Protein 5ZMF (pdb70)

Structure (mmCIF, N/CA/C/O backbone):
data_5ZMF
#
_entry.id   5ZMF
#
_cell.length_a   90.456
_cell.length_b   90.456
_cell.length_c   306.668
_cell.angle_alpha   90.00
_cell.angle_beta   90.00
_cell.angle_gamma   90.00
#
_symmetry.space_group_name_H-M   'P 41 21 2'
#
loop_
_entity.id
_entity.type
_entity.pdbx_description
1 polymer 'ATPase ARSA1'
2 non-polymer 'PHOSPHOAMINOPHOSPHONIC ACID-ADENYLATE ESTER'
3 non-polymer 'MAGNESIUM ION'
#
loop_
_atom_site.group_PDB
_atom_site.id
_atom_site.type_symbol
_atom_site.label_atom_id
_atom_site.label_alt_id
_atom_site.label_comp_id
_atom_site.label_asym_id
_atom_site.label_entity_id
_atom_site.label_seq_id
_atom_site.pdbx_PDB_ins_code
_atom_site.Cartn_x
_atom_site.Cartn_y
_atom_site.Cartn_z
_atom_site.occupancy
_atom_site.B_iso_or_equiv
_atom_site.auth_seq_id
_atom_site.auth_comp_id
_atom_site.auth_asym_id
_atom_site.auth_atom_id
_atom_site.pdbx_PDB_model_num
ATOM 1 N N . GLY A 1 1 ? 43.427 47.349 -23.622 1.00 125.96 91 GLY A N 1
ATOM 2 C CA . GLY A 1 1 ? 42.246 46.614 -24.046 1.00 132.61 91 GLY A CA 1
ATOM 3 C C . GLY A 1 1 ? 41.809 45.487 -23.120 1.00 136.97 91 GLY A C 1
ATOM 4 O O . GLY A 1 1 ? 41.551 45.706 -21.932 1.00 135.64 91 GLY A O 1
ATOM 5 N N . VAL A 1 2 ? 41.688 44.279 -23.668 1.00 135.44 92 VAL A N 1
ATOM 6 C CA . VAL A 1 2 ? 41.390 43.100 -22.846 1.00 132.50 92 VAL A CA 1
ATOM 7 C C . VAL A 1 2 ? 42.609 42.538 -22.124 1.00 126.64 92 VAL A C 1
ATOM 8 O O . VAL A 1 2 ? 42.558 42.208 -20.950 1.00 120.28 92 VAL A O 1
ATOM 12 N N . PHE A 1 3 ? 43.702 42.395 -22.866 1.00 130.21 93 PHE A N 1
ATOM 13 C CA . PHE A 1 3 ? 44.903 41.723 -22.389 1.00 113.73 93 PHE A CA 1
ATOM 14 C C . PHE A 1 3 ? 45.651 42.678 -21.511 1.00 108.26 93 PHE A C 1
ATOM 15 O O . PHE A 1 3 ? 46.547 42.293 -20.796 1.00 113.39 93 PHE A O 1
ATOM 23 N N . GLU A 1 4 ? 45.291 43.944 -21.582 1.00 113.83 94 GLU A N 1
ATOM 24 C CA . GLU A 1 4 ? 45.946 44.939 -20.757 1.00 125.05 94 GLU A CA 1
ATOM 25 C C . GLU A 1 4 ? 45.628 44.676 -19.279 1.00 128.54 94 GLU A C 1
ATOM 26 O O . GLU A 1 4 ? 46.502 44.776 -18.404 1.00 126.93 94 GLU A O 1
ATOM 32 N N . GLU A 1 5 ? 44.379 44.313 -19.005 1.00 124.09 95 GLU A N 1
ATOM 33 C CA . GLU A 1 5 ? 43.974 43.985 -17.648 1.00 116.42 95 GLU A CA 1
ATOM 34 C C . GLU A 1 5 ? 44.554 42.646 -17.178 1.00 111.01 95 GLU A C 1
ATOM 35 O O . GLU A 1 5 ? 44.610 42.356 -15.993 1.00 116.73 95 GLU A O 1
ATOM 41 N N . LEU A 1 6 ? 44.994 41.808 -18.095 1.00 111.37 96 LEU A N 1
ATOM 42 C CA . LEU A 1 6 ? 45.612 40.566 -17.649 1.00 110.41 96 LEU A CA 1
ATOM 43 C C . LEU A 1 6 ? 47.131 40.655 -17.504 1.00 112.95 96 LEU A C 1
ATOM 44 O O . LEU A 1 6 ? 47.777 39.741 -17.017 1.00 113.22 96 LEU A O 1
ATOM 49 N N . ALA A 1 7 ? 47.695 41.759 -17.960 1.00 112.03 97 ALA A N 1
ATOM 50 C CA . ALA A 1 7 ? 49.068 42.115 -17.658 1.00 112.24 97 ALA A CA 1
ATOM 51 C C . ALA A 1 7 ? 49.078 43.124 -16.529 1.00 121.77 97 ALA A C 1
ATOM 52 O O . ALA A 1 7 ? 50.113 43.707 -16.227 1.00 126.29 97 ALA A O 1
ATOM 54 N N . ALA A 1 8 ? 47.900 43.340 -15.946 1.00 124.53 98 ALA A N 1
ATOM 55 C CA . ALA A 1 8 ? 47.565 44.524 -15.135 1.00 131.95 98 ALA A CA 1
ATOM 56 C C . ALA A 1 8 ? 48.528 45.033 -14.059 1.00 136.85 98 ALA A C 1
ATOM 57 O O . ALA A 1 8 ? 48.887 46.213 -14.055 1.00 143.54 98 ALA A O 1
ATOM 59 N N . GLY A 1 9 ? 48.955 44.167 -13.154 1.00 132.49 99 GLY A N 1
ATOM 60 C CA . GLY A 1 9 ? 49.685 44.630 -11.990 1.00 140.45 99 GLY A CA 1
ATOM 61 C C . GLY A 1 9 ? 50.744 43.664 -11.496 1.00 141.92 99 GLY A C 1
ATOM 62 O O . GLY A 1 9 ? 50.978 42.603 -12.091 1.00 139.15 99 GLY A O 1
ATOM 63 N N . GLN A 1 10 ? 51.430 44.074 -10.435 1.00 140.52 100 GLN A N 1
ATOM 64 C CA . GLN A 1 10 ? 52.417 43.229 -9.785 1.00 141.82 100 GLN A CA 1
ATOM 65 C C . GLN A 1 10 ? 51.704 42.159 -8.953 1.00 140.32 100 GLN A C 1
ATOM 66 O O . GLN A 1 10 ? 52.214 41.035 -8.767 1.00 134.07 100 GLN A O 1
ATOM 72 N N . GLN A 1 11 ? 50.508 42.524 -8.488 1.00 136.16 101 GLN A N 1
ATOM 73 C CA . GLN A 1 11 ? 49.694 41.669 -7.647 1.00 129.84 101 GLN A CA 1
ATOM 74 C C . GLN A 1 11 ? 49.468 40.358 -8.348 1.00 124.91 101 GLN A C 1
ATOM 75 O O . GLN A 1 11 ? 48.949 40.332 -9.461 1.00 129.55 101 GLN A O 1
ATOM 81 N N . ARG A 1 12 ? 49.846 39.269 -7.698 1.00 113.89 102 ARG A N 1
ATOM 82 C CA . ARG A 1 12 ? 49.716 37.959 -8.317 1.00 118.37 102 ARG A CA 1
ATOM 83 C C . ARG A 1 12 ? 48.261 37.726 -8.776 1.00 122.99 102 ARG A C 1
ATOM 84 O O . ARG A 1 12 ? 47.344 37.941 -7.981 1.00 125.69 102 ARG A O 1
ATOM 92 N N . LYS A 1 13 ? 48.044 37.348 -10.048 1.00 120.87 103 LYS A N 1
ATOM 93 C CA . LYS A 1 13 ? 46.693 36.992 -10.530 1.00 113.44 103 LYS A CA 1
ATOM 94 C C . LYS A 1 13 ? 46.604 35.559 -11.050 1.00 103.55 103 LYS A C 1
ATOM 95 O O . LYS A 1 13 ? 47.489 35.087 -11.767 1.00 100.44 103 LYS A O 1
ATOM 101 N N . TYR A 1 14 ? 45.536 34.871 -10.658 1.00 104.25 104 TYR A N 1
ATOM 102 C CA . TYR A 1 14 ? 45.302 33.484 -11.060 1.00 107.71 104 TYR A CA 1
ATOM 103 C C . TYR A 1 14 ? 44.139 33.486 -12.039 1.00 111.23 104 TYR A C 1
ATOM 104 O O . TYR A 1 14 ? 42.985 33.723 -11.669 1.00 110.88 104 TYR A O 1
ATOM 113 N N . ILE A 1 15 ? 44.448 33.217 -13.296 1.00 109.38 105 ILE A N 1
ATOM 114 C CA . ILE A 1 15 ? 43.464 33.294 -14.333 1.00 98.18 105 ILE A CA 1
ATOM 115 C C . ILE A 1 15 ? 42.996 31.882 -14.530 1.00 97.68 105 ILE A C 1
ATOM 116 O O . ILE A 1 15 ? 43.814 30.981 -14.693 1.00 98.25 105 ILE A O 1
ATOM 121 N N . MET A 1 16 ? 41.686 31.677 -14.486 1.00 99.72 106 MET A N 1
ATOM 122 C CA . MET A 1 16 ? 41.122 30.362 -14.794 1.00 106.05 106 MET A CA 1
ATOM 123 C C . MET A 1 16 ? 40.387 30.287 -16.131 1.00 111.03 106 MET A C 1
ATOM 124 O O . MET A 1 16 ? 39.307 30.859 -16.325 1.00 110.79 106 MET A O 1
ATOM 129 N N . ILE A 1 17 ? 40.959 29.550 -17.061 1.00 109.69 107 ILE A N 1
ATOM 130 C CA . ILE A 1 17 ? 40.263 29.336 -18.293 1.00 105.21 107 ILE A CA 1
ATOM 131 C C . ILE A 1 17 ? 39.469 28.106 -17.968 1.00 106.07 107 ILE A C 1
ATOM 132 O O . ILE A 1 17 ? 40.033 27.081 -17.612 1.00 110.58 107 ILE A O 1
ATOM 137 N N . SER A 1 18 ? 38.157 28.208 -17.991 1.00 98.61 108 SER A N 1
ATOM 138 C CA . SER A 1 18 ? 37.407 26.992 -17.796 1.00 108.27 108 SER A CA 1
ATOM 139 C C . SER A 1 18 ? 36.232 26.932 -18.703 1.00 109.86 108 SER A C 1
ATOM 140 O O . SER A 1 18 ? 35.728 27.954 -19.155 1.00 108.37 108 SER A O 1
ATOM 143 N N . GLY A 1 19 ? 35.781 25.711 -18.930 1.00 115.44 109 GLY A N 1
ATOM 144 C CA . GLY A 1 19 ? 34.659 25.454 -19.798 1.00 125.50 109 GLY A CA 1
ATOM 145 C C . GLY A 1 19 ? 34.568 23.960 -19.965 1.00 127.99 109 GLY A C 1
ATOM 146 O O . GLY A 1 19 ? 35.097 23.220 -19.155 1.00 125.73 109 GLY A O 1
ATOM 147 N N . LYS A 1 20 ? 33.912 23.514 -21.024 1.00 132.25 110 LYS A N 1
ATOM 148 C CA . LYS A 1 20 ? 33.741 22.090 -21.247 1.00 138.05 110 LYS A CA 1
ATOM 149 C C . LYS A 1 20 ? 34.381 21.656 -22.564 1.00 139.10 110 LYS A C 1
ATOM 150 O O . LYS A 1 20 ? 34.568 22.472 -23.461 1.00 138.49 110 LYS A O 1
ATOM 156 N N . GLY A 1 21 ? 34.801 20.396 -22.633 1.00 138.26 111 GLY A N 1
ATOM 157 C CA . GLY A 1 21 ? 34.705 19.615 -23.858 1.00 145.26 111 GLY A CA 1
ATOM 158 C C . GLY A 1 21 ? 35.165 20.138 -25.218 1.00 153.82 111 GLY A C 1
ATOM 159 O O . GLY A 1 21 ? 34.381 20.164 -26.171 1.00 146.79 111 GLY A O 1
ATOM 160 N N . GLY A 1 22 ? 36.416 20.566 -25.329 1.00 155.37 112 GLY A N 1
ATOM 161 C CA . GLY A 1 22 ? 36.997 20.766 -26.645 1.00 146.81 112 GLY A CA 1
ATOM 162 C C . GLY A 1 22 ? 36.714 22.091 -27.316 1.00 143.03 112 GLY A C 1
ATOM 163 O O . GLY A 1 22 ? 36.720 22.204 -28.541 1.00 148.28 112 GLY A O 1
ATOM 164 N N . VAL A 1 23 ? 36.479 23.109 -26.512 1.00 140.68 113 VAL A N 1
ATOM 165 C CA . VAL A 1 23 ? 36.397 24.455 -27.035 1.00 137.69 113 VAL A CA 1
ATOM 166 C C . VAL A 1 23 ? 37.769 24.936 -27.526 1.00 138.52 113 VAL A C 1
ATOM 167 O O . VAL A 1 23 ? 37.870 25.833 -28.367 1.00 134.52 113 VAL A O 1
ATOM 171 N N . GLY A 1 24 ? 38.828 24.300 -27.043 1.00 142.85 114 GLY A N 1
ATOM 172 C CA . GLY A 1 24 ? 40.162 24.834 -27.226 1.00 142.98 114 GLY A CA 1
ATOM 173 C C . GLY A 1 24 ? 40.715 25.459 -25.958 1.00 135.83 114 GLY A C 1
ATOM 174 O O . GLY A 1 24 ? 41.740 26.147 -25.993 1.00 133.07 114 GLY A O 1
ATOM 175 N N . LYS A 1 25 ? 40.055 25.188 -24.830 1.00 134.70 115 LYS A N 1
ATOM 176 C CA . LYS A 1 25 ? 40.430 25.793 -23.548 1.00 130.00 115 LYS A CA 1
ATOM 177 C C . LYS A 1 25 ? 41.945 25.673 -23.298 1.00 125.78 115 LYS A C 1
ATOM 178 O O . LYS A 1 25 ? 42.577 26.620 -22.811 1.00 122.54 115 LYS A O 1
ATOM 184 N N . THR A 1 26 ? 42.527 24.533 -23.679 1.00 129.43 116 THR A N 1
ATOM 185 C CA . THR A 1 26 ? 43.958 24.293 -23.491 1.00 126.46 116 THR A CA 1
ATOM 186 C C . THR A 1 26 ? 44.839 25.232 -24.308 1.00 116.63 116 THR A C 1
ATOM 187 O O . THR A 1 26 ? 45.635 25.985 -23.764 1.00 114.86 116 THR A O 1
ATOM 191 N N . SER A 1 27 ? 44.674 25.213 -25.617 1.00 118.73 117 SER A N 1
ATOM 192 C CA . SER A 1 27 ? 45.379 26.166 -26.457 1.00 119.75 117 SER A CA 1
ATOM 193 C C . SER A 1 27 ? 44.972 27.590 -26.090 1.00 112.99 117 SER A C 1
ATOM 194 O O . SER A 1 27 ? 45.671 28.543 -26.395 1.00 109.29 117 SER A O 1
ATOM 197 N N . LEU A 1 28 ? 43.835 27.736 -25.427 1.00 112.27 118 LEU A N 1
ATOM 198 C CA . LEU A 1 28 ? 43.395 29.058 -25.053 1.00 107.14 118 LEU A CA 1
ATOM 199 C C . LEU A 1 28 ? 44.214 29.522 -23.894 1.00 107.53 118 LEU A C 1
ATOM 200 O O . LEU A 1 28 ? 44.626 30.680 -23.846 1.00 107.30 118 LEU A O 1
ATOM 205 N N . SER A 1 29 ? 44.433 28.613 -22.946 1.00 109.86 119 SER A N 1
ATOM 206 C CA . SER A 1 29 ? 45.123 28.975 -21.715 1.00 108.73 119 SER A CA 1
ATOM 207 C C . SER A 1 29 ? 46.604 29.000 -21.974 1.00 105.54 119 SER A C 1
ATOM 208 O O . SER A 1 29 ? 47.306 29.878 -21.485 1.00 106.28 119 SER A O 1
ATOM 211 N N . ALA A 1 30 ? 47.059 28.058 -22.791 1.00 107.24 120 ALA A N 1
ATOM 212 C CA . ALA A 1 30 ? 48.444 28.028 -23.236 1.00 105.72 120 ALA A CA 1
ATOM 213 C C . ALA A 1 30 ? 48.802 29.343 -23.913 1.00 103.81 120 ALA A C 1
ATOM 214 O O . ALA A 1 30 ? 49.666 30.065 -23.439 1.00 103.09 120 ALA A O 1
ATOM 216 N N . SER A 1 31 ? 48.093 29.680 -24.982 1.00 103.08 121 SER A N 1
ATOM 217 C CA . SER A 1 31 ? 48.318 30.940 -25.672 1.00 102.48 121 SER A CA 1
ATOM 218 C C . SER A 1 31 ? 48.386 32.103 -24.701 1.00 105.98 121 SER A C 1
ATOM 219 O O . SER A 1 31 ? 49.225 32.985 -24.842 1.00 110.65 121 SER A O 1
ATOM 222 N N . LEU A 1 32 ? 47.505 32.105 -23.709 1.00 107.03 122 LEU A N 1
ATOM 223 C CA . LEU A 1 32 ? 47.467 33.205 -22.754 1.00 108.32 122 LEU A CA 1
ATOM 224 C C . LEU A 1 32 ? 48.737 33.280 -21.940 1.00 102.79 122 LEU A C 1
ATOM 225 O O . LEU A 1 32 ? 49.268 34.355 -21.709 1.00 100.70 122 LEU A O 1
ATOM 230 N N . ALA A 1 33 ? 49.207 32.121 -21.504 1.00 103.64 123 ALA A N 1
ATOM 231 C CA . ALA A 1 33 ? 50.329 32.061 -20.588 1.00 105.82 123 ALA A CA 1
ATOM 232 C C . ALA A 1 33 ? 51.511 32.687 -21.289 1.00 105.84 123 ALA A C 1
ATOM 233 O O . ALA A 1 33 ? 52.253 33.481 -20.706 1.00 103.67 123 ALA A O 1
ATOM 235 N N . VAL A 1 34 ? 51.633 32.339 -22.570 1.00 111.40 124 VAL A N 1
ATOM 236 C CA . VAL A 1 34 ? 52.741 32.754 -23.429 1.00 108.96 124 VAL A CA 1
ATOM 237 C C . VAL A 1 34 ? 52.798 34.269 -23.583 1.00 108.07 124 VAL A C 1
ATOM 238 O O . VAL A 1 34 ? 53.818 34.893 -23.295 1.00 104.26 124 VAL A O 1
ATOM 242 N N . LYS A 1 35 ? 51.684 34.843 -24.038 1.00 111.64 125 LYS A N 1
ATOM 243 C CA . LYS A 1 35 ? 51.552 36.285 -24.265 1.00 115.75 125 LYS A CA 1
ATOM 244 C C . LYS A 1 35 ? 51.711 37.026 -22.934 1.00 108.94 125 LYS A C 1
ATOM 245 O O . LYS A 1 35 ? 52.085 38.198 -22.895 1.00 104.00 125 LYS A O 1
ATOM 251 N N . LEU A 1 36 ? 51.439 36.309 -21.846 1.00 114.44 126 LEU A N 1
ATOM 252 C CA . LEU A 1 36 ? 51.595 36.835 -20.487 1.00 118.54 126 LEU A CA 1
ATOM 253 C C . LEU A 1 36 ? 53.048 36.800 -20.034 1.00 116.46 126 LEU A C 1
ATOM 254 O O . LEU A 1 36 ? 53.542 37.751 -19.421 1.00 116.26 126 LEU A O 1
ATOM 259 N N . ALA A 1 37 ? 53.729 35.702 -20.336 1.00 112.83 127 ALA A N 1
ATOM 260 C CA . ALA A 1 37 ? 55.152 35.631 -20.065 1.00 116.55 127 ALA A CA 1
ATOM 261 C C . ALA A 1 37 ? 55.903 36.636 -20.944 1.00 119.65 127 ALA A C 1
ATOM 262 O O . ALA A 1 37 ? 56.845 37.288 -20.484 1.00 122.08 127 ALA A O 1
ATOM 264 N N . ALA A 1 38 ? 55.473 36.758 -22.202 1.00 119.75 128 ALA A N 1
ATOM 265 C CA . ALA A 1 38 ? 56.007 37.769 -23.113 1.00 113.58 128 ALA A CA 1
ATOM 266 C C . ALA A 1 38 ? 55.996 39.122 -22.433 1.00 110.08 128 ALA A C 1
ATOM 267 O O . ALA A 1 38 ? 56.981 39.841 -22.454 1.00 107.33 128 ALA A O 1
ATOM 269 N N . ALA A 1 39 ? 54.877 39.426 -21.786 1.00 112.19 129 ALA A N 1
ATOM 270 C CA . ALA A 1 39 ? 54.622 40.735 -21.196 1.00 113.52 129 ALA A CA 1
ATOM 271 C C . ALA A 1 39 ? 55.583 41.041 -20.062 1.00 118.48 129 ALA A C 1
ATOM 272 O O . ALA A 1 39 ? 55.677 42.185 -19.592 1.00 114.65 129 ALA A O 1
ATOM 274 N N . GLY A 1 40 ? 56.297 40.004 -19.635 1.00 124.81 130 GLY A N 1
ATOM 275 C CA . GLY A 1 40 ? 57.264 40.120 -18.561 1.00 128.34 130 GLY A CA 1
ATOM 276 C C . GLY A 1 40 ? 56.941 39.439 -17.239 1.00 124.78 130 GLY A C 1
ATOM 277 O O . GLY A 1 40 ? 57.830 39.342 -16.393 1.00 126.55 130 GLY A O 1
ATOM 278 N N . HIS A 1 41 ? 55.705 38.967 -17.054 1.00 120.00 131 HIS A N 1
ATOM 279 C CA . HIS A 1 41 ? 55.335 38.198 -15.858 1.00 118.78 131 HIS A CA 1
ATOM 280 C C . HIS A 1 41 ? 56.079 36.855 -15.786 1.00 119.50 131 HIS A C 1
ATOM 281 O O . HIS A 1 41 ? 56.183 36.154 -16.794 1.00 118.28 131 HIS A O 1
ATOM 288 N N . THR A 1 42 ? 56.615 36.495 -14.618 1.00 118.68 132 THR A N 1
ATOM 289 C CA . THR A 1 42 ? 57.162 35.150 -14.486 1.00 118.62 132 THR A CA 1
ATOM 290 C C . THR A 1 42 ? 55.921 34.324 -14.273 1.00 118.13 132 THR A C 1
ATOM 291 O O . THR A 1 42 ? 55.237 34.491 -13.260 1.00 118.17 132 THR A O 1
ATOM 295 N N . THR A 1 43 ? 55.628 33.427 -15.212 1.00 117.04 133 THR A N 1
ATOM 296 C CA . THR A 1 43 ? 54.298 32.838 -15.249 1.00 113.69 133 THR A CA 1
ATOM 297 C C . THR A 1 43 ? 54.320 31.329 -15.305 1.00 108.22 133 THR A C 1
ATOM 298 O O . THR A 1 43 ? 55.174 30.736 -15.954 1.00 107.32 133 THR A O 1
ATOM 302 N N . LEU A 1 44 ? 53.376 30.736 -14.582 1.00 106.73 134 LEU A N 1
ATOM 303 C CA . LEU A 1 44 ? 53.169 29.300 -14.550 1.00 108.67 134 LEU A CA 1
ATOM 304 C C . LEU A 1 44 ? 51.781 28.918 -15.116 1.00 110.10 134 LEU A C 1
ATOM 305 O O . LEU A 1 44 ? 50.751 29.517 -14.765 1.00 105.04 134 LEU A O 1
ATOM 310 N N . VAL A 1 45 ? 51.767 27.929 -16.008 1.00 111.03 135 VAL A N 1
ATOM 311 C CA . VAL A 1 45 ? 50.521 27.424 -16.578 1.00 110.75 135 VAL A CA 1
ATOM 312 C C . VAL A 1 45 ? 50.304 25.971 -16.137 1.00 110.25 135 VAL A C 1
ATOM 313 O O . VAL A 1 45 ? 51.262 25.203 -16.007 1.00 110.45 135 VAL A O 1
ATOM 317 N N . VAL A 1 46 ? 49.052 25.595 -15.894 1.00 108.49 136 VAL A N 1
ATOM 318 C CA . VAL A 1 46 ? 48.760 24.352 -15.188 1.00 108.67 136 VAL A CA 1
ATOM 319 C C . VAL A 1 46 ? 47.627 23.607 -15.863 1.00 107.45 136 VAL A C 1
ATOM 320 O O . VAL A 1 46 ? 46.646 24.226 -16.275 1.00 112.40 136 VAL A O 1
ATOM 324 N N . SER A 1 47 ? 47.752 22.287 -15.973 1.00 100.63 137 SER A N 1
ATOM 325 C CA . SER A 1 47 ? 46.614 21.462 -16.368 1.00 113.50 137 SER A CA 1
ATOM 326 C C . SER A 1 47 ? 46.492 20.211 -15.496 1.00 117.57 137 SER A C 1
ATOM 327 O O . SER A 1 47 ? 47.506 19.690 -15.032 1.00 118.64 137 SER A O 1
ATOM 330 N N . THR A 1 48 ? 45.285 19.708 -15.243 1.00 114.39 138 THR A N 1
ATOM 331 C CA . THR A 1 48 ? 45.276 18.359 -14.710 1.00 118.89 138 THR A CA 1
ATOM 332 C C . THR A 1 48 ? 44.884 17.478 -15.878 1.00 131.73 138 THR A C 1
ATOM 333 O O . THR A 1 48 ? 43.710 17.270 -16.174 1.00 140.48 138 THR A O 1
ATOM 337 N N . ASP A 1 49 ? 45.891 16.955 -16.555 1.00 133.80 139 ASP A N 1
ATOM 338 C CA . ASP A 1 49 ? 45.670 16.019 -17.639 1.00 136.54 139 ASP A CA 1
ATOM 339 C C . ASP A 1 49 ? 46.489 14.757 -17.476 1.00 147.48 139 ASP A C 1
ATOM 340 O O . ASP A 1 49 ? 47.721 14.824 -17.398 1.00 148.83 139 ASP A O 1
ATOM 345 N N . PRO A 1 50 ? 45.814 13.607 -17.389 1.00 153.28 140 PRO A N 1
ATOM 346 C CA . PRO A 1 50 ? 46.502 12.313 -17.486 1.00 155.39 140 PRO A CA 1
ATOM 347 C C . PRO A 1 50 ? 47.222 12.189 -18.826 1.00 154.49 140 PRO A C 1
ATOM 348 O O . PRO A 1 50 ? 48.319 11.622 -18.900 1.00 155.41 140 PRO A O 1
ATOM 352 N N . ALA A 1 51 ? 46.595 12.748 -19.863 1.00 152.56 141 ALA A N 1
ATOM 353 C CA . ALA A 1 51 ? 47.030 12.620 -21.253 1.00 148.93 141 ALA A CA 1
ATOM 354 C C . ALA A 1 51 ? 48.128 13.601 -21.651 1.00 141.47 141 ALA A C 1
ATOM 355 O O . ALA A 1 51 ? 48.572 13.612 -22.795 1.00 135.24 141 ALA A O 1
ATOM 357 N N . HIS A 1 52 ? 48.535 14.438 -20.707 1.00 146.24 142 HIS A N 1
ATOM 358 C CA . HIS A 1 52 ? 49.568 15.440 -20.940 1.00 141.67 142 HIS A CA 1
ATOM 359 C C . HIS A 1 52 ? 49.200 16.447 -22.045 1.00 133.84 142 HIS A C 1
ATOM 360 O O . HIS A 1 52 ? 49.993 16.726 -22.929 1.00 129.25 142 HIS A O 1
ATOM 367 N N . SER A 1 53 ? 47.994 16.998 -21.968 1.00 135.83 143 SER A N 1
ATOM 368 C CA . SER A 1 53 ? 47.530 18.032 -22.898 1.00 135.28 143 SER A CA 1
ATOM 369 C C . SER A 1 53 ? 48.454 19.231 -23.082 1.00 125.79 143 SER A C 1
ATOM 370 O O . SER A 1 53 ? 48.712 19.676 -24.192 1.00 121.72 143 SER A O 1
ATOM 373 N N . LEU A 1 54 ? 48.890 19.790 -21.968 1.00 124.22 144 LEU A N 1
ATOM 374 C CA . LEU A 1 54 ? 49.766 20.945 -21.976 1.00 120.89 144 LEU A CA 1
ATOM 375 C C . LEU A 1 54 ? 51.124 20.582 -22.592 1.00 123.02 144 LEU A C 1
ATOM 376 O O . LEU A 1 54 ? 51.818 21.438 -23.157 1.00 118.01 144 LEU A O 1
ATOM 381 N N . SER A 1 55 ? 51.498 19.308 -22.476 1.00 126.60 145 SER A N 1
ATOM 382 C CA . SER A 1 55 ? 52.818 18.854 -22.905 1.00 124.75 145 SER A CA 1
ATOM 383 C C . SER A 1 55 ? 53.021 19.010 -24.419 1.00 124.83 145 SER A C 1
ATOM 384 O O . SER A 1 55 ? 53.885 19.774 -24.842 1.00 126.23 145 SER A O 1
ATOM 387 N N . ASP A 1 56 ? 52.202 18.347 -25.234 1.00 124.16 146 ASP A N 1
ATOM 388 C CA . ASP A 1 56 ? 52.352 18.466 -26.685 1.00 123.74 146 ASP A CA 1
ATOM 389 C C . ASP A 1 56 ? 51.658 19.699 -27.268 1.00 122.71 146 ASP A C 1
ATOM 390 O O . ASP A 1 56 ? 51.821 19.998 -28.448 1.00 127.31 146 ASP A O 1
ATOM 395 N N . SER A 1 57 ? 50.882 20.408 -26.456 1.00 119.49 147 SER A N 1
ATOM 396 C CA . SER A 1 57 ? 50.325 21.671 -26.902 1.00 114.04 147 SER A CA 1
ATOM 397 C C . SER A 1 57 ? 51.292 22.769 -26.599 1.00 107.88 147 SER A C 1
ATOM 398 O O . SER A 1 57 ? 51.033 23.922 -26.907 1.00 106.76 147 SER A O 1
ATOM 401 N N . LEU A 1 58 ? 52.342 22.446 -25.867 1.00 109.23 148 LEU A N 1
ATOM 402 C CA . LEU A 1 58 ? 53.499 23.320 -25.840 1.00 114.74 148 LEU A CA 1
ATOM 403 C C . LEU A 1 58 ? 54.633 22.839 -26.770 1.00 121.36 148 LEU A C 1
ATOM 404 O O . LEU A 1 58 ? 55.547 23.596 -27.128 1.00 116.33 148 LEU A O 1
ATOM 409 N N . ALA A 1 59 ? 54.524 21.579 -27.186 1.00 125.16 149 ALA A N 1
ATOM 410 C CA . ALA A 1 59 ? 55.573 20.876 -27.922 1.00 125.01 149 ALA A CA 1
ATOM 411 C C . ALA A 1 59 ? 56.853 20.618 -27.114 1.00 120.48 149 ALA A C 1
ATOM 412 O O . ALA A 1 59 ? 57.753 19.940 -27.592 1.00 133.29 149 ALA A O 1
ATOM 414 N N . GLN A 1 60 ? 56.924 21.145 -25.896 1.00 115.46 150 GLN A N 1
ATOM 415 C CA . GLN A 1 60 ? 57.981 20.775 -24.950 1.00 121.69 150 GLN A CA 1
ATOM 416 C C . GLN A 1 60 ? 57.393 19.978 -23.787 1.00 128.97 150 GLN A C 1
ATOM 417 O O . GLN A 1 60 ? 56.289 20.274 -23.330 1.00 134.36 150 GLN A O 1
ATOM 423 N N . ASP A 1 61 ? 58.129 18.999 -23.268 1.00 128.92 151 ASP A N 1
ATOM 424 C CA . ASP A 1 61 ? 57.527 18.056 -22.325 1.00 132.08 151 ASP A CA 1
ATOM 425 C C . ASP A 1 61 ? 57.640 18.574 -20.884 1.00 133.95 151 ASP A C 1
ATOM 426 O O . ASP A 1 61 ? 58.734 18.618 -20.327 1.00 140.25 151 ASP A O 1
ATOM 431 N N . VAL A 1 62 ? 56.502 18.989 -20.312 1.00 132.78 152 VAL A N 1
ATOM 432 C CA . VAL A 1 62 ? 56.401 19.509 -18.927 1.00 135.70 152 VAL A CA 1
ATOM 433 C C . VAL A 1 62 ? 55.860 18.494 -17.889 1.00 134.88 152 VAL A C 1
ATOM 434 O O . VAL A 1 62 ? 55.698 18.815 -16.694 1.00 126.51 152 VAL A O 1
ATOM 438 N N . SER A 1 63 ? 55.624 17.270 -18.363 1.00 131.91 153 SER A N 1
ATOM 439 C CA . SER A 1 63 ? 54.859 16.246 -17.655 1.00 126.30 153 SER A CA 1
ATOM 440 C C . SER A 1 63 ? 55.389 15.868 -16.284 1.00 134.65 153 SER A C 1
ATOM 441 O O . SER A 1 63 ? 54.740 15.099 -15.561 1.00 143.67 153 SER A O 1
ATOM 444 N N . GLY A 1 64 ? 56.579 16.358 -15.944 1.00 137.18 154 GLY A N 1
ATOM 445 C CA . GLY A 1 64 ? 57.078 16.247 -14.580 1.00 145.55 154 GLY A CA 1
ATOM 446 C C . GLY A 1 64 ? 56.146 16.854 -13.538 1.00 135.47 154 GLY A C 1
ATOM 447 O O . GLY A 1 64 ? 55.683 17.985 -13.710 1.00 136.74 154 GLY A O 1
ATOM 448 N N . GLY A 1 65 ? 55.886 16.127 -12.453 1.00 122.22 155 GLY A N 1
ATOM 449 C CA . GLY A 1 65 ? 54.896 16.568 -11.488 1.00 127.66 155 GLY A CA 1
ATOM 450 C C . GLY A 1 65 ? 55.102 17.977 -10.935 1.00 134.35 155 GLY A C 1
ATOM 451 O O . GLY A 1 65 ? 54.165 18.585 -10.408 1.00 134.29 155 GLY A O 1
ATOM 452 N N . ARG A 1 66 ? 56.316 18.506 -11.061 1.00 130.68 156 ARG A N 1
ATOM 453 C CA . ARG A 1 66 ? 56.645 19.812 -10.502 1.00 124.72 156 ARG A CA 1
ATOM 454 C C . ARG A 1 66 ? 56.965 20.761 -11.640 1.00 123.12 156 ARG A C 1
ATOM 455 O O . ARG A 1 66 ? 57.326 20.306 -12.718 1.00 129.32 156 ARG A O 1
ATOM 463 N N . PRO A 1 67 ? 56.825 22.080 -11.416 1.00 121.45 157 PRO A N 1
ATOM 464 C CA . PRO A 1 67 ? 56.949 23.062 -12.500 1.00 120.73 157 PRO A CA 1
ATOM 465 C C . PRO A 1 67 ? 58.228 22.979 -13.324 1.00 123.77 157 PRO A C 1
ATOM 466 O O . PRO A 1 67 ? 59.341 22.981 -12.786 1.00 123.87 157 PRO A O 1
ATOM 470 N N . VAL A 1 68 ? 58.032 22.941 -14.642 1.00 125.98 158 VAL A N 1
ATOM 471 C CA . VAL A 1 68 ? 59.106 22.843 -15.627 1.00 126.44 158 VAL A CA 1
ATOM 472 C C . VAL A 1 68 ? 59.269 24.130 -16.458 1.00 122.77 158 VAL A C 1
ATOM 473 O O . VAL A 1 68 ? 58.317 24.654 -17.046 1.00 116.24 158 VAL A O 1
ATOM 477 N N . LEU A 1 69 ? 60.489 24.646 -16.460 1.00 123.08 159 LEU A N 1
ATOM 478 C CA . LEU A 1 69 ? 60.834 25.799 -17.246 1.00 117.09 159 LEU A CA 1
ATOM 479 C C . LEU A 1 69 ? 61.079 25.257 -18.621 1.00 122.46 159 LEU A C 1
ATOM 480 O O . LEU A 1 69 ? 61.437 24.095 -18.739 1.00 127.91 159 LEU A O 1
ATOM 485 N N . LEU A 1 70 ? 60.898 26.085 -19.651 1.00 128.91 160 LEU A N 1
ATOM 486 C CA . LEU A 1 70 ? 61.006 25.644 -21.046 1.00 135.55 160 LEU A CA 1
ATOM 487 C C . LEU A 1 70 ? 62.285 26.090 -21.743 1.00 142.85 160 LEU A C 1
ATOM 488 O O . LEU A 1 70 ? 62.573 27.292 -21.825 1.00 148.00 160 LEU A O 1
ATOM 493 N N . GLN A 1 71 ? 63.045 25.123 -22.253 1.00 143.16 161 GLN A N 1
ATOM 494 C CA . GLN A 1 71 ? 64.273 25.435 -22.974 1.00 150.44 161 GLN A CA 1
ATOM 495 C C . GLN A 1 71 ? 63.971 25.773 -24.455 1.00 150.24 161 GLN A C 1
ATOM 496 O O . GLN A 1 71 ? 63.043 25.229 -25.060 1.00 145.02 161 GLN A O 1
ATOM 502 N N . GLY A 1 72 ? 64.761 26.678 -25.025 1.00 150.82 162 GLY A N 1
ATOM 503 C CA . GLY A 1 72 ? 64.588 27.103 -26.404 1.00 155.53 162 GLY A CA 1
ATOM 504 C C . GLY A 1 72 ? 64.071 28.527 -26.499 1.00 159.24 162 GLY A C 1
ATOM 505 O O . GLY A 1 72 ? 63.956 29.099 -27.603 1.00 162.16 162 GLY A O 1
ATOM 506 N N . THR A 1 73 ? 63.785 29.113 -25.339 1.00 145.07 163 THR A N 1
ATOM 507 C CA . THR A 1 73 ? 63.351 30.500 -25.293 1.00 147.54 163 THR A CA 1
ATOM 508 C C . THR A 1 73 ? 64.141 31.337 -24.296 1.00 148.10 163 THR A C 1
ATOM 509 O O . THR A 1 73 ? 64.814 30.803 -23.414 1.00 152.19 163 THR A O 1
ATOM 513 N N . ASP A 1 74 ? 64.070 32.655 -24.466 1.00 145.50 164 ASP A N 1
ATOM 514 C CA . ASP A 1 74 ? 64.468 33.603 -23.428 1.00 140.30 164 ASP A CA 1
ATOM 515 C C . ASP A 1 74 ? 63.244 34.066 -22.629 1.00 137.60 164 ASP A C 1
ATOM 516 O O . ASP A 1 74 ? 63.326 35.013 -21.854 1.00 140.82 164 ASP A O 1
ATOM 521 N N . LEU A 1 75 ? 62.097 33.431 -22.863 1.00 133.18 165 LEU A N 1
ATOM 522 C CA . LEU A 1 75 ? 60.874 33.765 -22.126 1.00 132.04 165 LEU A CA 1
ATOM 523 C C . LEU A 1 75 ? 60.783 33.071 -20.762 1.00 132.49 165 LEU A C 1
ATOM 524 O O . LEU A 1 75 ? 61.154 31.897 -20.648 1.00 134.13 165 LEU A O 1
ATOM 529 N N . PRO A 1 76 ? 60.284 33.797 -19.726 1.00 130.46 166 PRO A N 1
ATOM 530 C CA . PRO A 1 76 ? 60.041 33.301 -18.357 1.00 127.47 166 PRO A CA 1
ATOM 531 C C . PRO A 1 76 ? 58.716 32.550 -18.128 1.00 120.41 166 PRO A C 1
ATOM 532 O O . PRO A 1 76 ? 57.805 33.071 -17.477 1.00 119.30 166 PRO A O 1
ATOM 536 N N . LEU A 1 77 ? 58.621 31.319 -18.607 1.00 115.98 167 LEU A N 1
ATOM 537 C CA . LEU A 1 77 ? 57.359 30.606 -18.502 1.00 115.69 167 LEU A CA 1
ATOM 538 C C . LEU A 1 77 ? 57.535 29.162 -18.087 1.00 112.64 167 LEU A C 1
ATOM 539 O O . LEU A 1 77 ? 58.440 28.474 -18.547 1.00 113.90 167 LEU A O 1
ATOM 544 N N . TRP A 1 78 ? 56.616 28.712 -17.240 1.00 113.86 168 TRP A N 1
ATOM 545 C CA . TRP A 1 78 ? 56.687 27.407 -16.598 1.00 114.30 168 TRP A CA 1
ATOM 546 C C . TRP A 1 78 ? 55.412 26.574 -16.810 1.00 108.00 168 TRP A C 1
ATOM 547 O O . TRP A 1 78 ? 54.294 27.063 -16.630 1.00 105.36 168 TRP A O 1
ATOM 558 N N . GLY A 1 79 ? 55.583 25.322 -17.216 1.00 105.87 169 GLY A N 1
ATOM 559 C CA . GLY A 1 79 ? 54.453 24.420 -17.340 1.00 107.73 169 GLY A CA 1
ATOM 560 C C . GLY A 1 79 ? 54.310 23.554 -16.109 1.00 115.06 169 GLY A C 1
ATOM 561 O O . GLY A 1 79 ? 55.300 23.275 -15.448 1.00 123.23 169 GLY A O 1
ATOM 562 N N . LEU A 1 80 ? 53.101 23.100 -15.803 1.00 113.10 170 LEU A N 1
ATOM 563 C CA . LEU A 1 80 ? 52.924 22.180 -14.686 1.00 111.81 170 LEU A CA 1
ATOM 564 C C . LEU A 1 80 ? 51.912 21.072 -14.962 1.00 111.92 170 LEU A C 1
ATOM 565 O O . LEU A 1 80 ? 50.759 21.338 -15.289 1.00 111.97 170 LEU A O 1
ATOM 570 N N . GLU A 1 81 ? 52.331 19.827 -14.806 1.00 110.30 171 GLU A N 1
ATOM 571 C CA . GLU A 1 81 ? 51.420 18.723 -15.040 1.00 116.68 171 GLU A CA 1
ATOM 572 C C . GLU A 1 81 ? 51.291 17.894 -13.775 1.00 126.13 171 GLU A C 1
ATOM 573 O O . GLU A 1 81 ? 52.252 17.232 -13.381 1.00 134.41 171 GLU A O 1
ATOM 579 N N . ILE A 1 82 ? 50.114 17.901 -13.151 1.00 126.41 172 ILE A N 1
ATOM 580 C CA . ILE A 1 82 ? 49.956 17.280 -11.826 1.00 127.33 172 ILE A CA 1
ATOM 581 C C . ILE A 1 82 ? 49.290 15.901 -11.818 1.00 130.88 172 ILE A C 1
ATOM 582 O O . ILE A 1 82 ? 48.291 15.688 -12.508 1.00 137.12 172 ILE A O 1
ATOM 587 N N . ASP A 1 83 ? 49.830 14.976 -11.024 1.00 126.83 173 ASP A N 1
ATOM 588 C CA . ASP A 1 83 ? 49.328 13.605 -10.996 1.00 135.77 173 ASP A CA 1
ATOM 589 C C . ASP A 1 83 ? 48.231 13.468 -9.975 1.00 139.35 173 ASP A C 1
ATOM 590 O O . ASP A 1 83 ? 48.488 13.516 -8.775 1.00 146.30 173 ASP A O 1
ATOM 595 N N . PRO A 1 84 ? 46.994 13.301 -10.440 1.00 140.31 174 PRO A N 1
ATOM 596 C CA . PRO A 1 84 ? 45.949 13.169 -9.427 1.00 145.96 174 PRO A CA 1
ATOM 597 C C . PRO A 1 84 ? 46.113 11.901 -8.580 1.00 150.94 174 PRO A C 1
ATOM 598 O O . PRO A 1 84 ? 46.163 12.024 -7.360 1.00 148.69 174 PRO A O 1
ATOM 602 N N . GLU A 1 85 ? 46.297 10.736 -9.207 1.00 154.38 175 GLU A N 1
ATOM 603 C CA . GLU A 1 85 ? 46.235 9.450 -8.490 1.00 156.02 175 GLU A CA 1
ATOM 604 C C . GLU A 1 85 ? 47.393 9.258 -7.507 1.00 160.35 175 GLU A C 1
ATOM 605 O O . GLU A 1 85 ? 47.344 8.363 -6.660 1.00 167.29 175 GLU A O 1
ATOM 611 N N . GLU A 1 86 ? 48.447 10.061 -7.652 1.00 159.47 176 GLU A N 1
ATOM 612 C CA . GLU A 1 86 ? 49.530 10.111 -6.665 1.00 157.46 176 GLU A CA 1
ATOM 613 C C . GLU A 1 86 ? 49.439 11.313 -5.705 1.00 155.56 176 GLU A C 1
ATOM 614 O O . GLU A 1 86 ? 50.291 11.479 -4.837 1.00 160.95 176 GLU A O 1
ATOM 620 N N . ALA A 1 87 ? 48.429 12.162 -5.869 1.00 150.02 177 ALA A N 1
ATOM 621 C CA . ALA A 1 87 ? 48.232 13.266 -4.931 1.00 151.44 177 ALA A CA 1
ATOM 622 C C . ALA A 1 87 ? 47.713 12.736 -3.591 1.00 152.01 177 ALA A C 1
ATOM 623 O O . ALA A 1 87 ? 48.170 13.149 -2.527 1.00 144.78 177 ALA A O 1
ATOM 625 N N . LYS A 1 88 ? 46.758 11.809 -3.673 1.00 150.03 178 LYS A N 1
ATOM 626 C CA . LYS A 1 88 ? 46.168 11.152 -2.509 1.00 143.16 178 LYS A CA 1
ATOM 627 C C . LYS A 1 88 ? 47.122 10.113 -1.928 1.00 152.08 178 LYS A C 1
ATOM 628 O O . LYS A 1 88 ? 47.342 10.070 -0.716 1.00 150.81 178 LYS A O 1
ATOM 634 N N . ARG A 1 89 ? 47.705 9.296 -2.806 1.00 159.55 179 ARG A N 1
ATOM 635 C CA . ARG A 1 89 ? 48.614 8.223 -2.401 1.00 164.55 179 ARG A CA 1
ATOM 636 C C . ARG A 1 89 ? 49.750 8.776 -1.525 1.00 163.47 179 ARG A C 1
ATOM 637 O O . ARG A 1 89 ? 50.132 8.155 -0.538 1.00 166.84 179 ARG A O 1
ATOM 645 N N . GLU A 1 90 ? 50.278 9.946 -1.874 1.00 162.12 180 GLU A N 1
ATOM 646 C CA . GLU A 1 90 ? 51.382 10.535 -1.105 1.00 165.35 180 GLU A CA 1
ATOM 647 C C . GLU A 1 90 ? 50.971 11.315 0.177 1.00 164.77 180 GLU A C 1
ATOM 648 O O . GLU A 1 90 ? 51.603 11.150 1.236 1.00 167.14 180 GLU A O 1
ATOM 654 N N . PHE A 1 91 ? 49.925 12.142 0.089 1.00 160.39 181 PHE A N 1
ATOM 655 C CA . PHE A 1 91 ? 49.509 12.976 1.229 1.00 156.74 181 PHE A CA 1
ATOM 656 C C . PHE A 1 91 ? 48.666 12.220 2.278 1.00 149.63 181 PHE A C 1
ATOM 657 O O . PHE A 1 91 ? 48.731 12.516 3.461 1.00 148.47 181 PHE A O 1
ATOM 665 N N . PHE A 1 92 ? 47.823 11.291 1.824 1.00 145.52 182 PHE A N 1
ATOM 666 C CA . PHE A 1 92 ? 46.849 10.631 2.696 1.00 138.24 182 PHE A CA 1
ATOM 667 C C . PHE A 1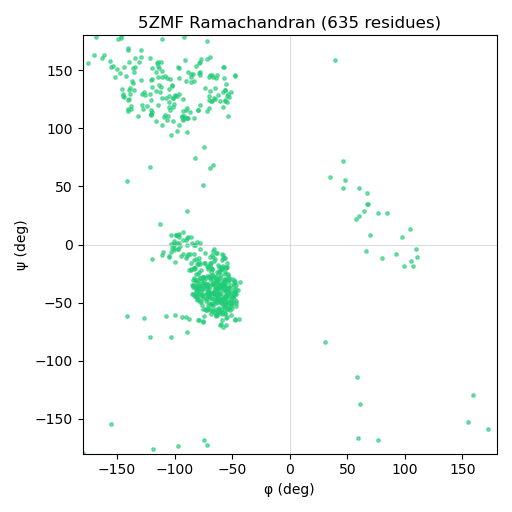 92 ? 47.442 9.479 3.474 1.00 148.90 182 PHE A C 1
ATOM 668 O O . PHE A 1 92 ? 47.163 9.318 4.660 1.00 159.51 182 PHE A O 1
ATOM 676 N N . GLU A 1 93 ? 48.223 8.647 2.807 1.00 151.64 183 GLU A N 1
ATOM 677 C CA . GLU A 1 93 ? 48.757 7.452 3.463 1.00 157.65 183 GLU A CA 1
ATOM 678 C C . GLU A 1 93 ? 49.878 7.782 4.474 1.00 154.06 183 GLU A C 1
ATOM 679 O O . GLU A 1 93 ? 49.625 8.037 5.662 1.00 146.54 183 GLU A O 1
ATOM 685 N N . GLN A 1 111 ? 46.346 -6.059 28.188 1.00 149.97 201 GLN A N 1
ATOM 686 C CA . GLN A 1 111 ? 46.864 -5.720 26.876 1.00 145.66 201 GLN A CA 1
ATOM 687 C C . GLN A 1 111 ? 46.223 -6.635 25.847 1.00 153.50 201 GLN A C 1
ATOM 688 O O . GLN A 1 111 ? 45.249 -6.251 25.197 1.00 158.11 201 GLN A O 1
ATOM 694 N N . VAL A 1 112 ? 46.730 -7.863 25.744 1.00 152.98 202 VAL A N 1
ATOM 695 C CA . VAL A 1 112 ? 46.243 -8.838 24.776 1.00 154.08 202 VAL A CA 1
ATOM 696 C C . VAL A 1 112 ? 45.057 -9.562 25.385 1.00 155.47 202 VAL A C 1
ATOM 697 O O . VAL A 1 112 ? 44.527 -10.512 24.783 1.00 153.08 202 VAL A O 1
ATOM 701 N N . SER A 1 113 ? 44.637 -9.081 26.563 1.00 152.76 203 SER A N 1
ATOM 702 C CA . SER A 1 113 ? 43.712 -9.792 27.426 1.00 143.66 203 SER A CA 1
ATOM 703 C C . SER A 1 113 ? 42.438 -10.185 26.686 1.00 148.33 203 SER A C 1
ATOM 704 O O . SER A 1 113 ? 41.523 -9.391 26.423 1.00 139.48 203 SER A O 1
ATOM 707 N N . ASP A 1 114 ? 42.359 -11.489 26.510 1.00 151.71 204 ASP A N 1
ATOM 708 C CA . ASP A 1 114 ? 41.472 -12.141 25.579 1.00 146.23 204 ASP A CA 1
ATOM 709 C C . ASP A 1 114 ? 40.269 -12.628 26.342 1.00 146.03 204 ASP A C 1
ATOM 710 O O . ASP A 1 114 ? 39.468 -13.391 25.804 1.00 144.83 204 ASP A O 1
ATOM 715 N N . PHE A 1 115 ? 40.181 -12.237 27.619 1.00 147.68 205 PHE A N 1
ATOM 716 C CA . PHE A 1 115 ? 39.161 -12.735 28.563 1.00 143.74 205 PHE A CA 1
ATOM 717 C C . PHE A 1 115 ? 37.763 -12.529 27.970 1.00 141.36 205 PHE A C 1
ATOM 718 O O . PHE A 1 115 ? 36.757 -13.085 28.443 1.00 132.76 205 PHE A O 1
ATOM 726 N N . MET A 1 116 ? 37.740 -11.673 26.949 1.00 144.90 206 MET A N 1
ATOM 727 C CA . MET A 1 116 ? 36.659 -11.546 25.988 1.00 138.72 206 MET A CA 1
ATOM 728 C C . MET A 1 116 ? 36.323 -12.865 25.264 1.00 135.30 206 MET A C 1
ATOM 729 O O . MET A 1 116 ? 35.172 -13.298 25.270 1.00 133.71 206 MET A O 1
ATOM 734 N N . ASN A 1 117 ? 37.312 -13.517 24.663 1.00 135.36 207 ASN A N 1
ATOM 735 C CA . ASN A 1 117 ? 37.068 -14.826 24.056 1.00 136.83 207 ASN A CA 1
ATOM 736 C C . ASN A 1 117 ? 36.459 -15.788 25.070 1.00 138.62 207 ASN A C 1
ATOM 737 O O . ASN A 1 117 ? 35.573 -16.578 24.735 1.00 140.10 207 ASN A O 1
ATOM 742 N N . ARG A 1 118 ? 36.923 -15.680 26.316 1.00 139.46 208 ARG A N 1
ATOM 743 C CA . ARG A 1 118 ? 36.440 -16.499 27.419 1.00 132.38 208 ARG A CA 1
ATOM 744 C C . ARG A 1 118 ? 34.968 -16.287 27.718 1.00 129.09 208 ARG A C 1
ATOM 745 O O . ARG A 1 118 ? 34.274 -17.220 28.109 1.00 132.17 208 ARG A O 1
ATOM 753 N N . MET A 1 119 ? 34.478 -15.069 27.543 1.00 126.46 209 MET A N 1
ATOM 754 C CA . ME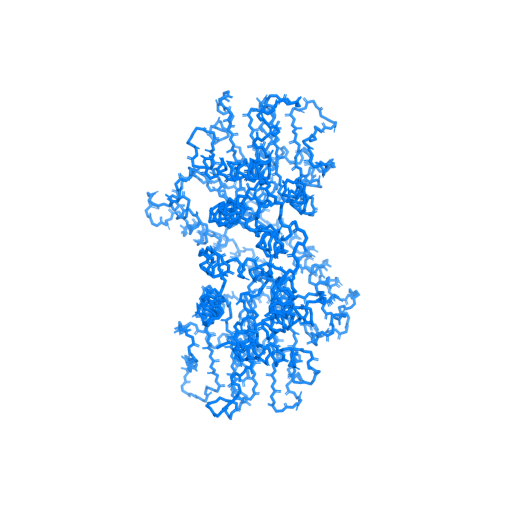T A 1 119 ? 33.066 -14.830 27.788 1.00 123.85 209 MET A CA 1
ATOM 755 C C . MET A 1 119 ? 32.240 -15.227 26.600 1.00 125.97 209 MET A C 1
ATOM 756 O O . MET A 1 119 ? 31.022 -15.049 26.608 1.00 123.13 209 MET A O 1
ATOM 761 N N . GLY A 1 120 ? 32.916 -15.701 25.560 1.00 129.07 210 GLY A N 1
ATOM 762 C CA . GLY A 1 120 ? 32.256 -16.095 24.334 1.00 128.42 210 GLY A CA 1
ATOM 763 C C . GLY A 1 120 ? 32.282 -15.024 23.260 1.00 131.19 210 GLY A C 1
ATOM 764 O O . GLY A 1 120 ? 31.665 -15.196 22.212 1.00 137.69 210 GLY A O 1
ATOM 765 N N . MET A 1 121 ? 32.998 -13.926 23.510 1.00 130.39 211 MET A N 1
ATOM 766 C CA . MET A 1 121 ? 33.078 -12.808 22.556 1.00 127.51 211 MET A CA 1
ATOM 767 C C . MET A 1 121 ? 33.846 -13.114 21.302 1.00 133.73 211 MET A C 1
ATOM 768 O O . MET A 1 121 ? 33.720 -12.389 20.323 1.00 135.43 211 MET A O 1
ATOM 773 N N . GLY A 1 122 ? 34.650 -14.173 21.343 1.00 139.31 212 GLY A N 1
ATOM 774 C CA . GLY A 1 122 ? 35.523 -14.528 20.241 1.00 134.92 212 GLY A CA 1
ATOM 775 C C . GLY A 1 122 ? 34.780 -14.489 18.925 1.00 135.84 212 GLY A C 1
ATOM 776 O O . GLY A 1 122 ? 35.353 -14.109 17.913 1.00 138.20 212 GLY A O 1
ATOM 777 N N . PHE A 1 123 ? 33.501 -14.867 18.945 1.00 138.92 213 PHE A N 1
ATOM 778 C CA . PHE A 1 123 ? 32.698 -14.927 17.725 1.00 139.88 213 PHE A CA 1
ATOM 779 C C . PHE A 1 123 ? 32.366 -13.539 17.245 1.00 138.10 213 PHE A C 1
ATOM 780 O O . PHE A 1 123 ? 32.544 -13.224 16.071 1.00 142.56 213 PHE A O 1
ATOM 788 N N . VAL A 1 124 ? 31.885 -12.703 18.154 1.00 135.78 214 VAL A N 1
ATOM 789 C CA . VAL A 1 124 ? 31.518 -11.338 17.791 1.00 132.70 214 VAL A CA 1
ATOM 790 C C . VAL A 1 124 ? 32.688 -10.388 17.448 1.00 133.68 214 VAL A C 1
ATOM 791 O O . VAL A 1 124 ? 32.587 -9.617 16.503 1.00 143.84 214 VAL A O 1
ATOM 795 N N . ILE A 1 125 ? 33.791 -10.438 18.185 1.00 130.57 215 ILE A N 1
ATOM 796 C CA . ILE A 1 125 ? 34.996 -9.679 17.811 1.00 126.64 215 ILE A CA 1
ATOM 797 C C . ILE A 1 125 ? 35.586 -10.102 16.451 1.00 136.28 215 ILE A C 1
ATOM 798 O O . ILE A 1 125 ? 35.985 -9.248 15.646 1.00 138.86 215 ILE A O 1
ATOM 803 N N . ASP A 1 126 ? 35.649 -11.415 16.202 1.00 139.59 216 ASP A N 1
ATOM 804 C CA . ASP A 1 126 ? 36.162 -11.962 14.933 1.00 140.39 216 ASP A CA 1
ATOM 805 C C . ASP A 1 126 ? 35.281 -11.582 13.732 1.00 139.50 216 ASP A C 1
ATOM 806 O O . ASP A 1 126 ? 35.772 -11.512 12.604 1.00 145.11 216 ASP A O 1
ATOM 811 N N . GLN A 1 127 ? 33.989 -11.356 13.975 1.00 135.39 217 GLN A N 1
ATOM 812 C CA . GLN A 1 127 ? 33.062 -10.938 12.922 1.00 135.73 217 GLN A CA 1
ATOM 813 C C . GLN A 1 127 ? 33.178 -9.454 12.598 1.00 136.84 217 GLN A C 1
ATOM 814 O O . GLN A 1 127 ? 33.058 -9.051 11.438 1.00 144.70 217 GLN A O 1
ATOM 820 N N . LEU A 1 128 ? 33.431 -8.650 13.622 1.00 129.01 218 LEU A N 1
ATOM 821 C CA . LEU A 1 128 ? 33.621 -7.217 13.449 1.00 128.74 218 LEU A CA 1
ATOM 822 C C . LEU A 1 128 ? 34.993 -6.887 12.858 1.00 131.03 218 LEU A C 1
ATOM 823 O O . LEU A 1 128 ? 35.125 -5.971 12.041 1.00 129.76 218 LEU A O 1
ATOM 828 N N . LYS A 1 129 ? 36.016 -7.621 13.289 1.00 132.27 219 LYS A N 1
ATOM 829 C CA . LYS A 1 129 ? 37.353 -7.454 12.726 1.00 137.21 219 LYS A CA 1
ATOM 830 C C . LYS A 1 129 ? 37.347 -7.759 11.223 1.00 141.77 219 LYS A C 1
ATOM 831 O O . LYS A 1 129 ? 38.065 -7.121 10.436 1.00 140.08 219 LYS A O 1
ATOM 837 N N . GLU A 1 130 ? 36.509 -8.730 10.850 1.00 141.43 220 GLU A N 1
ATOM 838 C CA . GLU A 1 130 ? 36.367 -9.218 9.481 1.00 139.30 220 GLU A CA 1
ATOM 839 C C . GLU A 1 130 ? 35.276 -8.414 8.738 1.00 142.61 220 GLU A C 1
ATOM 840 O O . GLU A 1 130 ? 34.942 -8.686 7.580 1.00 148.83 220 GLU A O 1
ATOM 846 N N . LEU A 1 131 ? 34.737 -7.405 9.418 1.00 137.96 221 LEU A N 1
ATOM 847 C CA . LEU A 1 131 ? 33.935 -6.368 8.774 1.00 132.41 221 LEU A CA 1
ATOM 848 C C . LEU A 1 131 ? 34.861 -5.284 8.280 1.00 125.99 221 LEU A C 1
ATOM 849 O O . LEU A 1 131 ? 34.433 -4.341 7.638 1.00 119.83 221 LEU A O 1
ATOM 854 N N . LYS A 1 132 ? 36.125 -5.407 8.669 1.00 133.54 222 LYS A N 1
ATOM 855 C CA . LYS A 1 132 ? 37.230 -4.592 8.165 1.00 131.89 222 LYS A CA 1
ATOM 856 C C . LYS A 1 132 ? 36.948 -3.080 8.092 1.00 122.92 222 LYS A C 1
ATOM 857 O O . LYS A 1 132 ? 37.217 -2.423 7.093 1.00 122.53 222 LYS A O 1
ATOM 863 N N . LEU A 1 133 ? 36.425 -2.542 9.184 1.00 123.28 223 LEU A N 1
ATOM 864 C CA . LEU A 1 133 ? 36.163 -1.115 9.325 1.00 116.60 223 LEU A CA 1
ATOM 865 C C . LEU A 1 133 ? 37.382 -0.219 9.137 1.00 117.19 223 LEU A C 1
ATOM 866 O O . LEU A 1 133 ? 37.248 0.924 8.733 1.00 122.00 223 LEU A O 1
ATOM 871 N N . GLY A 1 134 ? 38.566 -0.720 9.457 1.00 117.23 224 GLY A N 1
ATOM 872 C CA . GLY A 1 134 ? 39.774 0.057 9.281 1.00 115.33 224 GLY A CA 1
ATOM 873 C C . GLY A 1 134 ? 39.896 0.480 7.828 1.00 129.05 224 GLY A C 1
ATOM 874 O O . GLY A 1 134 ? 40.334 1.599 7.545 1.00 132.80 224 GLY A O 1
ATOM 875 N N . GLU A 1 135 ? 39.501 -0.407 6.907 1.00 128.82 225 GLU A N 1
ATOM 876 C CA . GLU A 1 135 ? 39.527 -0.094 5.478 1.00 126.27 225 GLU A CA 1
ATOM 877 C C . GLU A 1 135 ? 38.640 1.127 5.230 1.00 128.23 225 GLU A C 1
ATOM 878 O O . GLU A 1 135 ? 39.125 2.175 4.818 1.00 131.31 225 GLU A O 1
ATOM 884 N N . LEU A 1 136 ? 37.362 1.012 5.566 1.00 124.32 226 LEU A N 1
ATOM 885 C CA . LEU A 1 136 ? 36.385 2.080 5.368 1.00 122.76 226 LEU A CA 1
ATOM 886 C C . LEU A 1 136 ? 36.820 3.411 5.993 1.00 121.94 226 LEU A C 1
ATOM 887 O O . LEU A 1 136 ? 36.376 4.493 5.597 1.00 125.78 226 LEU A O 1
ATOM 892 N N . LEU A 1 137 ? 37.670 3.311 7.003 1.00 123.58 227 LEU A N 1
ATOM 893 C CA . LEU A 1 137 ? 38.244 4.475 7.663 1.00 127.66 227 LEU A CA 1
ATOM 894 C C . LEU A 1 137 ? 39.481 5.025 6.956 1.00 125.18 227 LEU A C 1
ATOM 895 O O . LEU A 1 137 ? 39.729 6.237 6.948 1.00 125.25 227 LEU A O 1
ATOM 900 N N . ASN A 1 138 ? 40.265 4.116 6.385 1.00 124.75 228 ASN A N 1
ATOM 901 C CA . ASN A 1 138 ? 41.475 4.489 5.664 1.00 127.35 228 ASN A CA 1
ATOM 902 C C . ASN A 1 138 ? 41.329 4.768 4.179 1.00 129.03 228 ASN A C 1
ATOM 903 O O . ASN A 1 138 ? 42.251 5.290 3.565 1.00 127.21 228 ASN A O 1
ATOM 908 N N . THR A 1 139 ? 40.182 4.419 3.605 1.00 129.13 229 THR A N 1
ATOM 909 C CA . THR A 1 139 ? 39.914 4.720 2.205 1.00 128.00 229 THR A CA 1
ATOM 910 C C . THR A 1 139 ? 39.712 6.231 2.035 1.00 127.74 229 THR A C 1
ATOM 911 O O . THR A 1 139 ? 38.785 6.796 2.618 1.00 125.94 229 THR A O 1
ATOM 915 N N . PRO A 1 140 ? 40.591 6.886 1.244 1.00 133.71 230 PRO A N 1
ATOM 916 C CA . PRO A 1 140 ? 40.582 8.343 1.027 1.00 131.60 230 PRO A CA 1
ATOM 917 C C . PRO A 1 140 ? 39.317 8.784 0.332 1.00 125.62 230 PRO A C 1
ATOM 918 O O . PRO A 1 140 ? 38.816 8.053 -0.517 1.00 123.27 230 PRO A O 1
ATOM 922 N N . PRO A 1 141 ? 38.790 9.959 0.706 1.00 125.76 231 PRO A N 1
ATOM 923 C CA . PRO A 1 141 ? 37.499 10.334 0.146 1.00 126.94 231 PRO A CA 1
ATOM 924 C C . PRO A 1 141 ? 37.688 10.595 -1.340 1.00 124.50 231 PRO A C 1
ATOM 925 O O . PRO A 1 141 ? 38.762 11.044 -1.749 1.00 126.67 231 PRO A O 1
ATOM 929 N N . PRO A 1 142 ? 36.675 10.263 -2.149 1.00 119.73 232 PRO A N 1
ATOM 930 C CA . PRO A 1 142 ? 36.806 10.435 -3.591 1.00 119.24 232 PRO A CA 1
ATOM 931 C C . PRO A 1 142 ? 36.843 11.906 -4.014 1.00 115.87 232 PRO A C 1
ATOM 932 O O . PRO A 1 142 ? 36.216 12.780 -3.413 1.00 108.19 232 PRO A O 1
ATOM 936 N N . GLY A 1 143 ? 37.624 12.162 -5.056 1.00 121.23 233 GLY A N 1
ATOM 937 C CA . GLY A 1 143 ? 37.668 13.468 -5.684 1.00 124.11 233 GLY A CA 1
ATOM 938 C C . GLY A 1 143 ? 38.766 14.312 -5.088 1.00 123.59 233 GLY A C 1
ATOM 939 O O . GLY A 1 143 ? 39.103 15.386 -5.611 1.00 123.17 233 GLY A O 1
ATOM 940 N N . LEU A 1 144 ? 39.348 13.778 -4.016 1.00 118.75 234 LEU A N 1
ATOM 941 C CA . LEU A 1 144 ? 40.303 14.479 -3.169 1.00 117.48 234 LEU A CA 1
ATOM 942 C C . LEU A 1 144 ? 41.333 15.255 -3.983 1.00 124.63 234 LEU A C 1
ATOM 943 O O . LEU A 1 144 ? 41.370 16.502 -3.960 1.00 120.93 234 LEU A O 1
ATOM 948 N N . ASP A 1 145 ? 42.122 14.494 -4.738 1.00 125.48 235 ASP A N 1
ATOM 949 C CA . ASP A 1 145 ? 43.280 14.984 -5.468 1.00 117.65 235 ASP A CA 1
ATOM 950 C C . ASP A 1 145 ? 42.979 16.221 -6.272 1.00 119.18 235 ASP A C 1
ATOM 951 O O . ASP A 1 145 ? 43.857 17.041 -6.436 1.00 121.99 235 ASP A O 1
ATOM 956 N N . GLU A 1 146 ? 41.751 16.341 -6.778 1.00 121.16 236 GLU A N 1
ATOM 957 C CA . GLU A 1 146 ? 41.305 17.529 -7.502 1.00 121.84 236 GLU A CA 1
ATOM 958 C C . GLU A 1 146 ? 41.339 18.740 -6.606 1.00 123.77 236 GLU A C 1
ATOM 959 O O . GLU A 1 146 ? 41.995 19.746 -6.900 1.00 124.46 236 GLU A O 1
ATOM 965 N N . ALA A 1 147 ? 40.603 18.640 -5.511 1.00 114.97 237 ALA A N 1
ATOM 966 C CA . ALA A 1 147 ? 40.565 19.717 -4.566 1.00 109.84 237 ALA A CA 1
ATOM 967 C C . ALA A 1 147 ? 41.965 19.995 -4.029 1.00 111.31 237 ALA A C 1
ATOM 968 O O . ALA A 1 147 ? 42.356 21.147 -3.892 1.00 113.44 237 ALA A O 1
ATOM 970 N N . VAL A 1 148 ? 42.724 18.946 -3.740 1.00 108.18 238 VAL A N 1
ATOM 971 C CA . VAL A 1 148 ? 44.110 19.115 -3.314 1.00 113.26 238 VAL A CA 1
ATOM 972 C C . VAL A 1 148 ? 44.988 19.702 -4.445 1.00 118.44 238 VAL A C 1
ATOM 973 O O . VAL A 1 148 ? 45.924 20.458 -4.180 1.00 113.31 238 VAL A O 1
ATOM 977 N N . ALA A 1 149 ? 44.670 19.363 -5.699 1.00 123.13 239 ALA A N 1
ATOM 978 C CA . ALA A 1 149 ? 45.425 19.836 -6.874 1.00 120.69 239 ALA A CA 1
ATOM 979 C C . ALA A 1 149 ? 45.511 21.350 -6.955 1.00 113.29 239 ALA A C 1
ATOM 980 O O . ALA A 1 149 ? 46.601 21.903 -6.934 1.00 117.19 239 ALA A O 1
ATOM 982 N N . ILE A 1 150 ? 44.372 22.027 -7.008 1.00 106.33 240 ILE A N 1
ATOM 983 C CA . ILE A 1 150 ? 44.385 23.489 -6.972 1.00 108.74 240 ILE A CA 1
ATOM 984 C C . ILE A 1 150 ? 45.289 23.987 -5.837 1.00 113.26 240 ILE A C 1
ATOM 985 O O . ILE A 1 150 ? 45.947 25.016 -5.955 1.00 111.94 240 ILE A O 1
ATOM 990 N N . ALA A 1 151 ? 45.346 23.222 -4.750 1.00 117.51 241 ALA A N 1
ATOM 991 C CA . ALA A 1 151 ? 46.162 23.583 -3.601 1.00 114.75 241 ALA A CA 1
ATOM 992 C C . ALA A 1 151 ? 47.643 23.297 -3.855 1.00 115.57 241 ALA A C 1
ATOM 993 O O . ALA A 1 151 ? 48.503 24.095 -3.448 1.00 115.69 241 ALA A O 1
ATOM 995 N N . LYS A 1 152 ? 47.940 22.178 -4.529 1.00 110.73 242 LYS A N 1
ATOM 996 C CA . LYS A 1 152 ? 49.324 21.842 -4.860 1.00 109.59 242 LYS A CA 1
ATOM 997 C C . LYS A 1 152 ? 49.905 23.020 -5.596 1.00 109.86 242 LYS A C 1
ATOM 998 O O . LYS A 1 152 ? 51.089 23.297 -5.490 1.00 117.59 242 LYS A O 1
ATOM 1004 N N . VAL A 1 153 ? 49.049 23.729 -6.323 1.00 109.41 243 VAL A N 1
ATOM 1005 C CA . VAL A 1 153 ? 49.488 24.808 -7.191 1.00 109.00 243 VAL A CA 1
ATOM 1006 C C . VAL A 1 153 ? 49.891 25.974 -6.320 1.00 108.35 243 VAL A C 1
ATOM 1007 O O . VAL A 1 153 ? 50.965 26.553 -6.496 1.00 106.54 243 VAL A O 1
ATOM 1011 N N . VAL A 1 154 ? 49.045 26.288 -5.345 1.00 111.22 244 VAL A N 1
ATOM 1012 C CA . VAL A 1 154 ? 49.322 27.423 -4.484 1.00 114.41 244 VAL A CA 1
ATOM 1013 C C . VAL A 1 154 ? 50.595 27.116 -3.727 1.00 118.14 244 VAL A C 1
ATOM 1014 O O . VAL A 1 154 ? 51.351 28.022 -3.397 1.00 119.29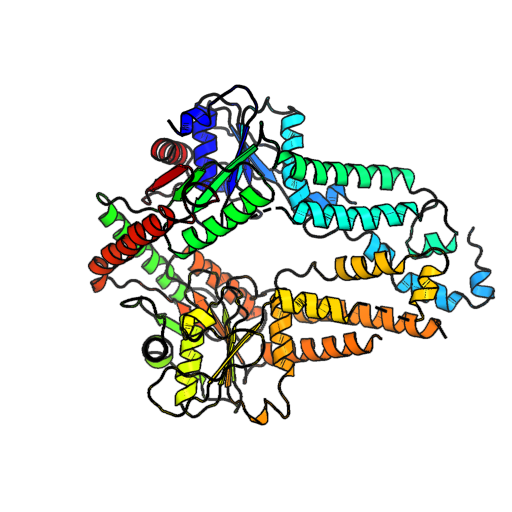 244 VAL A O 1
ATOM 1018 N N . GLN A 1 155 ? 50.850 25.830 -3.485 1.00 117.49 245 GLN A N 1
ATOM 1019 C CA . GLN A 1 155 ? 52.076 25.418 -2.801 1.00 118.96 245 GLN A CA 1
ATOM 1020 C C . GLN A 1 155 ? 53.390 25.751 -3.546 1.00 120.88 245 GLN A C 1
ATOM 1021 O O . GLN A 1 155 ? 54.241 26.432 -2.983 1.00 123.43 245 GLN A O 1
ATOM 1027 N N . PHE A 1 156 ? 53.545 25.298 -4.796 1.00 121.97 246 PHE A N 1
ATOM 1028 C CA . PHE A 1 156 ? 54.769 25.543 -5.592 1.00 119.67 246 PHE A CA 1
ATOM 1029 C C . PHE A 1 156 ? 55.060 27.018 -5.791 1.00 115.90 246 PHE A C 1
ATOM 1030 O O . PHE A 1 156 ? 56.226 27.429 -5.860 1.00 112.28 246 PHE A O 1
ATOM 1038 N N . VAL A 1 157 ? 53.978 27.783 -5.934 1.00 116.71 247 VAL A N 1
ATOM 1039 C CA . VAL A 1 157 ? 54.019 29.229 -6.161 1.00 117.45 247 VAL A CA 1
ATOM 1040 C C . VAL A 1 157 ? 54.179 30.074 -4.907 1.00 122.46 247 VAL A C 1
ATOM 1041 O O . VAL A 1 157 ? 54.696 31.187 -4.983 1.00 124.91 247 VAL A O 1
ATOM 1045 N N . GLN A 1 158 ? 53.695 29.587 -3.765 1.00 122.60 248 GLN A N 1
ATOM 1046 C CA . GLN A 1 158 ? 53.895 30.317 -2.519 1.00 124.98 248 GLN A CA 1
ATOM 1047 C C . GLN A 1 158 ? 55.321 30.043 -2.088 1.00 126.01 248 GLN A C 1
ATOM 1048 O O . GLN A 1 158 ? 56.041 30.960 -1.670 1.00 125.44 248 GLN A O 1
ATOM 1054 N N . ALA A 1 159 ? 55.709 28.771 -2.230 1.00 124.73 249 ALA A N 1
ATOM 1055 C CA . ALA A 1 159 ? 57.037 28.274 -1.870 1.00 127.64 249 ALA A CA 1
ATOM 1056 C C . ALA A 1 159 ? 58.095 29.147 -2.497 1.00 127.70 249 ALA A C 1
ATOM 1057 O O . ALA A 1 159 ? 59.071 29.509 -1.853 1.00 130.12 249 ALA A O 1
ATOM 1059 N N . ALA A 1 160 ? 57.877 29.487 -3.760 1.00 132.19 250 ALA A N 1
ATOM 1060 C CA . ALA A 1 160 ? 58.786 30.350 -4.493 1.00 140.61 250 ALA A CA 1
ATOM 1061 C C . ALA A 1 160 ? 60.149 29.673 -4.652 1.00 142.21 250 ALA A C 1
ATOM 1062 O O . ALA A 1 160 ? 61.186 30.340 -4.743 1.00 147.05 250 ALA A O 1
ATOM 1064 N N . GLU A 1 161 ? 60.135 28.344 -4.691 1.00 138.01 251 GLU A N 1
ATOM 1065 C CA . GLU A 1 161 ? 61.359 27.575 -4.854 1.00 139.18 251 GLU A CA 1
ATOM 1066 C C . GLU A 1 161 ? 62.010 27.868 -6.207 1.00 147.71 251 GLU A C 1
ATOM 1067 O O . GLU A 1 161 ? 63.216 28.126 -6.272 1.00 149.01 251 GLU A O 1
ATOM 1073 N N . TYR A 1 162 ? 61.191 27.865 -7.267 1.00 149.65 252 TYR A N 1
ATOM 1074 C CA . TYR A 1 162 ? 61.643 27.981 -8.668 1.00 142.32 252 TYR A CA 1
ATOM 1075 C C . TYR A 1 162 ? 61.790 29.428 -9.162 1.00 141.81 252 TYR A C 1
ATOM 1076 O O . TYR A 1 162 ? 62.896 29.846 -9.514 1.00 146.58 252 TYR A O 1
ATOM 1085 N N . ALA A 1 163 ? 60.677 30.170 -9.224 1.00 136.44 253 ALA A N 1
ATOM 1086 C CA . ALA A 1 163 ? 60.731 31.631 -9.373 1.00 136.38 253 ALA A CA 1
ATOM 1087 C C . ALA A 1 163 ? 59.552 32.342 -8.710 1.00 128.71 253 ALA A C 1
ATOM 1088 O O . ALA A 1 163 ? 58.627 31.714 -8.201 1.00 123.62 253 ALA A O 1
ATOM 1090 N N . ARG A 1 164 ? 59.573 33.665 -8.746 1.00 129.67 254 ARG A N 1
ATOM 1091 C CA . ARG A 1 164 ? 58.544 34.406 -8.050 1.00 128.52 254 ARG A CA 1
ATOM 1092 C C . ARG A 1 164 ? 57.430 34.616 -9.026 1.00 121.17 254 ARG A C 1
ATOM 1093 O O . ARG A 1 164 ? 57.542 35.435 -9.933 1.00 123.80 254 ARG A O 1
ATOM 1101 N N . PHE A 1 165 ? 56.325 33.921 -8.802 1.00 117.84 255 PHE A N 1
ATOM 1102 C CA . PHE A 1 165 ? 55.312 33.769 -9.837 1.00 119.87 255 PHE A CA 1
ATOM 1103 C C . PHE A 1 165 ? 54.277 34.912 -9.898 1.00 118.81 255 PHE A C 1
ATOM 1104 O O . PHE A 1 165 ? 53.462 35.100 -8.989 1.00 118.19 255 PHE A O 1
ATOM 1112 N N . SER A 1 166 ? 54.315 35.652 -11.005 1.00 117.35 256 SER A N 1
ATOM 1113 C CA . SER A 1 166 ? 53.525 36.873 -11.177 1.00 117.79 256 SER A CA 1
ATOM 1114 C C . SER A 1 166 ? 52.079 36.590 -11.624 1.00 115.20 256 SER A C 1
ATOM 1115 O O . SER A 1 166 ? 51.147 37.335 -11.314 1.00 117.43 256 SER A O 1
ATOM 1118 N N . ARG A 1 167 ? 51.892 35.510 -12.363 1.00 110.64 257 ARG A N 1
ATOM 1119 C CA . ARG A 1 167 ? 50.561 35.139 -12.803 1.00 110.94 257 ARG A CA 1
ATOM 1120 C C . ARG A 1 167 ? 50.520 33.630 -12.869 1.00 108.37 257 ARG A C 1
ATOM 1121 O O . ARG A 1 167 ? 51.527 32.999 -13.179 1.00 108.10 257 ARG A O 1
ATOM 1129 N N . ILE A 1 168 ? 49.361 33.044 -12.597 1.00 102.30 258 ILE A N 1
ATOM 1130 C CA . ILE A 1 168 ? 49.195 31.626 -12.864 1.00 104.97 258 ILE A CA 1
ATOM 1131 C C . ILE A 1 168 ? 48.049 31.425 -13.854 1.00 106.47 258 ILE A C 1
ATOM 1132 O O . ILE A 1 168 ? 47.051 32.140 -13.799 1.00 108.13 258 ILE A O 1
ATOM 1137 N N . VAL A 1 169 ? 48.197 30.481 -14.779 1.00 103.99 259 VAL A N 1
ATOM 1138 C CA . VAL A 1 169 ? 47.117 30.198 -15.720 1.00 102.90 259 VAL A CA 1
ATOM 1139 C C . VAL A 1 169 ? 46.656 28.744 -15.607 1.00 102.00 259 VAL A C 1
ATOM 1140 O O . VAL A 1 169 ? 47.382 27.810 -15.929 1.00 100.97 259 VAL A O 1
ATOM 1144 N N . PHE A 1 170 ? 45.436 28.566 -15.126 1.00 99.42 260 PHE A N 1
ATOM 1145 C CA . PHE A 1 170 ? 44.948 27.231 -14.874 1.00 102.31 260 PHE A CA 1
ATOM 1146 C C . PHE A 1 170 ? 44.037 26.811 -15.993 1.00 106.64 260 PHE A C 1
ATOM 1147 O O . PHE A 1 170 ? 43.006 27.421 -16.231 1.00 112.92 260 PHE A O 1
ATOM 1155 N N . ASP A 1 171 ? 44.411 25.756 -16.686 1.00 109.30 261 ASP A N 1
ATOM 1156 C CA . ASP A 1 171 ? 43.486 25.151 -17.618 1.00 116.36 261 ASP A CA 1
ATOM 1157 C C . ASP A 1 171 ? 42.808 24.062 -16.810 1.00 117.40 261 ASP A C 1
ATOM 1158 O O . ASP A 1 171 ? 43.422 23.061 -16.457 1.00 117.35 261 ASP A O 1
ATOM 1163 N N . THR A 1 172 ? 41.537 24.263 -16.494 1.00 119.71 262 THR A N 1
ATOM 1164 C CA . THR A 1 172 ? 40.827 23.308 -15.652 1.00 123.52 262 THR A CA 1
ATOM 1165 C C . THR A 1 172 ? 40.362 22.048 -16.395 1.00 130.95 262 THR A C 1
ATOM 1166 O O . THR A 1 172 ? 40.203 22.046 -17.621 1.00 131.98 262 THR A O 1
ATOM 1170 N N . ALA A 1 173 ? 40.177 20.971 -15.638 1.00 131.49 263 ALA A N 1
ATOM 1171 C CA . ALA A 1 173 ? 39.315 19.876 -16.066 1.00 136.62 263 ALA A CA 1
ATOM 1172 C C . ALA A 1 173 ? 37.916 20.456 -16.316 1.00 135.47 263 ALA A C 1
ATOM 1173 O O . ALA A 1 173 ? 37.381 21.167 -15.464 1.00 127.90 263 ALA A O 1
ATOM 1175 N N . PRO A 1 174 ? 37.315 20.141 -17.478 1.00 142.40 264 PRO A N 1
ATOM 1176 C CA . PRO A 1 174 ? 36.050 20.741 -17.928 1.00 139.22 264 PRO A CA 1
ATOM 1177 C C . PRO A 1 174 ? 34.920 20.791 -16.894 1.00 144.66 264 PRO A C 1
ATOM 1178 O O . PRO A 1 174 ? 34.800 19.896 -16.046 1.00 145.03 264 PRO A O 1
ATOM 1182 N N . THR A 1 175 ? 34.129 21.866 -16.984 1.00 145.86 265 THR A N 1
ATOM 1183 C CA . THR A 1 175 ? 33.080 22.244 -16.016 1.00 140.17 265 THR A CA 1
ATOM 1184 C C . THR A 1 175 ? 33.422 22.022 -14.517 1.00 145.80 265 THR A C 1
ATOM 1185 O O . THR A 1 175 ? 33.864 22.947 -13.807 1.00 135.61 265 THR A O 1
ATOM 1189 N N . LEU A 1 182 ? 32.135 23.631 -7.547 1.00 114.63 272 LEU A N 1
ATOM 1190 C CA . LEU A 1 182 ? 32.772 23.924 -6.257 1.00 121.55 272 LEU A CA 1
ATOM 1191 C C . LEU A 1 182 ? 32.390 22.910 -5.164 1.00 116.17 272 LEU A C 1
ATOM 1192 O O . LEU A 1 182 ? 33.024 22.853 -4.113 1.00 106.35 272 LEU A O 1
ATOM 1197 N N . ALA A 1 183 ? 31.368 22.096 -5.431 1.00 116.99 273 ALA A N 1
ATOM 1198 C CA . ALA A 1 183 ? 30.853 21.134 -4.447 1.00 107.23 273 ALA A CA 1
ATOM 1199 C C . ALA A 1 183 ? 31.917 20.176 -3.928 1.00 106.26 273 ALA A C 1
ATOM 1200 O O . ALA A 1 183 ? 31.789 19.625 -2.838 1.00 114.71 273 ALA A O 1
ATOM 1202 N N . LEU A 1 184 ? 32.947 19.956 -4.732 1.00 108.64 274 LEU A N 1
ATOM 1203 C CA . LEU A 1 184 ? 33.971 18.968 -4.419 1.00 103.49 274 LEU A CA 1
ATOM 1204 C C . LEU A 1 184 ? 34.940 19.292 -3.287 1.00 101.98 274 LEU A C 1
ATOM 1205 O O . LEU A 1 184 ? 35.246 18.406 -2.514 1.00 115.45 274 LEU A O 1
ATOM 1210 N N . PRO A 1 185 ? 35.453 20.529 -3.198 1.00 95.98 275 PRO A N 1
ATOM 1211 C CA . PRO A 1 185 ? 36.168 20.881 -1.952 1.00 111.00 275 PRO A CA 1
ATOM 1212 C C . PRO A 1 185 ? 35.355 20.648 -0.639 1.00 115.56 275 PRO A C 1
ATOM 1213 O O . PRO A 1 185 ? 35.913 20.225 0.398 1.00 112.77 275 PRO A O 1
ATOM 1217 N N . ASP A 1 186 ? 34.051 20.926 -0.694 1.00 113.36 276 ASP A N 1
ATOM 1218 C CA . ASP A 1 186 ? 33.129 20.558 0.377 1.00 100.36 276 ASP A CA 1
ATOM 1219 C C . ASP A 1 186 ? 33.129 19.052 0.651 1.00 99.52 276 ASP A C 1
ATOM 1220 O O . ASP A 1 186 ? 33.672 18.613 1.654 1.00 106.39 276 ASP A O 1
ATOM 1225 N N . PHE A 1 187 ? 32.577 18.262 -0.260 1.00 97.09 277 PHE A N 1
ATOM 1226 C CA . PHE A 1 187 ? 32.395 16.828 -0.028 1.00 102.80 277 PHE A CA 1
ATOM 1227 C C . PHE A 1 187 ? 33.632 16.108 0.488 1.00 105.39 277 PHE A C 1
ATOM 1228 O O . PHE A 1 187 ? 33.522 15.102 1.192 1.00 107.34 277 PHE A O 1
ATOM 1236 N N . VAL A 1 188 ? 34.807 16.587 0.097 1.00 105.59 278 VAL A N 1
ATOM 1237 C CA . VAL A 1 188 ? 36.043 16.012 0.615 1.00 111.85 278 VAL A CA 1
ATOM 1238 C C . VAL A 1 188 ? 36.330 16.518 2.031 1.00 115.46 278 VAL A C 1
ATOM 1239 O O . VAL A 1 188 ? 36.740 15.740 2.896 1.00 114.86 278 VAL A O 1
ATOM 1243 N N . ASP A 1 189 ? 36.099 17.810 2.267 1.00 114.47 279 ASP A N 1
ATOM 1244 C CA . ASP A 1 189 ? 36.154 18.346 3.618 1.00 112.44 279 ASP A CA 1
ATOM 1245 C C . ASP A 1 189 ? 35.240 17.509 4.527 1.00 112.00 279 ASP A C 1
ATOM 1246 O O . ASP A 1 189 ? 35.689 16.972 5.541 1.00 112.75 279 ASP A O 1
ATOM 1251 N N . ALA A 1 190 ? 33.975 17.382 4.136 1.00 109.20 280 ALA A N 1
ATOM 1252 C CA . ALA A 1 190 ? 32.994 16.576 4.862 1.00 111.59 280 ALA A CA 1
ATOM 1253 C C . ALA A 1 190 ? 33.473 15.152 5.127 1.00 113.02 280 ALA A C 1
ATOM 1254 O O . ALA A 1 190 ? 33.521 14.708 6.274 1.00 114.71 280 ALA A O 1
ATOM 1256 N N . SER A 1 191 ? 33.837 14.446 4.059 1.00 115.98 281 SER A N 1
ATOM 1257 C CA . SER A 1 191 ? 34.295 13.065 4.171 1.00 117.91 281 SER A CA 1
ATOM 1258 C C . SER A 1 191 ? 35.654 12.995 4.868 1.00 113.47 281 SER A C 1
ATOM 1259 O O . SER A 1 191 ? 36.070 11.919 5.286 1.00 111.54 281 SER A O 1
ATOM 1262 N N . LEU A 1 192 ? 36.349 14.133 4.965 1.00 113.53 282 LEU A N 1
ATOM 1263 C CA . LEU A 1 192 ? 37.579 14.223 5.760 1.00 111.69 282 LEU A CA 1
ATOM 1264 C C . LEU A 1 192 ? 37.247 14.422 7.208 1.00 114.17 282 LEU A C 1
ATOM 1265 O O . LEU A 1 192 ? 37.842 13.799 8.079 1.00 115.67 282 LEU A O 1
ATOM 1270 N N . ALA A 1 193 ? 36.297 15.313 7.458 1.00 115.72 283 ALA A N 1
ATOM 1271 C CA . ALA A 1 193 ? 35.889 15.613 8.813 1.00 110.92 283 ALA A CA 1
ATOM 1272 C C . ALA A 1 193 ? 35.314 14.366 9.439 1.00 107.67 283 ALA A C 1
ATOM 1273 O O . ALA A 1 193 ? 35.683 14.017 10.542 1.00 111.99 283 ALA A O 1
ATOM 1275 N N . LYS A 1 194 ? 34.425 13.688 8.728 1.00 106.61 284 LYS A N 1
ATOM 1276 C CA . LYS A 1 194 ? 33.861 12.446 9.240 1.00 110.90 284 LYS A CA 1
ATOM 1277 C C . LYS A 1 194 ? 34.985 11.522 9.686 1.00 105.07 284 LYS A C 1
ATOM 1278 O O . LYS A 1 194 ? 34.985 11.024 10.794 1.00 106.19 284 LYS A O 1
ATOM 1284 N N . VAL A 1 195 ? 35.968 11.329 8.825 1.00 108.86 285 VAL A N 1
ATOM 1285 C CA . VAL A 1 195 ? 37.044 10.395 9.118 1.00 109.84 285 VAL A CA 1
ATOM 1286 C C . VAL A 1 195 ? 37.935 10.930 10.237 1.00 106.86 285 VAL A C 1
ATOM 1287 O O . VAL A 1 195 ? 38.368 10.173 11.103 1.00 109.01 285 VAL A O 1
ATOM 1291 N N . ILE A 1 196 ? 38.181 12.237 10.229 1.00 106.36 286 ILE A N 1
ATOM 1292 C CA . ILE A 1 196 ? 39.005 12.889 11.251 1.00 107.38 286 ILE A CA 1
ATOM 1293 C C . ILE A 1 196 ? 38.346 12.878 12.647 1.00 112.48 286 ILE A C 1
ATOM 1294 O O . ILE A 1 196 ? 39.010 12.643 13.662 1.00 114.35 286 ILE A O 1
ATOM 1299 N N . ARG A 1 197 ? 37.041 13.125 12.704 1.00 112.79 287 ARG A N 1
ATOM 1300 C CA . ARG A 1 197 ? 36.327 13.062 13.974 1.00 107.55 287 ARG A CA 1
ATOM 1301 C C . ARG A 1 197 ? 36.357 11.640 14.535 1.00 109.63 287 ARG A C 1
ATOM 1302 O O . ARG A 1 197 ? 36.496 11.452 15.738 1.00 114.06 287 ARG A O 1
ATOM 1310 N N . LEU A 1 198 ? 36.274 10.638 13.663 1.00 110.64 288 LEU A N 1
ATOM 1311 C CA . LEU A 1 198 ? 36.296 9.240 14.111 1.00 102.32 288 LEU A CA 1
ATOM 1312 C C . LEU A 1 198 ? 37.672 8.677 14.480 1.00 104.65 288 LEU A C 1
ATOM 1313 O O . LEU A 1 198 ? 37.738 7.651 15.137 1.00 103.07 288 LEU A O 1
ATOM 1318 N N . ARG A 1 199 ? 38.767 9.316 14.063 1.00 111.18 289 ARG A N 1
ATOM 1319 C CA . ARG A 1 199 ? 40.083 8.957 14.615 1.00 111.69 289 ARG A CA 1
ATOM 1320 C C . ARG A 1 199 ? 40.359 9.653 15.941 1.00 118.70 289 ARG A C 1
ATOM 1321 O O . ARG A 1 199 ? 41.192 9.194 16.717 1.00 123.97 289 ARG A O 1
ATOM 1329 N N . LYS A 1 200 ? 39.647 10.753 16.199 1.00 121.05 290 LYS A N 1
ATOM 1330 C CA . LYS A 1 200 ? 39.646 11.412 17.517 1.00 119.78 290 LYS A CA 1
ATOM 1331 C C . LYS A 1 200 ? 38.914 10.589 18.591 1.00 113.36 290 LYS A C 1
ATOM 1332 O O . LYS A 1 200 ? 39.471 10.319 19.646 1.00 119.47 290 LYS A O 1
ATOM 1338 N N . LYS A 1 201 ? 37.694 10.140 18.307 1.00 106.47 291 LYS A N 1
ATOM 1339 C CA . LYS A 1 201 ? 37.001 9.232 19.220 1.00 107.52 291 LYS A CA 1
ATOM 1340 C C . LYS A 1 201 ? 37.836 7.975 19.467 1.00 110.20 291 LYS A C 1
ATOM 1341 O O . LYS A 1 201 ? 37.495 7.157 20.305 1.00 114.98 291 LYS A O 1
ATOM 1347 N N . LEU A 1 202 ? 38.887 7.781 18.683 1.00 112.87 292 LEU A N 1
ATOM 1348 C CA . LEU A 1 202 ? 39.690 6.570 18.802 1.00 120.17 292 LEU A CA 1
ATOM 1349 C C . LEU A 1 202 ? 41.018 6.636 19.565 1.00 129.51 292 LEU A C 1
ATOM 1350 O O . LEU A 1 202 ? 41.650 5.595 19.747 1.00 134.43 292 LEU A O 1
ATOM 1355 N N . ASN A 1 203 ? 41.462 7.803 20.021 1.00 130.76 293 ASN A N 1
ATOM 1356 C CA . ASN A 1 203 ? 42.749 7.794 20.719 1.00 139.69 293 ASN A CA 1
ATOM 1357 C C . ASN A 1 203 ? 42.623 7.209 22.147 1.00 142.40 293 ASN A C 1
ATOM 1358 O O . ASN A 1 203 ? 43.177 6.145 22.437 1.00 141.95 293 ASN A O 1
ATOM 1363 N N . GLY A 1 204 ? 41.899 7.864 23.044 1.00 143.92 294 GLY A N 1
ATOM 1364 C CA . GLY A 1 204 ? 41.466 7.124 24.210 1.00 147.33 294 GLY A CA 1
ATOM 1365 C C . GLY A 1 204 ? 40.393 6.163 23.737 1.00 139.62 294 GLY A C 1
ATOM 1366 O O . GLY A 1 204 ? 39.315 6.608 23.337 1.00 139.85 294 GLY A O 1
ATOM 1367 N N . ALA A 1 205 ? 40.657 4.863 23.816 1.00 132.50 295 ALA A N 1
ATOM 1368 C CA . ALA A 1 205 ? 39.629 3.865 23.564 1.00 128.27 295 ALA A CA 1
ATOM 1369 C C . ALA A 1 205 ? 40.082 2.541 24.124 1.00 133.84 295 ALA A C 1
ATOM 1370 O O . ALA A 1 205 ? 41.287 2.326 24.296 1.00 132.60 295 ALA A O 1
ATOM 1372 N N . THR A 1 206 ? 39.115 1.644 24.333 1.00 137.85 296 THR A N 1
ATOM 1373 C CA . THR A 1 206 ? 39.350 0.290 24.862 1.00 140.75 296 THR A CA 1
ATOM 1374 C C . THR A 1 206 ? 40.329 -0.491 23.963 1.00 140.20 296 THR A C 1
ATOM 1375 O O . THR A 1 206 ? 40.452 -0.208 22.768 1.00 137.71 296 THR A O 1
ATOM 1379 N N . SER A 1 207 ? 41.055 -1.437 24.551 1.00 140.88 297 SER A N 1
ATOM 1380 C CA . SER A 1 207 ? 41.982 -2.276 23.796 1.00 140.25 297 SER A CA 1
ATOM 1381 C C . SER A 1 207 ? 41.313 -2.894 22.577 1.00 138.96 297 SER A C 1
ATOM 1382 O O . SER A 1 207 ? 41.847 -2.811 21.461 1.00 139.65 297 SER A O 1
ATOM 1385 N N . VAL A 1 208 ? 40.144 -3.502 22.801 1.00 136.17 298 VAL A N 1
ATOM 1386 C CA . VAL A 1 208 ? 39.421 -4.209 21.744 1.00 132.89 298 VAL A CA 1
ATOM 1387 C C . VAL A 1 208 ? 38.782 -3.264 20.714 1.00 130.86 298 VAL A C 1
ATOM 1388 O O . VAL A 1 208 ? 38.763 -3.572 19.528 1.00 132.34 298 VAL A O 1
ATOM 1392 N N . VAL A 1 209 ? 38.290 -2.109 21.153 1.00 129.50 299 VAL A N 1
ATOM 1393 C CA . VAL A 1 209 ? 37.755 -1.103 20.230 1.00 126.89 299 VAL A CA 1
ATOM 1394 C C . VAL A 1 209 ? 38.789 -0.608 19.215 1.00 122.65 299 VAL A C 1
ATOM 1395 O O . VAL A 1 209 ? 38.520 -0.586 18.014 1.00 112.80 299 VAL A O 1
ATOM 1399 N N . ARG A 1 210 ? 39.967 -0.229 19.710 1.00 128.44 300 ARG A N 1
ATOM 1400 C CA . ARG A 1 210 ? 41.099 0.148 18.864 1.00 129.70 300 ARG A CA 1
ATOM 1401 C C . ARG A 1 210 ? 41.473 -1.009 17.955 1.00 121.55 300 ARG A C 1
ATOM 1402 O O . ARG A 1 210 ? 42.124 -0.821 16.942 1.00 121.52 300 ARG A O 1
ATOM 1410 N N . GLY A 1 211 ? 41.076 -2.214 18.328 1.00 120.23 301 GLY A N 1
ATOM 1411 C CA . GLY A 1 211 ? 41.459 -3.386 17.569 1.00 123.00 301 GLY A CA 1
ATOM 1412 C C . GLY A 1 211 ? 40.586 -3.654 16.359 1.00 114.94 301 GLY A C 1
ATOM 1413 O O . GLY A 1 211 ? 40.973 -4.366 15.437 1.00 116.03 301 GLY A O 1
ATOM 1414 N N . LEU A 1 212 ? 39.388 -3.100 16.359 1.00 109.54 302 LEU A N 1
ATOM 1415 C CA . LEU A 1 212 ? 38.486 -3.368 15.259 1.00 112.45 302 LEU A CA 1
ATOM 1416 C C . LEU A 1 212 ? 38.874 -2.507 14.069 1.00 117.00 302 LEU A C 1
ATOM 1417 O O . LEU A 1 212 ? 38.535 -2.800 12.918 1.00 121.38 302 LEU A O 1
ATOM 1422 N N . PHE A 1 213 ? 39.548 -1.409 14.370 1.00 114.51 303 PHE A N 1
ATOM 1423 C CA . PHE A 1 213 ? 40.013 -0.488 13.353 1.00 112.06 303 PHE A CA 1
ATOM 1424 C C . PHE A 1 213 ? 41.495 -0.618 13.044 1.00 115.03 303 PHE A C 1
ATOM 1425 O O . PHE A 1 213 ? 42.003 0.079 12.185 1.00 126.01 303 PHE A O 1
ATOM 1433 N N . GLY A 1 214 ? 42.203 -1.481 13.751 1.00 115.98 304 GLY A N 1
ATOM 1434 C CA . GLY A 1 214 ? 43.649 -1.521 13.608 1.00 121.72 304 GLY A CA 1
ATOM 1435 C C . GLY A 1 214 ? 44.357 -0.291 14.177 1.00 130.13 304 GLY A C 1
ATOM 1436 O O . GLY A 1 214 ? 45.574 -0.141 14.020 1.00 135.09 304 GLY A O 1
ATOM 1437 N N . ALA A 1 215 ? 43.601 0.570 14.864 1.00 128.76 305 ALA A N 1
ATOM 1438 C CA . ALA A 1 215 ? 44.115 1.830 15.410 1.00 126.28 305 ALA A CA 1
ATOM 1439 C C . ALA A 1 215 ? 44.932 1.705 16.696 1.00 130.74 305 ALA A C 1
ATOM 1440 O O . ALA A 1 215 ? 44.661 0.847 17.539 1.00 136.82 305 ALA A O 1
ATOM 1442 N N . GLY A 1 216 ? 45.898 2.600 16.868 1.00 127.54 306 GLY A N 1
ATOM 1443 C CA . GLY A 1 216 ? 46.663 2.637 18.101 1.00 143.04 306 GLY A CA 1
ATOM 1444 C C . GLY A 1 216 ? 45.959 3.215 19.327 1.00 143.99 306 GLY A C 1
ATOM 1445 O O . GLY A 1 216 ? 44.727 3.376 19.369 1.00 134.71 306 GLY A O 1
ATOM 1446 N N . GLU A 1 217 ? 46.759 3.467 20.361 1.00 143.74 307 GLU A N 1
ATOM 1447 C CA . GLU A 1 217 ? 46.310 4.245 21.508 1.00 145.66 307 GLU A CA 1
ATOM 1448 C C . GLU A 1 217 ? 46.479 5.762 21.282 1.00 147.10 307 GLU A C 1
ATOM 1449 O O . GLU A 1 217 ? 45.816 6.568 21.945 1.00 152.34 307 GLU A O 1
ATOM 1455 N N . SER A 1 218 ? 47.355 6.159 20.357 1.00 141.99 308 SER A N 1
ATOM 1456 C CA . SER A 1 218 ? 47.569 7.589 20.090 1.00 142.61 308 SER A CA 1
ATOM 1457 C C . SER A 1 218 ? 47.345 7.913 18.634 1.00 143.03 308 SER A C 1
ATOM 1458 O O . SER A 1 218 ? 48.019 7.378 17.755 1.00 140.74 308 SER A O 1
ATOM 1461 N N . GLN A 1 219 ? 46.380 8.787 18.388 1.00 142.58 309 GLN A N 1
ATOM 1462 C CA . GLN A 1 219 ? 46.082 9.217 17.038 1.00 134.31 309 GLN A CA 1
ATOM 1463 C C . GLN A 1 219 ? 46.740 10.552 16.726 1.00 136.85 309 GLN A C 1
ATOM 1464 O O . GLN A 1 219 ? 46.565 11.084 15.627 1.00 132.46 309 GLN A O 1
ATOM 1470 N N . ASP A 1 220 ? 47.487 11.081 17.699 1.00 144.58 310 ASP A N 1
ATOM 1471 C CA . ASP A 1 220 ? 47.927 12.484 17.695 1.00 142.75 310 ASP A CA 1
ATOM 1472 C C . ASP A 1 220 ? 48.602 12.947 16.407 1.00 138.19 310 ASP A C 1
ATOM 1473 O O . ASP A 1 220 ? 48.268 14.008 15.877 1.00 137.66 310 ASP A O 1
ATOM 1478 N N . GLU A 1 221 ? 49.534 12.148 15.899 1.00 140.75 311 GLU A N 1
ATOM 1479 C CA . GLU A 1 221 ? 50.250 12.497 14.674 1.00 137.49 311 GLU A CA 1
ATOM 1480 C C . GLU A 1 221 ? 49.371 12.372 13.436 1.00 127.51 311 GLU A C 1
ATOM 1481 O O . GLU A 1 221 ? 49.429 13.222 12.563 1.00 134.69 311 GLU A O 1
ATOM 1487 N N . ALA A 1 222 ? 48.564 11.321 13.358 1.00 122.78 312 ALA A N 1
ATOM 1488 C CA . ALA A 1 222 ? 47.616 11.149 12.249 1.00 125.22 312 ALA A CA 1
ATOM 1489 C C . ALA A 1 222 ? 46.683 12.348 12.090 1.00 124.90 312 ALA A C 1
ATOM 1490 O O . ALA A 1 222 ? 46.668 13.030 11.052 1.00 116.63 312 ALA A O 1
ATOM 1492 N N . VAL A 1 223 ? 45.887 12.575 13.132 1.00 130.27 313 VAL A N 1
ATOM 1493 C CA . VAL A 1 223 ? 44.922 13.666 13.154 1.00 126.24 313 VAL A CA 1
ATOM 1494 C C . VAL A 1 223 ? 45.588 15.032 12.977 1.00 129.09 313 VAL A C 1
ATOM 1495 O O . VAL A 1 223 ? 45.005 15.930 12.379 1.00 132.68 313 VAL A O 1
ATOM 1499 N N . GLU A 1 224 ? 46.811 15.189 13.470 1.00 130.54 314 GLU A N 1
ATOM 1500 C CA . GLU A 1 224 ? 47.594 16.380 13.142 1.00 131.34 314 GLU A CA 1
ATOM 1501 C C . GLU A 1 224 ? 47.712 16.520 11.619 1.00 129.53 314 GLU A C 1
ATOM 1502 O O . GLU A 1 224 ? 47.541 17.613 11.086 1.00 132.41 314 GLU A O 1
ATOM 1508 N N . LYS A 1 225 ? 47.987 15.410 10.927 1.00 128.34 315 LYS A N 1
ATOM 1509 C CA . LYS A 1 225 ? 48.261 15.435 9.480 1.00 129.16 315 LYS A CA 1
ATOM 1510 C C . LYS A 1 225 ? 46.995 15.530 8.622 1.00 122.49 315 LYS A C 1
ATOM 1511 O O . LYS A 1 225 ? 46.920 16.334 7.685 1.00 119.91 315 LYS A O 1
ATOM 1517 N N . LEU A 1 226 ? 46.001 14.718 8.944 1.00 117.04 316 LEU A N 1
ATOM 1518 C CA . LEU A 1 226 ? 44.728 14.803 8.244 1.00 118.80 316 LEU A CA 1
ATOM 1519 C C . LEU A 1 226 ? 44.084 16.192 8.354 1.00 122.20 316 LEU A C 1
ATOM 1520 O O . LEU A 1 226 ? 43.471 16.676 7.399 1.00 121.18 316 LEU A O 1
ATOM 1525 N N . GLU A 1 227 ? 44.206 16.815 9.525 1.00 124.38 317 GLU A N 1
ATOM 1526 C CA . GLU A 1 227 ? 43.720 18.175 9.732 1.00 123.76 317 GLU A CA 1
ATOM 1527 C C . GLU A 1 227 ? 44.341 19.124 8.701 1.00 122.80 317 GLU A C 1
ATOM 1528 O O . GLU A 1 227 ? 43.634 19.953 8.121 1.00 123.28 317 GLU A O 1
ATOM 1534 N N . LEU A 1 228 ? 45.656 18.990 8.478 1.00 122.31 318 LEU A N 1
ATOM 1535 C CA . LEU A 1 228 ? 46.408 19.903 7.606 1.00 118.15 318 LEU A CA 1
ATOM 1536 C C . LEU A 1 228 ? 45.893 19.824 6.199 1.00 116.31 318 LEU A C 1
ATOM 1537 O O . LEU A 1 228 ? 45.679 20.847 5.560 1.00 115.22 318 LEU A O 1
ATOM 1542 N N . LEU A 1 229 ? 45.708 18.590 5.735 1.00 119.00 319 LEU A N 1
ATOM 1543 C CA . LEU A 1 229 ? 45.242 18.277 4.382 1.00 118.90 319 LEU A CA 1
ATOM 1544 C C . LEU A 1 229 ? 43.925 18.959 4.108 1.00 115.41 319 LEU A C 1
ATOM 1545 O O . LEU A 1 229 ? 43.702 19.546 3.046 1.00 113.63 319 LEU A O 1
ATOM 1550 N N . GLN A 1 230 ? 43.043 18.838 5.087 1.00 112.10 320 GLN A N 1
ATOM 1551 C CA . GLN A 1 230 ? 41.751 19.480 5.062 1.00 112.44 320 GLN A CA 1
ATOM 1552 C C . GLN A 1 230 ? 41.885 21.009 5.046 1.00 114.24 320 GLN A C 1
ATOM 1553 O O . GLN A 1 230 ? 41.061 21.686 4.441 1.00 112.48 320 GLN A O 1
ATOM 1559 N N . GLN A 1 231 ? 42.910 21.563 5.697 1.00 115.67 321 GLN A N 1
ATOM 1560 C CA . GLN A 1 231 ? 43.084 23.018 5.657 1.00 113.00 321 GLN A CA 1
ATOM 1561 C C . GLN A 1 231 ? 43.428 23.421 4.236 1.00 118.25 321 GLN A C 1
ATOM 1562 O O . GLN A 1 231 ? 43.022 24.489 3.774 1.00 122.72 321 GLN A O 1
ATOM 1568 N N . ARG A 1 232 ? 44.164 22.548 3.547 1.00 118.21 322 ARG A N 1
ATOM 1569 C CA . ARG A 1 232 ? 44.569 22.775 2.171 1.00 106.96 322 ARG A CA 1
ATOM 1570 C C . ARG A 1 232 ? 43.339 22.733 1.278 1.00 109.53 322 ARG A C 1
ATOM 1571 O O . ARG A 1 232 ? 43.095 23.664 0.513 1.00 112.75 322 ARG A O 1
ATOM 1579 N N . VAL A 1 233 ? 42.549 21.666 1.408 1.00 110.73 323 VAL A N 1
ATOM 1580 C CA . VAL A 1 233 ? 41.274 21.529 0.689 1.00 109.11 323 VAL A CA 1
ATOM 1581 C C . VAL A 1 233 ? 40.395 22.753 0.913 1.00 108.54 323 VAL A C 1
ATOM 1582 O O . VAL A 1 233 ? 39.592 23.143 0.062 1.00 109.33 323 VAL A O 1
ATOM 1586 N N . ARG A 1 234 ? 40.554 23.352 2.084 1.00 110.33 324 ARG A N 1
ATOM 1587 C CA . ARG A 1 234 ? 39.804 24.534 2.439 1.00 110.32 324 ARG A CA 1
ATOM 1588 C C . ARG A 1 234 ? 40.372 25.747 1.725 1.00 109.59 324 ARG A C 1
ATOM 1589 O O . ARG A 1 234 ? 39.621 26.544 1.170 1.00 109.77 324 ARG A O 1
ATOM 1597 N N . MET A 1 235 ? 41.698 25.858 1.713 1.00 109.38 325 MET A N 1
ATOM 1598 C CA . MET A 1 235 ? 42.392 26.981 1.074 1.00 115.50 325 MET A CA 1
ATOM 1599 C C . MET A 1 235 ? 41.962 27.246 -0.372 1.00 119.90 325 MET A C 1
ATOM 1600 O O . MET A 1 235 ? 41.923 28.396 -0.822 1.00 119.01 325 MET A O 1
ATOM 1605 N N . VAL A 1 236 ? 41.641 26.182 -1.101 1.00 120.17 326 VAL A N 1
ATOM 1606 C CA . VAL A 1 236 ? 41.164 26.330 -2.471 1.00 112.49 326 VAL A CA 1
ATOM 1607 C C . VAL A 1 236 ? 39.781 26.990 -2.551 1.00 107.56 326 VAL A C 1
ATOM 1608 O O . VAL A 1 236 ? 39.620 27.989 -3.226 1.00 108.38 326 VAL A O 1
ATOM 1612 N N . LYS A 1 237 ? 38.810 26.489 -1.799 1.00 111.74 327 LYS A N 1
ATOM 1613 C CA . LYS A 1 237 ? 37.476 27.083 -1.788 1.00 115.42 327 LYS A CA 1
ATOM 1614 C C . LYS A 1 237 ? 37.566 28.534 -1.326 1.00 109.40 327 LYS A C 1
ATOM 1615 O O . LYS A 1 237 ? 36.660 29.342 -1.528 1.00 103.92 327 LYS A O 1
ATOM 1621 N N . ALA A 1 238 ? 38.670 28.832 -0.664 1.00 112.11 328 ALA A N 1
ATOM 1622 C CA . ALA A 1 238 ? 38.935 30.161 -0.162 1.00 116.83 328 ALA A CA 1
ATOM 1623 C C . ALA A 1 238 ? 39.538 31.020 -1.229 1.00 108.86 328 ALA A C 1
ATOM 1624 O O . ALA A 1 238 ? 39.284 32.220 -1.288 1.00 112.88 328 ALA A O 1
ATOM 1626 N N . LEU A 1 239 ? 40.374 30.400 -2.048 1.00 103.17 329 LEU A N 1
ATOM 1627 C CA . LEU A 1 239 ? 41.101 31.130 -3.077 1.00 108.33 329 LEU A CA 1
ATOM 1628 C C . LEU A 1 239 ? 40.199 31.466 -4.258 1.00 110.28 329 LEU A C 1
ATOM 1629 O O . LEU A 1 239 ? 40.229 32.581 -4.772 1.00 109.77 329 LEU A O 1
ATOM 1634 N N . PHE A 1 240 ? 39.395 30.497 -4.686 1.00 111.54 330 PHE A N 1
ATOM 1635 C CA . PHE A 1 240 ? 38.496 30.708 -5.813 1.00 104.12 330 PHE A CA 1
ATOM 1636 C C . PHE A 1 240 ? 37.612 31.933 -5.586 1.00 105.30 330 PHE A C 1
ATOM 1637 O O . PHE A 1 240 ? 37.472 32.752 -6.479 1.00 109.78 330 PHE A O 1
ATOM 1645 N N . ARG A 1 241 ? 37.045 32.077 -4.389 1.00 102.13 331 ARG A N 1
ATOM 1646 C CA . ARG A 1 241 ? 36.228 33.240 -4.086 1.00 99.31 331 ARG A CA 1
ATOM 1647 C C . ARG A 1 241 ? 37.087 34.472 -3.880 1.00 103.82 331 ARG A C 1
ATOM 1648 O O . ARG A 1 241 ? 36.558 35.592 -3.868 1.00 103.01 331 ARG A O 1
ATOM 1656 N N . ASP A 1 242 ? 38.390 34.268 -3.673 1.00 103.36 332 ASP A N 1
ATOM 1657 C CA . ASP A 1 242 ? 39.266 35.369 -3.293 1.00 105.22 332 ASP A CA 1
ATOM 1658 C C . ASP A 1 242 ? 39.225 36.400 -4.394 1.00 110.61 332 ASP A C 1
ATOM 1659 O O . ASP A 1 242 ? 39.537 36.109 -5.543 1.00 116.12 332 ASP A O 1
ATOM 1664 N N . LYS A 1 243 ? 38.871 37.622 -4.011 1.00 116.40 333 LYS A N 1
ATOM 1665 C CA . LYS A 1 243 ? 38.561 38.684 -4.966 1.00 119.92 333 LYS A CA 1
ATOM 1666 C C . LYS A 1 243 ? 39.806 39.341 -5.588 1.00 123.19 333 LYS A C 1
ATOM 1667 O O . LYS A 1 243 ? 39.726 39.843 -6.711 1.00 128.19 333 LYS A O 1
ATOM 1673 N N . THR A 1 244 ? 40.937 39.371 -4.878 1.00 116.77 334 THR A N 1
ATOM 1674 C CA . THR A 1 244 ? 42.141 39.980 -5.460 1.00 124.38 334 THR A CA 1
ATOM 1675 C C . THR A 1 244 ? 42.955 39.125 -6.442 1.00 127.97 334 THR A C 1
ATOM 1676 O O . THR A 1 244 ? 43.375 39.605 -7.504 1.00 131.04 334 THR A O 1
ATOM 1680 N N . GLN A 1 245 ? 43.229 37.885 -6.059 1.00 124.05 335 GLN A N 1
ATOM 1681 C CA . GLN A 1 245 ? 44.091 37.026 -6.861 1.00 125.47 335 GLN A CA 1
ATOM 1682 C C . GLN A 1 245 ? 43.364 36.299 -8.016 1.00 122.51 335 GLN A C 1
ATOM 1683 O O . GLN A 1 245 ? 43.859 36.248 -9.163 1.00 122.54 335 GLN A O 1
ATOM 1689 N N . THR A 1 246 ? 42.173 35.781 -7.722 1.00 114.81 336 THR A N 1
ATOM 1690 C CA . THR A 1 246 ? 41.460 34.925 -8.668 1.00 114.68 336 THR A CA 1
ATOM 1691 C C . THR A 1 246 ? 40.585 35.669 -9.702 1.00 120.03 336 THR A C 1
ATOM 1692 O O . THR A 1 246 ? 39.999 36.727 -9.443 1.00 122.99 336 THR A O 1
ATOM 1696 N N . GLU A 1 247 ? 40.539 35.124 -10.902 1.00 115.82 337 GLU A N 1
ATOM 1697 C CA . GLU A 1 247 ? 39.651 35.645 -11.897 1.00 110.06 337 GLU A CA 1
ATOM 1698 C C . GLU A 1 247 ? 39.291 34.492 -12.825 1.00 110.51 337 GLU A C 1
ATOM 1699 O O . GLU A 1 247 ? 40.113 33.610 -13.094 1.00 106.30 337 GLU A O 1
ATOM 1705 N N . PHE A 1 248 ? 38.054 34.489 -13.300 1.00 112.83 338 PHE A N 1
ATOM 1706 C CA . PHE A 1 248 ? 37.598 33.474 -14.248 1.00 107.67 338 PHE A CA 1
ATOM 1707 C C . PHE A 1 248 ? 37.250 33.957 -15.660 1.00 112.08 338 PHE A C 1
ATOM 1708 O O . PHE A 1 248 ? 36.853 35.119 -15.885 1.00 110.76 338 PHE A O 1
ATOM 1716 N N . ILE A 1 249 ? 37.424 33.031 -16.600 1.00 106.71 339 ILE A N 1
ATOM 1717 C CA . ILE A 1 249 ? 37.133 33.248 -17.996 1.00 100.13 339 ILE A CA 1
ATOM 1718 C C . ILE A 1 249 ? 36.489 32.001 -18.541 1.00 99.60 339 ILE A C 1
ATOM 1719 O O . ILE A 1 249 ? 37.052 30.902 -18.427 1.00 98.43 339 ILE A O 1
ATOM 1724 N N . ILE A 1 250 ? 35.312 32.172 -19.128 1.00 94.43 340 ILE A N 1
ATOM 1725 C CA . ILE A 1 250 ? 34.573 31.046 -19.647 1.00 96.01 340 ILE A CA 1
ATOM 1726 C C . ILE A 1 250 ? 34.992 30.866 -21.060 1.00 100.57 340 ILE A C 1
ATOM 1727 O O . ILE A 1 250 ? 35.189 31.853 -21.755 1.00 103.14 340 ILE A O 1
ATOM 1732 N N . ALA A 1 251 ? 35.146 29.613 -21.483 1.00 106.10 341 ALA A N 1
ATOM 1733 C CA . ALA A 1 251 ? 35.478 29.308 -22.867 1.00 105.84 341 ALA A CA 1
ATOM 1734 C C . ALA A 1 251 ? 34.400 28.421 -23.460 1.00 111.55 341 ALA A C 1
ATOM 1735 O O . ALA A 1 251 ? 34.004 27.409 -22.860 1.00 111.99 341 ALA A O 1
ATOM 1737 N N . THR A 1 252 ? 33.909 28.829 -24.629 1.00 112.21 342 THR A N 1
ATOM 1738 C CA . THR A 1 252 ? 32.911 28.057 -25.351 1.00 116.01 342 THR A CA 1
ATOM 1739 C C . THR A 1 252 ? 32.880 28.331 -26.859 1.00 123.44 342 THR A C 1
ATOM 1740 O O . THR A 1 252 ? 33.329 29.377 -27.342 1.00 121.97 342 THR A O 1
ATOM 1744 N N . ILE A 1 253 ? 32.345 27.358 -27.592 1.00 125.04 343 ILE A N 1
ATOM 1745 C CA . ILE A 1 253 ? 32.172 27.443 -29.037 1.00 120.14 343 ILE A CA 1
ATOM 1746 C C . ILE A 1 253 ? 30.804 28.024 -29.378 1.00 119.21 343 ILE A C 1
ATOM 1747 O O . ILE A 1 253 ? 29.900 28.001 -28.553 1.00 119.87 343 ILE A O 1
ATOM 1752 N N . PRO A 1 254 ? 30.652 28.560 -30.594 1.00 116.02 344 PRO A N 1
ATOM 1753 C CA . PRO A 1 254 ? 29.407 29.178 -31.062 1.00 106.51 344 PRO A CA 1
ATOM 1754 C C . PRO A 1 254 ? 28.121 28.355 -31.033 1.00 102.00 344 PRO A C 1
ATOM 1755 O O . PRO A 1 254 ? 27.089 28.962 -31.240 1.00 107.11 344 PRO A O 1
ATOM 1759 N N . THR A 1 255 ? 28.146 27.051 -30.815 1.00 100.21 345 THR A N 1
ATOM 1760 C CA . THR A 1 255 ? 26.896 26.298 -30.875 1.00 108.62 345 THR A CA 1
ATOM 1761 C C . THR A 1 255 ? 25.853 26.848 -29.897 1.00 116.71 345 THR A C 1
ATOM 1762 O O . THR A 1 255 ? 26.213 27.483 -28.914 1.00 120.89 345 THR A O 1
ATOM 1766 N N . TYR A 1 256 ? 24.564 26.661 -30.204 1.00 126.76 346 TYR A N 1
ATOM 1767 C CA . TYR A 1 256 ? 23.468 27.034 -29.275 1.00 132.23 346 TYR A CA 1
ATOM 1768 C C . TYR A 1 256 ? 23.702 26.533 -27.830 1.00 125.49 346 TYR A C 1
ATOM 1769 O O . TYR A 1 256 ? 23.897 27.333 -26.919 1.00 122.70 346 TYR A O 1
ATOM 1778 N N . LEU A 1 257 ? 23.710 25.215 -27.639 1.00 124.06 347 LEU A N 1
ATOM 1779 C CA . LEU A 1 257 ? 23.895 24.604 -26.314 1.00 126.45 347 LEU A CA 1
ATOM 1780 C C . LEU A 1 257 ? 25.147 25.061 -25.555 1.00 126.85 347 LEU A C 1
ATOM 1781 O O . LEU A 1 257 ? 25.199 24.999 -24.326 1.00 131.17 347 LEU A O 1
ATOM 1786 N N . GLY A 1 258 ? 26.172 25.476 -26.280 1.00 124.89 348 GLY A N 1
ATOM 1787 C CA . GLY A 1 258 ? 27.373 25.954 -25.625 1.00 125.70 348 GLY A CA 1
ATOM 1788 C C . GLY A 1 258 ? 27.098 27.254 -24.899 1.00 120.20 348 GLY A C 1
ATOM 1789 O O . GLY A 1 258 ? 27.562 27.452 -23.780 1.00 122.29 348 GLY A O 1
ATOM 1790 N N . VAL A 1 259 ? 26.340 28.137 -25.549 1.00 115.39 349 VAL A N 1
ATOM 1791 C CA . VAL A 1 259 ? 25.972 29.427 -24.980 1.00 116.68 349 VAL A CA 1
ATOM 1792 C C . VAL A 1 259 ? 24.992 29.151 -23.844 1.00 120.87 349 VAL A C 1
ATOM 1793 O O . VAL A 1 259 ? 25.108 29.715 -22.751 1.00 117.55 349 VAL A O 1
ATOM 1797 N N . ASN A 1 260 ? 24.043 28.252 -24.129 1.00 125.70 350 ASN A N 1
ATOM 1798 C CA . ASN A 1 260 ? 23.007 27.797 -23.191 1.00 125.64 350 ASN A CA 1
ATOM 1799 C C . ASN A 1 260 ? 23.668 27.283 -21.934 1.00 125.89 350 ASN A C 1
ATOM 1800 O O . ASN A 1 260 ? 23.395 27.770 -20.840 1.00 133.62 350 ASN A O 1
ATOM 1805 N N . GLU A 1 261 ? 24.569 26.318 -22.102 1.00 125.49 351 GLU A N 1
ATOM 1806 C CA . GLU A 1 261 ? 25.321 25.739 -20.989 1.00 129.46 351 GLU A CA 1
ATOM 1807 C C . GLU A 1 261 ? 26.173 26.759 -20.221 1.00 123.53 351 GLU A C 1
ATOM 1808 O O . GLU A 1 261 ? 26.103 26.828 -18.993 1.00 121.53 351 GLU A O 1
ATOM 1814 N N . SER A 1 262 ? 26.971 27.533 -20.954 1.00 121.23 352 SER A N 1
ATOM 1815 C CA . SER A 1 262 ? 27.844 28.547 -20.376 1.00 118.09 352 SER A CA 1
ATOM 1816 C C . SER A 1 262 ? 27.082 29.498 -19.472 1.00 116.75 352 SER A C 1
ATOM 1817 O O . SER A 1 262 ? 27.589 29.883 -18.427 1.00 114.13 352 SER A O 1
ATOM 1820 N N . SER A 1 263 ? 25.881 29.893 -19.888 1.00 120.34 353 SER A N 1
ATOM 1821 C CA . SER A 1 263 ? 25.025 30.720 -19.052 1.00 121.65 353 SER A CA 1
ATOM 1822 C C . SER A 1 263 ? 24.864 30.023 -17.710 1.00 118.91 353 SER A C 1
ATOM 1823 O O . SER A 1 263 ? 25.144 30.602 -16.661 1.00 120.11 353 SER A O 1
ATOM 1826 N N . ARG A 1 264 ? 24.458 28.761 -17.751 1.00 117.38 354 ARG A N 1
ATOM 1827 C CA . ARG A 1 264 ? 24.241 28.004 -16.527 1.00 122.17 354 ARG A CA 1
ATOM 1828 C C . ARG A 1 264 ? 25.477 27.971 -15.614 1.00 120.93 354 ARG A C 1
ATOM 1829 O O . ARG A 1 264 ? 25.356 28.091 -14.389 1.00 119.05 354 ARG A O 1
ATOM 1837 N N . LEU A 1 265 ? 26.658 27.836 -16.212 1.00 118.56 355 LEU A N 1
ATOM 1838 C CA . LEU A 1 265 ? 27.906 27.876 -15.452 1.00 111.64 355 LEU A CA 1
ATOM 1839 C C . LEU A 1 265 ? 28.238 29.286 -14.935 1.00 110.54 355 LEU A C 1
ATOM 1840 O O . LEU A 1 265 ? 28.993 29.429 -13.983 1.00 110.49 355 LEU A O 1
ATOM 1845 N N . LEU A 1 266 ? 27.686 30.336 -15.534 1.00 111.87 356 LEU A N 1
ATOM 1846 C CA . LEU A 1 266 ? 27.889 31.650 -14.929 1.00 110.06 356 LEU A CA 1
ATOM 1847 C C . LEU A 1 266 ? 26.913 31.811 -13.796 1.00 117.80 356 LEU A C 1
ATOM 1848 O O . LEU A 1 266 ? 27.199 32.513 -12.821 1.00 120.64 356 LEU A O 1
ATOM 1853 N N . GLN A 1 267 ? 25.747 31.179 -13.930 1.00 118.61 357 GLN A N 1
ATOM 1854 C CA . GLN A 1 267 ? 24.802 31.162 -12.826 1.00 116.88 357 GLN A CA 1
ATOM 1855 C C . GLN A 1 267 ? 25.567 30.638 -11.609 1.00 113.92 357 GLN A C 1
ATOM 1856 O O . GLN A 1 267 ? 25.692 31.342 -10.606 1.00 112.84 357 GLN A O 1
ATOM 1862 N N . ALA A 1 268 ? 26.172 29.458 -11.747 1.00 111.49 358 ALA A N 1
ATOM 1863 C CA . ALA A 1 268 ? 26.944 28.855 -10.657 1.00 108.86 358 ALA A CA 1
ATOM 1864 C C . ALA A 1 268 ? 28.131 29.700 -10.236 1.00 107.43 358 ALA A C 1
ATOM 1865 O O . ALA A 1 268 ? 28.636 29.567 -9.132 1.00 116.29 358 ALA A O 1
ATOM 1867 N N . LEU A 1 269 ? 28.597 30.554 -11.123 1.00 107.73 359 LEU A N 1
ATOM 1868 C CA . LEU A 1 269 ? 29.782 31.332 -10.821 1.00 111.44 359 LEU A CA 1
ATOM 1869 C C . LEU A 1 269 ? 29.464 32.558 -9.981 1.00 110.33 359 LEU A C 1
ATOM 1870 O O . LEU A 1 269 ? 30.270 32.976 -9.155 1.00 108.11 359 LEU A O 1
ATOM 1875 N N . ARG A 1 270 ? 28.295 33.144 -10.228 1.00 113.33 360 ARG A N 1
ATOM 1876 C CA . ARG A 1 270 ? 27.848 34.307 -9.485 1.00 114.82 360 ARG A CA 1
ATOM 1877 C C . ARG A 1 270 ? 27.276 33.773 -8.177 1.00 114.29 360 ARG A C 1
ATOM 1878 O O . ARG A 1 270 ? 27.104 34.524 -7.215 1.00 114.09 360 ARG A O 1
ATOM 1886 N N . ALA A 1 271 ? 26.989 32.466 -8.160 1.00 111.59 361 ALA A N 1
ATOM 1887 C CA . ALA A 1 271 ? 26.337 31.812 -7.022 1.00 111.23 361 ALA A CA 1
ATOM 1888 C C . ALA A 1 271 ? 27.330 31.632 -5.918 1.00 115.28 361 ALA A C 1
ATOM 1889 O O . ALA A 1 271 ? 27.238 32.270 -4.864 1.00 126.53 361 ALA A O 1
ATOM 1891 N N . GLU A 1 272 ? 28.319 30.790 -6.169 1.00 109.67 362 GLU A N 1
ATOM 1892 C CA . GLU A 1 272 ? 29.298 30.513 -5.141 1.00 109.46 362 GLU A CA 1
ATOM 1893 C C . GLU A 1 272 ? 30.274 31.687 -5.088 1.00 110.56 362 GLU A C 1
ATOM 1894 O O . GLU A 1 272 ? 31.198 31.723 -4.277 1.00 112.37 362 GLU A O 1
ATOM 1900 N N . GLN A 1 273 ? 29.989 32.661 -5.954 1.00 109.44 363 GLN A N 1
ATOM 1901 C CA . GLN A 1 273 ? 30.521 34.020 -5.922 1.00 108.11 363 GLN A CA 1
ATOM 1902 C C . GLN A 1 273 ? 32.009 34.201 -6.183 1.00 109.90 363 GLN A C 1
ATOM 1903 O O . GLN A 1 273 ? 32.683 34.985 -5.500 1.00 106.34 363 GLN A O 1
ATOM 1909 N N . ILE A 1 274 ? 32.485 33.485 -7.202 1.00 109.55 364 ILE A N 1
ATOM 1910 C CA . ILE A 1 274 ? 33.853 33.528 -7.680 1.00 95.63 364 ILE A CA 1
ATOM 1911 C C . ILE A 1 274 ? 33.816 34.495 -8.813 1.00 97.51 364 ILE A C 1
ATOM 1912 O O . ILE A 1 274 ? 32.957 34.355 -9.669 1.00 106.86 364 ILE A O 1
ATOM 1917 N N . PRO A 1 275 ? 34.720 35.489 -8.829 1.00 97.08 365 PRO A N 1
ATOM 1918 C CA . PRO A 1 275 ? 34.624 36.548 -9.846 1.00 107.90 365 PRO A CA 1
ATOM 1919 C C . PRO A 1 275 ? 34.853 36.018 -11.257 1.00 108.34 365 PRO A C 1
ATOM 1920 O O . PRO A 1 275 ? 35.908 35.410 -11.475 1.00 110.39 365 PRO A O 1
ATOM 1924 N N . CYS A 1 276 ? 33.920 36.269 -12.186 1.00 104.76 366 CYS A N 1
ATOM 1925 C CA . CYS A 1 276 ? 34.081 35.866 -13.596 1.00 109.64 366 CYS A CA 1
ATOM 1926 C C . CYS A 1 276 ? 33.768 37.015 -14.527 1.00 109.41 366 CYS A C 1
ATOM 1927 O O . CYS A 1 276 ? 32.610 37.428 -14.624 1.00 108.00 366 CYS A O 1
ATOM 1930 N N . LYS A 1 277 ? 34.795 37.543 -15.192 1.00 108.43 367 LYS A N 1
ATOM 1931 C CA . LYS A 1 277 ? 34.600 38.724 -16.030 1.00 112.85 367 LYS A CA 1
ATOM 1932 C C . LYS A 1 277 ? 34.571 38.535 -17.578 1.00 116.74 367 LYS A C 1
ATOM 1933 O O . LYS A 1 277 ? 34.216 39.463 -18.315 1.00 116.12 367 LYS A O 1
ATOM 1939 N N . ARG A 1 278 ? 34.919 37.349 -18.074 1.00 110.64 368 ARG A N 1
ATOM 1940 C CA . ARG A 1 278 ? 35.107 37.187 -19.509 1.00 95.91 368 ARG A CA 1
ATOM 1941 C C . ARG A 1 278 ? 34.672 35.834 -20.044 1.00 102.35 368 ARG A C 1
ATOM 1942 O O . ARG A 1 278 ? 35.129 34.791 -19.568 1.00 102.55 368 ARG A O 1
ATOM 1950 N N . ILE A 1 279 ? 33.840 35.849 -21.081 1.00 102.90 369 ILE A N 1
ATOM 1951 C CA . ILE A 1 279 ? 33.540 34.638 -21.826 1.00 96.65 369 ILE A CA 1
ATOM 1952 C C . ILE A 1 279 ? 34.307 34.755 -23.136 1.00 96.61 369 ILE A C 1
ATOM 1953 O O . ILE A 1 279 ? 34.336 35.819 -23.741 1.00 97.51 369 ILE A O 1
ATOM 1958 N N . ILE A 1 280 ? 34.996 33.696 -23.540 1.00 98.23 370 ILE A N 1
ATOM 1959 C CA . ILE A 1 280 ? 35.624 33.696 -24.851 1.00 98.93 370 ILE A CA 1
ATOM 1960 C C . ILE A 1 280 ? 34.836 32.737 -25.718 1.00 103.39 370 ILE A C 1
ATOM 1961 O O . ILE A 1 280 ? 34.297 31.744 -25.223 1.00 99.06 370 ILE A O 1
ATOM 1966 N N . VAL A 1 281 ? 34.724 33.068 -27.001 1.00 110.36 371 VAL A N 1
ATOM 1967 C CA . VAL A 1 281 ? 34.200 32.129 -27.988 1.00 114.58 371 VAL A CA 1
ATOM 1968 C C . VAL A 1 281 ? 35.277 31.726 -29.003 1.00 121.62 371 VAL A C 1
ATOM 1969 O O . VAL A 1 281 ? 35.823 32.570 -29.729 1.00 124.61 371 VAL A O 1
ATOM 1973 N N . ASN A 1 282 ? 35.576 30.432 -29.060 1.00 121.39 372 ASN A N 1
ATOM 1974 C CA . ASN A 1 282 ? 36.669 29.949 -29.897 1.00 129.15 372 ASN A CA 1
ATOM 1975 C C . ASN A 1 282 ? 36.081 29.136 -31.055 1.00 136.05 372 ASN A C 1
ATOM 1976 O O . ASN A 1 282 ? 34.947 28.652 -30.946 1.00 135.98 372 ASN A O 1
ATOM 1981 N N . GLN A 1 283 ? 36.828 29.012 -32.156 1.00 134.04 373 GLN A N 1
ATOM 1982 C CA . GLN A 1 283 ? 36.391 28.254 -33.334 1.00 133.04 373 GLN A CA 1
ATOM 1983 C C . GLN A 1 283 ? 35.217 28.946 -34.035 1.00 128.53 373 GLN A C 1
ATOM 1984 O O . GLN A 1 283 ? 34.305 28.307 -34.591 1.00 121.06 373 GLN A O 1
ATOM 1990 N N . ILE A 1 284 ? 35.278 30.274 -33.992 1.00 123.84 374 ILE A N 1
ATOM 1991 C CA . ILE A 1 284 ? 34.373 31.114 -34.745 1.00 128.83 374 ILE A CA 1
ATOM 1992 C C . ILE A 1 284 ? 34.947 31.302 -36.144 1.00 132.83 374 ILE A C 1
ATOM 1993 O O . ILE A 1 284 ? 36.160 31.456 -36.308 1.00 134.59 374 ILE A O 1
ATOM 1998 N N . VAL A 1 285 ? 34.077 31.279 -37.153 1.00 133.87 375 VAL A N 1
ATOM 1999 C CA . VAL A 1 285 ? 34.517 31.332 -38.550 1.00 127.87 375 VAL A CA 1
ATOM 2000 C C . VAL A 1 285 ? 34.554 32.752 -39.112 1.00 135.82 375 VAL A C 1
ATOM 2001 O O . VAL A 1 285 ? 33.516 33.388 -39.258 1.00 142.18 375 VAL A O 1
ATOM 2005 N N . GLY A 1 286 ? 35.746 33.240 -39.448 1.00 141.94 376 GLY A N 1
ATOM 2006 C CA . GLY A 1 286 ? 35.886 34.526 -40.117 1.00 147.02 376 GLY A CA 1
ATOM 2007 C C . GLY A 1 286 ? 35.284 34.570 -41.518 1.00 152.38 376 GLY A C 1
ATOM 2008 O O . GLY A 1 286 ? 35.650 33.754 -42.373 1.00 151.20 376 GLY A O 1
ATOM 2009 N N . PRO A 1 287 ? 34.382 35.545 -41.772 1.00 156.75 377 PRO A N 1
ATOM 2010 C CA . PRO A 1 287 ? 33.626 35.654 -43.026 1.00 159.50 377 PRO A CA 1
ATOM 2011 C C . PRO A 1 287 ? 34.552 35.731 -44.221 1.00 161.06 377 PRO A C 1
ATOM 2012 O O . PRO A 1 287 ? 34.214 35.227 -45.296 1.00 161.70 377 PRO A O 1
ATOM 2016 N N . GLN A 1 288 ? 35.700 36.376 -44.033 1.00 162.40 378 GLN A N 1
ATOM 2017 C CA . GLN A 1 288 ? 36.688 36.497 -45.095 1.00 167.12 378 GLN A CA 1
ATOM 2018 C C . GLN A 1 288 ? 37.233 35.141 -45.496 1.00 163.85 378 GLN A C 1
ATOM 2019 O O . GLN A 1 288 ? 37.068 34.696 -46.636 1.00 163.88 378 GLN A O 1
ATOM 2025 N N . GLN A 1 289 ? 37.855 34.475 -44.534 1.00 157.14 379 GLN A N 1
ATOM 2026 C CA . GLN A 1 289 ? 38.680 33.317 -44.827 1.00 160.36 379 GLN A CA 1
ATOM 2027 C C . GLN A 1 289 ? 37.930 31.981 -44.656 1.00 152.15 379 GLN A C 1
ATOM 2028 O O . GLN A 1 289 ? 38.513 30.901 -44.767 1.00 152.34 379 GLN A O 1
ATOM 2034 N N . GLY A 1 290 ? 36.629 32.070 -44.406 1.00 144.04 380 GLY A N 1
ATOM 2035 C CA . GLY A 1 290 ? 35.811 30.889 -44.211 1.00 143.20 380 GLY A CA 1
ATOM 2036 C C . GLY A 1 290 ? 35.979 29.761 -45.221 1.00 143.84 380 GLY A C 1
ATOM 2037 O O . GLY A 1 290 ? 35.961 28.586 -44.835 1.00 139.28 380 GLY A O 1
ATOM 2038 N N . ASP A 1 291 ? 36.162 30.102 -46.501 1.00 147.40 381 ASP A N 1
ATOM 2039 C CA . ASP A 1 291 ? 36.264 29.086 -47.568 1.00 147.38 381 ASP A CA 1
ATOM 2040 C C . ASP A 1 291 ? 37.374 28.070 -47.289 1.00 141.64 381 ASP A C 1
ATOM 2041 O O . ASP A 1 291 ? 37.355 26.947 -47.800 1.00 134.97 381 ASP A O 1
ATOM 2046 N N . ALA A 1 292 ? 38.345 28.481 -46.480 1.00 142.36 382 ALA A N 1
ATOM 2047 C CA . ALA A 1 292 ? 39.439 27.608 -46.090 1.00 142.40 382 ALA A CA 1
ATOM 2048 C C . ALA A 1 292 ? 38.926 26.490 -45.190 1.00 143.41 382 ALA A C 1
ATOM 2049 O O . ALA A 1 292 ? 39.187 25.304 -45.448 1.00 141.54 382 ALA A O 1
ATOM 2051 N N . TYR A 1 293 ? 38.184 26.882 -44.151 1.00 139.28 383 TYR A N 1
ATOM 2052 C CA . TYR A 1 293 ? 37.617 25.960 -43.164 1.00 133.20 383 TYR A CA 1
ATOM 2053 C C . TYR A 1 293 ? 36.939 24.757 -43.808 1.00 130.59 383 TYR A C 1
ATOM 2054 O O . TYR A 1 293 ? 37.099 23.624 -43.346 1.00 122.61 383 TYR A O 1
ATOM 2063 N N . LEU A 1 294 ? 36.186 25.015 -44.874 1.00 134.00 384 LEU A N 1
ATOM 2064 C CA . LEU A 1 294 ? 35.498 23.964 -45.615 1.00 129.50 384 LEU A CA 1
ATOM 2065 C C . LEU A 1 294 ? 36.457 22.872 -46.088 1.00 128.51 384 LEU A C 1
ATOM 2066 O O . LEU A 1 294 ? 36.158 21.678 -45.967 1.00 124.26 384 LEU A O 1
ATOM 2071 N N . ARG A 1 295 ? 37.606 23.284 -46.625 1.00 129.05 385 ARG A N 1
ATOM 2072 C CA . ARG A 1 295 ? 38.595 22.324 -47.086 1.00 128.77 385 ARG A CA 1
ATOM 2073 C C . ARG A 1 295 ? 39.222 21.647 -45.871 1.00 125.53 385 ARG A C 1
ATOM 2074 O O . ARG A 1 295 ? 39.519 20.444 -45.901 1.00 121.64 385 ARG A O 1
ATOM 2082 N N . MET A 1 296 ? 39.360 22.413 -44.789 1.00 124.27 386 MET A N 1
ATOM 2083 C CA . MET A 1 296 ? 39.874 21.865 -43.542 1.00 121.34 386 MET A CA 1
ATOM 2084 C C . MET A 1 296 ? 39.045 20.656 -43.143 1.00 121.77 386 MET A C 1
ATOM 2085 O O . MET A 1 296 ? 39.572 19.538 -43.083 1.00 119.47 386 MET A O 1
ATOM 2090 N N . LYS A 1 297 ? 37.749 20.888 -42.903 1.00 122.69 387 LYS A N 1
ATOM 2091 C CA . LYS A 1 297 ? 36.847 19.855 -42.383 1.00 121.21 387 LYS A CA 1
ATOM 2092 C C . LYS A 1 297 ? 36.874 18.674 -43.315 1.00 120.10 387 LYS A C 1
ATOM 2093 O O . LYS A 1 297 ? 36.768 17.514 -42.905 1.00 116.19 387 LYS A O 1
ATOM 2099 N N . MET A 1 298 ? 37.060 18.986 -44.585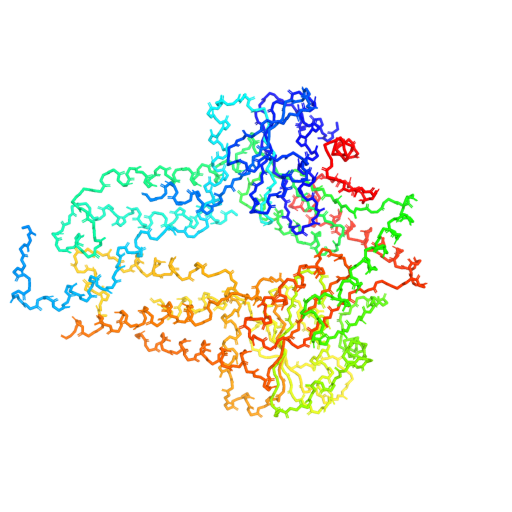 1.00 122.03 388 MET A N 1
ATOM 2100 C CA . MET A 1 298 ? 37.002 17.962 -45.590 1.00 124.76 388 MET A CA 1
ATOM 2101 C C . MET A 1 298 ? 38.146 16.977 -45.484 1.00 127.13 388 MET A C 1
ATOM 2102 O O . MET A 1 298 ? 37.911 15.769 -45.506 1.00 130.69 388 MET A O 1
ATOM 2107 N N . LYS A 1 299 ? 39.371 17.470 -45.338 1.00 121.26 389 LYS A N 1
ATOM 2108 C CA . LYS A 1 299 ? 40.495 16.555 -45.251 1.00 122.79 389 LYS A CA 1
ATOM 2109 C C . LYS A 1 299 ? 40.242 15.592 -44.066 1.00 129.62 389 LYS A C 1
ATOM 2110 O O . LYS A 1 299 ? 40.541 14.393 -44.149 1.00 124.91 389 LYS A O 1
ATOM 2116 N N . ASP A 1 300 ? 39.623 16.112 -42.999 1.00 135.66 390 ASP A N 1
ATOM 2117 C CA . ASP A 1 300 ? 39.307 15.306 -41.805 1.00 141.05 390 ASP A CA 1
ATOM 2118 C C . ASP A 1 300 ? 38.411 14.146 -42.197 1.00 131.57 390 ASP A C 1
ATOM 2119 O O . ASP A 1 300 ? 38.760 12.977 -41.983 1.00 129.34 390 ASP A O 1
ATOM 2124 N N . GLN A 1 301 ? 37.266 14.498 -42.781 1.00 125.04 391 GLN A N 1
ATOM 2125 C CA . GLN A 1 301 ? 36.185 13.553 -42.987 1.00 126.07 391 GLN A CA 1
ATOM 2126 C C . GLN A 1 301 ? 36.769 12.342 -43.668 1.00 128.86 391 GLN A C 1
ATOM 2127 O O . GLN A 1 301 ? 36.538 11.213 -43.241 1.00 129.60 391 GLN A O 1
ATOM 2133 N N . ILE A 1 302 ? 37.597 12.623 -44.677 1.00 133.50 392 ILE A N 1
ATOM 2134 C CA . ILE A 1 302 ? 38.293 11.619 -45.484 1.00 136.84 392 ILE A CA 1
ATOM 2135 C C . ILE A 1 302 ? 39.229 10.793 -44.612 1.00 134.13 392 ILE A C 1
ATOM 2136 O O . ILE A 1 302 ? 39.214 9.558 -44.658 1.00 131.64 392 ILE A O 1
ATOM 2141 N N . ALA A 1 303 ? 40.037 11.485 -43.815 1.00 130.16 393 ALA A N 1
ATOM 2142 C CA . ALA A 1 303 ? 41.029 10.824 -42.984 1.00 130.91 393 ALA A CA 1
ATOM 2143 C C . ALA A 1 303 ? 40.336 9.828 -42.076 1.00 132.16 393 ALA A C 1
ATOM 2144 O O . ALA A 1 303 ? 40.679 8.645 -42.026 1.00 130.08 393 ALA A O 1
ATOM 2146 N N . ALA A 1 304 ? 39.339 10.338 -41.370 1.00 133.00 394 ALA A N 1
ATOM 2147 C CA . ALA A 1 304 ? 38.571 9.547 -40.439 1.00 132.62 394 ALA A CA 1
ATOM 2148 C C . ALA A 1 304 ? 37.863 8.398 -41.138 1.00 135.84 394 ALA A C 1
ATOM 2149 O O . ALA A 1 304 ? 38.012 7.241 -40.737 1.00 139.81 394 ALA A O 1
ATOM 2151 N N . LEU A 1 305 ? 37.080 8.722 -42.167 1.00 130.50 395 LEU A N 1
ATOM 2152 C CA . LEU A 1 305 ? 36.246 7.727 -42.820 1.00 126.10 395 LEU A CA 1
ATOM 2153 C C . LEU A 1 305 ? 37.123 6.594 -43.290 1.00 135.11 395 LEU A C 1
ATOM 2154 O O . LEU A 1 305 ? 36.754 5.423 -43.176 1.00 137.11 395 LEU A O 1
ATOM 2159 N N . GLU A 1 306 ? 38.303 6.967 -43.785 1.00 140.31 396 GLU A N 1
ATOM 2160 C CA . GLU A 1 306 ? 39.312 6.020 -44.257 1.00 145.35 396 GLU A CA 1
ATOM 2161 C C . GLU A 1 306 ? 39.611 5.068 -43.103 1.00 144.87 396 GLU A C 1
ATOM 2162 O O . GLU A 1 306 ? 39.630 3.845 -43.271 1.00 143.37 396 GLU A O 1
ATOM 2168 N N . MET A 1 307 ? 39.800 5.654 -41.921 1.00 145.44 397 MET A N 1
ATOM 2169 C CA . MET A 1 307 ? 40.113 4.897 -40.718 1.00 148.45 397 MET A CA 1
ATOM 2170 C C . MET A 1 307 ? 38.975 3.984 -40.325 1.00 144.76 397 MET A C 1
ATOM 2171 O O . MET A 1 307 ? 39.188 2.808 -40.063 1.00 147.61 397 MET A O 1
ATOM 2176 N N . VAL A 1 308 ? 37.767 4.524 -40.279 1.00 138.30 398 VAL A N 1
ATOM 2177 C CA . VAL A 1 308 ? 36.617 3.690 -40.003 1.00 137.99 398 VAL A CA 1
ATOM 2178 C C . VAL A 1 308 ? 36.552 2.500 -40.970 1.00 144.62 398 VAL A C 1
ATOM 2179 O O . VAL A 1 308 ? 36.113 1.416 -40.588 1.00 145.56 398 VAL A O 1
ATOM 2183 N N . ALA A 1 309 ? 37.011 2.691 -42.206 1.00 144.80 399 ALA A N 1
ATOM 2184 C CA . ALA A 1 309 ? 37.056 1.592 -43.169 1.00 146.30 399 ALA A CA 1
ATOM 2185 C C . ALA A 1 309 ? 38.003 0.454 -42.742 1.00 150.80 399 ALA A C 1
ATOM 2186 O O . ALA A 1 309 ? 37.572 -0.689 -42.569 1.00 153.82 399 ALA A O 1
ATOM 2188 N N . ASN A 1 310 ? 39.286 0.767 -42.565 1.00 149.08 400 ASN A N 1
ATOM 2189 C CA . ASN A 1 310 ? 40.299 -0.274 -42.345 1.00 150.31 400 ASN A CA 1
ATOM 2190 C C . ASN A 1 310 ? 40.678 -0.641 -40.906 1.00 157.66 400 ASN A C 1
ATOM 2191 O O . ASN A 1 310 ? 41.377 -1.639 -40.697 1.00 158.27 400 ASN A O 1
ATOM 2196 N N . ASP A 1 311 ? 40.212 0.147 -39.930 1.00 162.45 401 ASP A N 1
ATOM 2197 C CA . ASP A 1 311 ? 40.678 0.058 -38.528 1.00 161.34 401 ASP A CA 1
ATOM 2198 C C . ASP A 1 311 ? 40.562 -1.328 -37.890 1.00 158.62 401 ASP A C 1
ATOM 2199 O O . ASP A 1 311 ? 39.562 -2.038 -38.068 1.00 157.94 401 ASP A O 1
ATOM 2204 N N . PRO A 1 312 ? 41.605 -1.719 -37.147 1.00 162.01 402 PRO A N 1
ATOM 2205 C CA . PRO A 1 312 ? 41.544 -2.988 -36.426 1.00 167.24 402 PRO A CA 1
ATOM 2206 C C . PRO A 1 312 ? 40.294 -3.074 -35.556 1.00 166.39 402 PRO A C 1
ATOM 2207 O O . PRO A 1 312 ? 40.015 -2.182 -34.738 1.00 160.63 402 PRO A O 1
ATOM 2211 N N . GLY A 1 313 ? 39.548 -4.158 -35.749 1.00 165.93 403 GLY A N 1
ATOM 2212 C CA . GLY A 1 313 ? 38.407 -4.462 -34.912 1.00 161.95 403 GLY A CA 1
ATOM 2213 C C . GLY A 1 313 ? 37.191 -3.664 -35.311 1.00 159.75 403 GLY A C 1
ATOM 2214 O O . GLY A 1 313 ? 36.080 -3.911 -34.840 1.00 159.52 403 GLY A O 1
ATOM 2215 N N . LEU A 1 314 ? 37.398 -2.676 -36.163 1.00 158.10 404 LEU A N 1
ATOM 2216 C CA . LEU A 1 314 ? 36.275 -1.909 -36.641 1.00 153.73 404 LEU A CA 1
ATOM 2217 C C . LEU A 1 314 ? 35.656 -2.743 -37.731 1.00 151.25 404 LEU A C 1
ATOM 2218 O O . LEU A 1 314 ? 34.443 -2.743 -37.906 1.00 150.83 404 LEU A O 1
ATOM 2223 N N . ARG A 1 315 ? 36.509 -3.488 -38.429 1.00 155.76 405 ARG A N 1
ATOM 2224 C CA . ARG A 1 315 ? 36.085 -4.341 -39.546 1.00 162.07 405 ARG A CA 1
ATOM 2225 C C . ARG A 1 315 ? 34.824 -5.224 -39.289 1.00 157.50 405 ARG A C 1
ATOM 2226 O O . ARG A 1 315 ? 33.906 -5.249 -40.118 1.00 154.18 405 ARG A O 1
ATOM 2234 N N . PRO A 1 316 ? 34.769 -5.946 -38.149 1.00 154.19 406 PRO A N 1
ATOM 2235 C CA . PRO A 1 316 ? 33.646 -6.881 -37.985 1.00 148.91 406 PRO A CA 1
ATOM 2236 C C . PRO A 1 316 ? 32.281 -6.239 -37.762 1.00 145.15 406 PRO A C 1
ATOM 2237 O O . PRO A 1 316 ? 31.274 -6.862 -38.074 1.00 147.89 406 PRO A O 1
ATOM 2241 N N . LEU A 1 317 ? 32.239 -5.040 -37.197 1.00 143.88 407 LEU A N 1
ATOM 2242 C CA . LEU A 1 317 ? 30.954 -4.433 -36.858 1.00 140.26 407 LEU A CA 1
ATOM 2243 C C . LEU A 1 317 ? 30.304 -3.668 -38.009 1.00 133.09 407 LEU A C 1
ATOM 2244 O O . LEU A 1 317 ? 30.993 -3.076 -38.834 1.00 128.50 407 LEU A O 1
ATOM 2249 N N . ARG A 1 318 ? 28.972 -3.693 -38.039 1.00 131.75 408 ARG A N 1
ATOM 2250 C CA . ARG A 1 318 ? 28.177 -2.953 -39.019 1.00 128.85 408 ARG A CA 1
ATOM 2251 C C . ARG A 1 318 ? 28.581 -1.484 -39.089 1.00 126.79 408 ARG A C 1
ATOM 2252 O O . ARG A 1 318 ? 28.676 -0.817 -38.054 1.00 127.98 408 ARG A O 1
ATOM 2260 N N . LYS A 1 319 ? 28.798 -0.984 -40.307 1.00 122.57 409 LYS A N 1
ATOM 2261 C CA . LYS A 1 319 ? 29.061 0.440 -40.523 1.00 122.51 409 LYS A CA 1
ATOM 2262 C C . LYS A 1 319 ? 27.950 1.146 -41.305 1.00 119.59 409 LYS A C 1
ATOM 2263 O O . LYS A 1 319 ? 27.384 0.624 -42.268 1.00 122.96 409 LYS A O 1
ATOM 2269 N N . VAL A 1 320 ? 27.615 2.331 -40.829 1.00 116.87 410 VAL A N 1
ATOM 2270 C CA . VAL A 1 320 ? 26.516 3.094 -41.362 1.00 117.42 410 VAL A CA 1
ATOM 2271 C C . VAL A 1 320 ? 26.996 4.508 -41.436 1.00 113.74 410 VAL A C 1
ATOM 2272 O O . VAL A 1 320 ? 27.293 5.134 -40.413 1.00 111.33 410 VAL A O 1
ATOM 2276 N N . ILE A 1 321 ? 27.072 5.031 -42.647 1.00 115.32 411 ILE A N 1
ATOM 2277 C CA . ILE A 1 321 ? 27.510 6.405 -42.777 1.00 112.41 411 ILE A CA 1
ATOM 2278 C C . ILE A 1 321 ? 26.270 7.206 -43.090 1.00 111.69 411 ILE A C 1
ATOM 2279 O O . ILE A 1 321 ? 25.613 6.972 -44.115 1.00 117.20 411 ILE A O 1
ATOM 2284 N N . ALA A 1 322 ? 25.932 8.136 -42.205 1.00 97.75 412 ALA A N 1
ATOM 2285 C CA . ALA A 1 322 ? 24.779 8.972 -42.446 1.00 92.90 412 ALA A CA 1
ATOM 2286 C C . ALA A 1 322 ? 25.332 10.355 -42.708 1.00 103.83 412 ALA A C 1
ATOM 2287 O O . ALA A 1 322 ? 26.405 10.695 -42.207 1.00 100.31 412 ALA A O 1
ATOM 2289 N N . PRO A 1 323 ? 24.627 11.143 -43.538 1.00 108.34 413 PRO A N 1
ATOM 2290 C CA . PRO A 1 323 ? 25.092 12.470 -43.932 1.00 105.92 413 PRO A CA 1
ATOM 2291 C C . PRO A 1 323 ? 24.531 13.454 -42.971 1.00 102.48 413 PRO A C 1
ATOM 2292 O O . PRO A 1 323 ? 23.736 13.068 -42.134 1.00 105.87 413 PRO A O 1
ATOM 2296 N N . MET A 1 324 ? 24.850 14.723 -43.115 1.00 102.55 414 MET A N 1
ATOM 2297 C CA . MET A 1 324 ? 24.195 15.651 -42.246 1.00 110.03 414 MET A CA 1
ATOM 2298 C C . MET A 1 324 ? 22.774 15.692 -42.776 1.00 111.55 414 MET A C 1
ATOM 2299 O O . MET A 1 324 ? 22.396 14.869 -43.608 1.00 104.76 414 MET A O 1
ATOM 2304 N N . VAL A 1 325 ? 21.952 16.588 -42.257 1.00 120.93 415 VAL A N 1
ATOM 2305 C CA . VAL A 1 325 ? 20.570 16.691 -42.714 1.00 125.92 415 VAL A CA 1
ATOM 2306 C C . VAL A 1 325 ? 20.228 18.153 -42.942 1.00 132.47 415 VAL A C 1
ATOM 2307 O O . VAL A 1 325 ? 20.917 19.048 -42.439 1.00 130.86 415 VAL A O 1
ATOM 2311 N N . ASP A 1 326 ? 19.180 18.364 -43.733 1.00 135.51 416 ASP A N 1
ATOM 2312 C CA . ASP A 1 326 ? 18.720 19.672 -44.159 1.00 145.43 416 ASP A CA 1
ATOM 2313 C C . ASP A 1 326 ? 18.629 20.649 -42.978 1.00 149.03 416 ASP A C 1
ATOM 2314 O O . ASP A 1 326 ? 19.109 21.782 -43.070 1.00 152.73 416 ASP A O 1
ATOM 2319 N N . VAL A 1 327 ? 18.140 20.157 -41.840 1.00 149.16 417 VAL A N 1
ATOM 2320 C CA . VAL A 1 327 ? 17.997 20.949 -40.614 1.00 149.65 417 VAL A CA 1
ATOM 2321 C C . VAL A 1 327 ? 17.639 20.008 -39.482 1.00 148.03 417 VAL A C 1
ATOM 2322 O O . VAL A 1 327 ? 17.170 18.881 -39.705 1.00 141.10 417 VAL A O 1
ATOM 2326 N N . GLU A 1 328 ? 17.822 20.531 -38.271 1.00 149.17 418 GLU A N 1
ATOM 2327 C CA . GLU A 1 328 ? 17.733 19.789 -37.019 1.00 143.88 418 GLU A CA 1
ATOM 2328 C C . GLU A 1 328 ? 16.396 19.073 -36.796 1.00 137.70 418 GLU A C 1
ATOM 2329 O O . GLU A 1 328 ? 15.323 19.599 -37.126 1.00 126.94 418 GLU A O 1
ATOM 2335 N N . VAL A 1 329 ? 16.480 17.882 -36.193 1.00 136.64 419 VAL A N 1
ATOM 2336 C CA . VAL A 1 329 ? 15.337 16.988 -36.079 1.00 124.73 419 VAL A CA 1
ATOM 2337 C C . VAL A 1 329 ? 14.699 17.135 -34.721 1.00 131.76 419 VAL A C 1
ATOM 2338 O O . VAL A 1 329 ? 15.114 16.510 -33.746 1.00 137.44 419 VAL A O 1
ATOM 2342 N N . ARG A 1 330 ? 13.644 17.934 -34.679 1.00 135.61 420 ARG A N 1
ATOM 2343 C CA . ARG A 1 330 ? 12.886 18.194 -33.458 1.00 128.45 420 ARG A CA 1
ATOM 2344 C C . ARG A 1 330 ? 11.559 17.465 -33.345 1.00 124.28 420 ARG A C 1
ATOM 2345 O O . ARG A 1 330 ? 10.779 17.794 -32.464 1.00 134.85 420 ARG A O 1
ATOM 2353 N N . GLY A 1 331 ? 11.247 16.532 -34.235 1.00 113.07 421 GLY A N 1
ATOM 2354 C CA . GLY A 1 331 ? 9.856 16.155 -34.374 1.00 108.17 421 GLY A CA 1
ATOM 2355 C C . GLY A 1 331 ? 9.663 14.679 -34.582 1.00 111.39 421 GLY A C 1
ATOM 2356 O O . GLY A 1 331 ? 10.626 13.940 -34.728 1.00 111.71 421 GLY A O 1
ATOM 2357 N N . VAL A 1 332 ? 8.408 14.251 -34.488 1.00 113.82 422 VAL A N 1
ATOM 2358 C CA . VAL A 1 332 ? 8.017 12.854 -34.695 1.00 116.48 422 VAL A CA 1
ATOM 2359 C C . VAL A 1 332 ? 8.145 12.333 -36.136 1.00 119.08 422 VAL A C 1
ATOM 2360 O O . VAL A 1 332 ? 8.597 11.196 -36.349 1.00 115.88 422 VAL A O 1
ATOM 2364 N N . PRO A 1 333 ? 7.673 13.125 -37.126 1.00 118.29 423 PRO A N 1
ATOM 2365 C CA . PRO A 1 333 ? 7.818 12.640 -38.496 1.00 118.18 423 PRO A CA 1
ATOM 2366 C C . PRO A 1 333 ? 9.292 12.665 -38.939 1.00 122.25 423 PRO A C 1
ATOM 2367 O O . PRO A 1 333 ? 9.793 11.708 -39.557 1.00 121.97 423 PRO A O 1
ATOM 2371 N N . ALA A 1 334 ? 9.977 13.756 -38.587 1.00 116.61 424 ALA A N 1
ATOM 2372 C CA . ALA A 1 334 ? 11.369 13.956 -38.944 1.00 113.47 424 ALA A CA 1
ATOM 2373 C C . ALA A 1 334 ? 12.209 12.765 -38.488 1.00 117.50 424 ALA A C 1
ATOM 2374 O O . ALA A 1 334 ? 13.062 12.269 -39.216 1.00 120.57 424 ALA A O 1
ATOM 2376 N N . LEU A 1 335 ? 11.934 12.289 -37.282 1.00 120.18 425 LEU A N 1
ATOM 2377 C CA . LEU A 1 335 ? 12.658 11.149 -36.747 1.00 123.47 425 LEU A CA 1
ATOM 2378 C C . LEU A 1 335 ? 12.362 9.926 -37.589 1.00 122.86 425 LEU A C 1
ATOM 2379 O O . LEU A 1 335 ? 13.208 9.046 -37.723 1.00 125.43 425 LEU A O 1
ATOM 2384 N N . SER A 1 336 ? 11.158 9.864 -38.150 1.00 121.40 426 SER A N 1
ATOM 2385 C CA . SER A 1 336 ? 10.746 8.648 -38.828 1.00 126.71 426 SER A CA 1
ATOM 2386 C C . SER A 1 336 ? 11.570 8.506 -40.077 1.00 130.64 426 SER A C 1
ATOM 2387 O O . SER A 1 336 ? 11.934 7.384 -40.474 1.00 131.90 426 SER A O 1
ATOM 2390 N N . TYR A 1 337 ? 11.842 9.674 -40.674 1.00 130.81 427 TYR A N 1
ATOM 2391 C CA . TYR A 1 337 ? 12.596 9.811 -41.926 1.00 135.73 427 TYR A CA 1
ATOM 2392 C C . TYR A 1 337 ? 14.107 9.720 -41.702 1.00 126.84 427 TYR A C 1
ATOM 2393 O O . TYR A 1 337 ? 14.829 9.126 -42.496 1.00 124.87 427 TYR A O 1
ATOM 2402 N N . PHE A 1 338 ? 14.583 10.315 -40.621 1.00 121.07 428 PHE A N 1
ATOM 2403 C CA . PHE A 1 338 ? 15.947 10.093 -40.211 1.00 121.24 428 PHE A CA 1
ATOM 2404 C C . PHE A 1 338 ? 16.135 8.577 -40.169 1.00 123.93 428 PHE A C 1
ATOM 2405 O O . PHE A 1 338 ? 17.039 8.042 -40.785 1.00 124.69 428 PHE A O 1
ATOM 2413 N N . GLY A 1 339 ? 15.230 7.885 -39.489 1.00 130.21 429 GLY A N 1
ATOM 2414 C CA . GLY A 1 339 ? 15.257 6.433 -39.427 1.00 136.50 429 GLY A CA 1
ATOM 2415 C C . GLY A 1 339 ? 15.298 5.795 -40.808 1.00 139.86 429 GLY A C 1
ATOM 2416 O O . GLY A 1 339 ? 15.957 4.772 -41.021 1.00 140.70 429 GLY A O 1
ATOM 2417 N N . ASN A 1 340 ? 14.596 6.403 -41.757 1.00 136.77 430 ASN A N 1
ATOM 2418 C CA . ASN A 1 340 ? 14.657 5.935 -43.131 1.00 140.63 430 ASN A CA 1
ATOM 2419 C C . ASN A 1 340 ? 16.107 6.046 -43.638 1.00 140.94 430 ASN A C 1
ATOM 2420 O O . ASN A 1 340 ? 16.561 5.200 -44.412 1.00 145.47 430 ASN A O 1
ATOM 2425 N N . VAL A 1 341 ? 16.835 7.073 -43.187 1.00 134.14 431 VAL A N 1
ATOM 2426 C CA . VAL A 1 341 ? 18.209 7.329 -43.666 1.00 130.87 431 VAL A CA 1
ATOM 2427 C C . VAL A 1 341 ? 19.268 6.399 -43.094 1.00 135.06 431 VAL A C 1
ATOM 2428 O O . VAL A 1 341 ? 20.058 5.793 -43.833 1.00 141.12 431 VAL A O 1
ATOM 2432 N N . VAL A 1 342 ? 19.276 6.302 -41.768 1.00 132.27 432 VAL A N 1
ATOM 2433 C CA . VAL A 1 342 ? 20.291 5.559 -41.036 1.00 127.49 432 VAL A CA 1
ATOM 2434 C C . VAL A 1 342 ? 20.058 4.052 -41.014 1.00 133.98 432 VAL A C 1
ATOM 2435 O O . VAL A 1 342 ? 20.857 3.285 -41.558 1.00 138.38 432 VAL A O 1
ATOM 2439 N N . TRP A 1 343 ? 18.972 3.621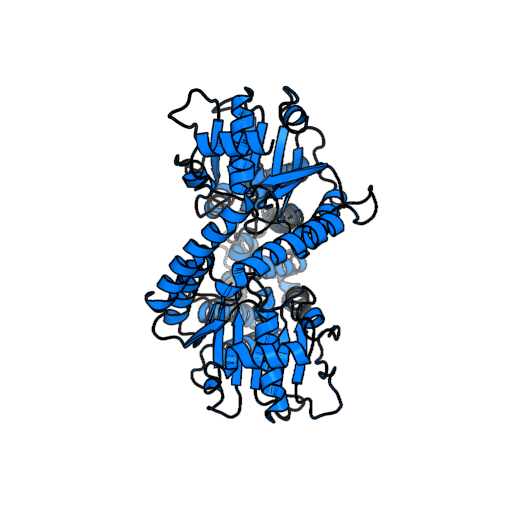 -40.384 1.00 133.21 433 TRP A N 1
ATOM 2440 C CA . TRP A 1 343 ? 18.742 2.192 -40.214 1.00 140.59 433 TRP A CA 1
ATOM 2441 C C . TRP A 1 343 ? 18.093 1.497 -41.435 1.00 156.34 433 TRP A C 1
ATOM 2442 O O . TRP A 1 343 ? 18.095 0.265 -41.505 1.00 160.23 433 TRP A O 1
ATOM 2453 N N . LYS A 1 344 ? 17.571 2.277 -42.391 1.00 156.40 434 LYS A N 1
ATOM 2454 C CA . LYS A 1 344 ? 16.835 1.724 -43.550 1.00 159.47 434 LYS A CA 1
ATOM 2455 C C . LYS A 1 344 ? 17.672 1.623 -44.831 1.00 160.72 434 LYS A C 1
ATOM 2456 O O . LYS A 1 344 ? 17.823 0.522 -45.363 1.00 164.87 434 LYS A O 1
ATOM 2462 N N . ASP A 1 345 ? 18.182 2.751 -45.338 1.00 162.51 435 ASP A N 1
ATOM 2463 C CA . ASP A 1 345 ? 19.079 2.750 -46.517 1.00 171.92 435 ASP A CA 1
ATOM 2464 C C . ASP A 1 345 ? 20.304 1.832 -46.289 1.00 176.93 435 ASP A C 1
ATOM 2465 O O . ASP A 1 345 ? 20.991 1.426 -47.243 1.00 174.23 435 ASP A O 1
ATOM 2470 N N . VAL A 1 346 ? 20.567 1.534 -45.012 1.00 173.41 436 VAL A N 1
ATOM 2471 C CA . VAL A 1 346 ? 21.518 0.509 -44.588 1.00 170.83 436 VAL A CA 1
ATOM 2472 C C . VAL A 1 346 ? 20.665 -0.532 -43.780 1.00 160.13 436 VAL A C 1
ATOM 2473 O O . VAL A 1 346 ? 19.450 -0.391 -43.704 1.00 151.51 436 VAL A O 1
ATOM 2477 N N . TYR A 1 347 ? 21.269 -1.563 -43.191 1.00 161.93 437 TYR A N 1
ATOM 2478 C CA . TYR A 1 347 ? 20.507 -2.732 -42.706 1.00 161.38 437 TYR A CA 1
ATOM 2479 C C . TYR A 1 347 ? 19.721 -2.640 -41.358 1.00 162.24 437 TYR A C 1
ATOM 2480 O O . TYR A 1 347 ? 20.278 -2.397 -40.281 1.00 152.58 437 TYR A O 1
ATOM 2489 N N . ASP A 1 348 ? 18.407 -2.835 -41.473 1.00 162.02 438 ASP A N 1
ATOM 2490 C CA . ASP A 1 348 ? 17.461 -3.029 -40.372 1.00 148.33 438 ASP A CA 1
ATOM 2491 C C . ASP A 1 348 ? 17.256 -4.534 -40.233 1.00 149.60 438 ASP A C 1
ATOM 2492 O O . ASP A 1 348 ? 16.355 -4.991 -39.545 1.00 145.79 438 ASP A O 1
ATOM 2497 N N . GLN A 1 349 ? 18.049 -5.307 -40.967 1.00 153.84 439 GLN A N 1
ATOM 2498 C CA . GLN A 1 349 ? 18.039 -6.762 -40.833 1.00 159.01 439 GLN A CA 1
ATOM 2499 C C . GLN A 1 349 ? 18.548 -7.206 -39.437 1.00 155.91 439 GLN A C 1
ATOM 2500 O O . GLN A 1 349 ? 18.565 -8.399 -39.105 1.00 150.84 439 GLN A O 1
ATOM 2506 N N . MET A 1 350 ? 18.974 -6.233 -38.634 1.00 151.20 440 MET A N 1
ATOM 2507 C CA . MET A 1 350 ? 19.215 -6.445 -37.202 1.00 156.79 440 MET A CA 1
ATOM 2508 C C . MET A 1 350 ? 17.939 -6.810 -36.393 1.00 161.24 440 MET A C 1
ATOM 2509 O O . MET A 1 350 ? 18.023 -7.130 -35.198 1.00 161.70 440 MET A O 1
ATOM 2514 N N . ASN A 1 351 ? 16.772 -6.744 -37.038 1.00 159.63 441 ASN A N 1
ATOM 2515 C CA . ASN A 1 351 ? 15.477 -6.968 -36.383 1.00 152.06 441 ASN A CA 1
ATOM 2516 C C . ASN A 1 351 ? 15.018 -8.398 -36.205 1.00 155.44 441 ASN A C 1
ATOM 2517 O O . ASN A 1 351 ? 14.142 -8.678 -35.394 1.00 152.63 441 ASN A O 1
ATOM 2522 N N . GLN A 1 352 ? 15.588 -9.303 -36.984 1.00 166.73 442 GLN A N 1
ATOM 2523 C CA . GLN A 1 352 ? 15.318 -10.719 -36.775 1.00 175.23 442 GLN A CA 1
ATOM 2524 C C . GLN A 1 352 ? 16.152 -11.256 -35.592 1.00 178.47 442 GLN A C 1
ATOM 2525 O O . GLN A 1 352 ? 17.269 -10.791 -35.322 1.00 175.85 442 GLN A O 1
ATOM 2531 N N . GLY A 1 353 ? 15.591 -12.218 -34.871 1.00 178.15 443 GLY A N 1
ATOM 2532 C CA . GLY A 1 353 ? 16.214 -12.694 -33.651 1.00 177.92 443 GLY A CA 1
ATOM 2533 C C . GLY A 1 353 ? 15.138 -13.266 -32.761 1.00 180.18 443 GLY A C 1
ATOM 2534 O O . GLY A 1 353 ? 14.116 -13.744 -33.262 1.00 183.90 443 GLY A O 1
ATOM 2535 N N . ALA A 1 354 ? 15.364 -13.234 -31.450 1.00 177.55 444 ALA A N 1
ATOM 2536 C CA . ALA A 1 354 ? 14.321 -13.611 -30.504 1.00 178.31 444 ALA A CA 1
ATOM 2537 C C . ALA A 1 354 ? 13.249 -12.521 -30.476 1.00 175.04 444 ALA A C 1
ATOM 2538 O O . ALA A 1 354 ? 13.408 -11.472 -31.102 1.00 176.30 444 ALA A O 1
ATOM 2540 N N . ASP A 1 355 ? 12.176 -12.760 -29.725 1.00 172.03 445 ASP A N 1
ATOM 2541 C CA . ASP A 1 355 ? 11.014 -11.865 -29.717 1.00 176.20 445 ASP A CA 1
ATOM 2542 C C . ASP A 1 355 ? 11.311 -10.503 -29.075 1.00 175.33 445 ASP A C 1
ATOM 2543 O O . ASP A 1 355 ? 10.691 -9.483 -29.416 1.00 168.45 445 ASP A O 1
ATOM 2548 N N . ARG A 1 356 ? 12.261 -10.510 -28.140 1.00 178.04 446 ARG A N 1
ATOM 2549 C CA . ARG A 1 356 ? 12.677 -9.311 -27.419 1.00 170.28 446 ARG A CA 1
ATOM 2550 C C . ARG A 1 356 ? 14.014 -8.814 -27.966 1.00 168.01 446 ARG A C 1
ATOM 2551 O O . ARG A 1 356 ? 14.878 -9.614 -28.347 1.00 170.07 446 ARG A O 1
ATOM 2559 N N . LYS A 1 357 ? 14.171 -7.495 -28.037 1.00 163.67 447 LYS A N 1
ATOM 2560 C CA . LYS A 1 357 ? 15.431 -6.918 -28.488 1.00 159.78 447 LYS A CA 1
ATOM 2561 C C . LYS A 1 357 ? 15.831 -5.688 -27.671 1.00 150.91 447 LYS A C 1
ATOM 2562 O O . LYS A 1 357 ? 15.015 -4.794 -27.408 1.00 142.89 447 LYS A O 1
ATOM 2568 N N . PHE A 1 358 ? 17.094 -5.674 -27.256 1.00 150.84 448 PHE A N 1
ATOM 2569 C CA . PHE A 1 358 ? 17.675 -4.522 -26.577 1.00 149.17 448 PHE A CA 1
ATOM 2570 C C . PHE A 1 358 ? 18.747 -3.869 -27.450 1.00 144.78 448 PHE A C 1
ATOM 2571 O O . PHE A 1 358 ? 19.643 -4.539 -27.981 1.00 143.95 448 PHE A O 1
ATOM 2579 N N . PHE A 1 359 ? 18.658 -2.557 -27.598 1.00 135.75 449 PHE A N 1
ATOM 2580 C CA . PHE A 1 359 ? 19.678 -1.853 -28.333 1.00 129.58 449 PHE A CA 1
ATOM 2581 C C . PHE A 1 359 ? 20.171 -0.722 -27.479 1.00 125.13 449 PHE A C 1
ATOM 2582 O O . PHE A 1 359 ? 19.389 0.050 -26.938 1.00 123.84 449 PHE A O 1
ATOM 2590 N N . LEU A 1 360 ? 21.479 -0.638 -27.331 1.00 122.41 450 LEU A N 1
ATOM 2591 C CA . LEU A 1 360 ? 22.032 0.427 -26.534 1.00 124.31 450 LEU A CA 1
ATOM 2592 C C . LEU A 1 360 ? 22.926 1.261 -27.408 1.00 122.63 450 LEU A C 1
ATOM 2593 O O . LEU A 1 360 ? 23.942 0.799 -27.919 1.00 120.42 450 LEU A O 1
ATOM 2598 N N . LEU A 1 361 ? 22.502 2.493 -27.619 1.00 124.22 451 LEU A N 1
ATOM 2599 C CA . LEU A 1 361 ? 23.306 3.437 -28.354 1.00 122.62 451 LEU A CA 1
ATOM 2600 C C . LEU A 1 361 ? 24.043 4.251 -27.334 1.00 122.49 451 LEU A C 1
ATOM 2601 O O . LEU A 1 361 ? 23.503 4.563 -26.273 1.00 116.73 451 LEU A O 1
ATOM 2606 N N . GLY A 1 362 ? 25.281 4.588 -27.656 1.00 118.50 452 GLY A N 1
ATOM 2607 C CA . GLY A 1 362 ? 26.052 5.452 -26.804 1.00 114.67 452 GLY A CA 1
ATOM 2608 C C . GLY A 1 362 ? 27.087 6.107 -27.664 1.00 111.74 452 GLY A C 1
ATOM 2609 O O . GLY A 1 362 ? 27.509 5.561 -28.682 1.00 109.80 452 GLY A O 1
ATOM 2610 N N . GLY A 1 363 ? 27.497 7.287 -27.228 1.00 115.65 453 GLY A N 1
ATOM 2611 C CA . GLY A 1 363 ? 28.449 8.099 -27.948 1.00 115.84 453 GLY A CA 1
ATOM 2612 C C . GLY A 1 363 ? 28.794 9.318 -27.125 1.00 113.26 453 GLY A C 1
ATOM 2613 O O . GLY A 1 363 ? 28.040 9.764 -26.262 1.00 114.56 453 GLY A O 1
ATOM 2614 N N . LYS A 1 364 ? 29.953 9.872 -27.407 1.00 112.10 454 LYS A N 1
ATOM 2615 C CA . LYS A 1 364 ? 30.433 11.028 -26.696 1.00 114.89 454 LYS A CA 1
ATOM 2616 C C . LYS A 1 364 ? 29.530 12.159 -27.121 1.00 116.47 454 LYS A C 1
ATOM 2617 O O . LYS A 1 364 ? 28.841 12.044 -28.117 1.00 123.28 454 LYS A O 1
ATOM 2623 N N . GLY A 1 365 ? 29.494 13.236 -26.358 1.00 118.65 455 GLY A N 1
ATOM 2624 C CA . GLY A 1 365 ? 28.556 14.306 -26.641 1.00 125.62 455 GLY A CA 1
ATOM 2625 C C . GLY A 1 365 ? 28.871 15.102 -27.894 1.00 123.72 455 GLY A C 1
ATOM 2626 O O . GLY A 1 365 ? 30.044 15.349 -28.197 1.00 120.11 455 GLY A O 1
ATOM 2627 N N . GLY A 1 366 ? 27.816 15.518 -28.601 1.00 130.38 456 GLY A N 1
ATOM 2628 C CA . GLY A 1 366 ? 27.945 16.229 -29.869 1.00 132.60 456 GLY A CA 1
ATOM 2629 C C . GLY A 1 366 ? 27.588 15.466 -31.146 1.00 121.76 456 GLY A C 1
ATOM 2630 O O . GLY A 1 366 ? 27.320 16.078 -32.168 1.00 118.49 456 GLY A O 1
ATOM 2631 N N . VAL A 1 367 ? 27.546 14.137 -31.067 1.00 119.86 457 VAL A N 1
ATOM 2632 C CA . VAL A 1 367 ? 27.329 13.256 -32.220 1.00 114.00 457 VAL A CA 1
ATOM 2633 C C . VAL A 1 367 ? 25.873 12.904 -32.565 1.00 125.62 457 VAL A C 1
ATOM 2634 O O . VAL A 1 367 ? 25.627 12.064 -33.423 1.00 120.64 457 VAL A O 1
ATOM 2638 N N . GLY A 1 368 ? 24.909 13.502 -31.877 1.00 132.88 458 GLY A N 1
ATOM 2639 C CA . GLY A 1 368 ? 23.512 13.324 -32.240 1.00 136.75 458 GLY A CA 1
ATOM 2640 C C . GLY A 1 368 ? 22.791 12.030 -31.884 1.00 133.33 458 GLY A C 1
ATOM 2641 O O . GLY A 1 368 ? 21.828 11.641 -32.557 1.00 133.63 458 GLY A O 1
ATOM 2642 N N . LYS A 1 369 ? 23.216 11.356 -30.828 1.00 128.15 459 LYS A N 1
ATOM 2643 C CA . LYS A 1 369 ? 22.743 9.987 -30.653 1.00 126.58 459 LYS A CA 1
ATOM 2644 C C . LYS A 1 369 ? 21.326 9.887 -30.100 1.00 127.28 459 LYS A C 1
ATOM 2645 O O . LYS A 1 369 ? 20.802 8.784 -29.948 1.00 125.64 459 LYS A O 1
ATOM 2651 N N . THR A 1 370 ? 20.713 11.017 -29.761 1.00 130.61 460 THR A N 1
ATOM 2652 C CA . THR A 1 370 ? 19.309 10.952 -29.388 1.00 129.33 460 THR A CA 1
ATOM 2653 C C . THR A 1 370 ? 18.463 10.845 -30.660 1.00 126.97 460 THR A C 1
ATOM 2654 O O . THR A 1 370 ? 17.613 9.950 -30.769 1.00 120.54 460 THR A O 1
ATOM 2658 N N . SER A 1 371 ? 18.742 11.730 -31.624 1.00 131.17 461 SER A N 1
ATOM 2659 C CA . SER A 1 371 ? 18.005 11.802 -32.872 1.00 118.66 461 SER A CA 1
ATOM 2660 C C . SER A 1 371 ? 18.086 10.451 -33.513 1.00 119.12 461 SER A C 1
ATOM 2661 O O . SER A 1 371 ? 17.146 10.019 -34.173 1.00 119.36 461 SER A O 1
ATOM 2664 N N . CYS A 1 372 ? 19.209 9.773 -33.320 1.00 114.82 462 CYS A N 1
ATOM 2665 C CA . CYS A 1 372 ? 19.310 8.423 -33.829 1.00 115.47 462 CYS A CA 1
ATOM 2666 C C . CYS A 1 372 ? 18.496 7.471 -33.001 1.00 118.39 462 CYS A C 1
ATOM 2667 O O . CYS A 1 372 ? 17.645 6.776 -33.530 1.00 122.98 462 CYS A O 1
ATOM 2670 N N . SER A 1 373 ? 18.752 7.446 -31.698 1.00 121.79 463 SER A N 1
ATOM 2671 C CA . SER A 1 373 ? 18.135 6.445 -30.831 1.00 123.12 463 SER A CA 1
ATOM 2672 C C . SER A 1 373 ? 16.629 6.583 -30.949 1.00 122.54 463 SER A C 1
ATOM 2673 O O . SER A 1 373 ? 15.930 5.588 -31.126 1.00 126.68 463 SER A O 1
ATOM 2676 N N . SER A 1 374 ? 16.152 7.829 -30.889 1.00 117.38 464 SER A N 1
ATOM 2677 C CA . SER A 1 374 ? 14.734 8.154 -31.046 1.00 117.06 464 SER A CA 1
ATOM 2678 C C . SER A 1 374 ? 14.178 7.512 -32.307 1.00 120.38 464 SER A C 1
ATOM 2679 O O . SER A 1 374 ? 13.229 6.729 -32.267 1.00 120.29 464 SER A O 1
ATOM 2682 N N . SER A 1 375 ? 14.767 7.895 -33.433 1.00 122.07 465 SER A N 1
ATOM 2683 C CA . SER A 1 375 ? 14.409 7.356 -34.735 1.00 126.40 465 SER A CA 1
ATOM 2684 C C . SER A 1 375 ? 14.406 5.818 -34.794 1.00 128.57 465 SER A C 1
ATOM 2685 O O . SER A 1 375 ? 13.569 5.221 -35.472 1.00 135.12 465 SER A O 1
ATOM 2688 N N . LEU A 1 376 ? 15.338 5.171 -34.107 1.00 121.66 466 LEU A N 1
ATOM 2689 C CA . LEU A 1 376 ? 15.329 3.716 -34.076 1.00 122.21 466 LEU A CA 1
ATOM 2690 C C . LEU A 1 376 ? 14.057 3.243 -33.407 1.00 126.22 466 LEU A C 1
ATOM 2691 O O . LEU A 1 376 ? 13.451 2.253 -33.806 1.00 129.53 466 LEU A O 1
ATOM 2696 N N . ALA A 1 377 ? 13.648 3.969 -32.382 1.00 125.50 467 ALA A N 1
ATOM 2697 C CA . ALA A 1 377 ? 12.454 3.599 -31.655 1.00 128.38 467 ALA A CA 1
ATOM 2698 C C . ALA A 1 377 ? 11.240 3.871 -32.519 1.00 133.74 467 ALA A C 1
ATOM 2699 O O . ALA A 1 377 ? 10.315 3.070 -32.546 1.00 140.94 467 ALA A O 1
ATOM 2701 N N . VAL A 1 378 ? 11.250 4.993 -33.236 1.00 129.77 468 VAL A N 1
ATOM 2702 C CA . VAL A 1 378 ? 10.121 5.361 -34.090 1.00 126.43 468 VAL A CA 1
ATOM 2703 C C . VAL A 1 378 ? 9.918 4.393 -35.257 1.00 131.40 468 VAL A C 1
ATOM 2704 O O . VAL A 1 378 ? 8.787 4.013 -35.571 1.00 132.07 468 VAL A O 1
ATOM 2708 N N . HIS A 1 379 ? 11.019 3.993 -35.888 1.00 133.27 469 HIS A N 1
ATOM 2709 C CA . HIS A 1 379 ? 10.969 3.039 -36.987 1.00 137.81 469 HIS A CA 1
ATOM 2710 C C . HIS A 1 379 ? 10.529 1.681 -36.448 1.00 142.40 469 HIS A C 1
ATOM 2711 O O . HIS A 1 379 ? 10.031 0.817 -37.173 1.00 151.19 469 HIS A O 1
ATOM 2718 N N . PHE A 1 380 ? 10.704 1.507 -35.151 1.00 139.63 470 PHE A N 1
ATOM 2719 C CA . PHE A 1 380 ? 10.269 0.294 -34.498 1.00 142.05 470 PHE A CA 1
ATOM 2720 C C . PHE A 1 380 ? 8.770 0.307 -34.282 1.00 145.36 470 PHE A C 1
ATOM 2721 O O . PHE A 1 380 ? 8.117 -0.733 -34.369 1.00 148.61 470 PHE A O 1
ATOM 2729 N N . ALA A 1 381 ? 8.240 1.494 -33.996 1.00 146.23 471 ALA A N 1
ATOM 2730 C CA . ALA A 1 381 ? 6.854 1.648 -33.561 1.00 150.59 471 ALA A CA 1
ATOM 2731 C C . ALA A 1 381 ? 5.870 1.209 -34.626 1.00 154.70 471 ALA A C 1
ATOM 2732 O O . ALA A 1 381 ? 5.096 0.275 -34.429 1.00 157.35 471 ALA A O 1
ATOM 2734 N N . ASN A 1 382 ? 5.929 1.865 -35.775 1.00 152.52 472 ASN A N 1
ATOM 2735 C CA . ASN A 1 382 ? 4.953 1.620 -36.819 1.00 152.57 472 ASN A CA 1
ATOM 2736 C C . ASN A 1 382 ? 5.087 0.220 -37.399 1.00 155.79 472 ASN A C 1
ATOM 2737 O O . ASN A 1 382 ? 4.194 -0.243 -38.106 1.00 168.14 472 ASN A O 1
ATOM 2742 N N . ASP A 1 383 ? 6.170 -0.469 -37.048 1.00 150.87 473 ASP A N 1
ATOM 2743 C CA . ASP A 1 383 ? 6.513 -1.751 -37.655 1.00 151.79 473 ASP A CA 1
ATOM 2744 C C . ASP A 1 383 ? 5.713 -2.903 -37.034 1.00 151.98 473 ASP A C 1
ATOM 2745 O O . ASP A 1 383 ? 5.907 -4.083 -37.365 1.00 143.86 473 ASP A O 1
ATOM 2750 N N . GLY A 1 384 ? 4.830 -2.523 -36.112 1.00 157.17 474 GLY A N 1
ATOM 2751 C CA . GLY A 1 384 ? 3.896 -3.425 -35.461 1.00 162.07 474 GLY A CA 1
ATOM 2752 C C . GLY A 1 384 ? 4.298 -3.749 -34.030 1.00 159.03 474 GLY A C 1
ATOM 2753 O O . GLY A 1 384 ? 3.499 -4.266 -33.247 1.00 152.14 474 GLY A O 1
ATOM 2754 N N . LEU A 1 385 ? 5.546 -3.420 -33.699 1.00 158.99 475 LEU A N 1
ATOM 2755 C CA . LEU A 1 385 ? 6.173 -3.841 -32.454 1.00 157.93 475 LEU A CA 1
ATOM 2756 C C . LEU A 1 385 ? 6.209 -2.749 -31.389 1.00 158.85 475 LEU A C 1
ATOM 2757 O O . LEU A 1 385 ? 6.690 -1.639 -31.648 1.00 156.67 475 LEU A O 1
ATOM 2762 N N . PRO A 1 386 ? 5.694 -3.057 -30.192 1.00 162.16 476 PRO A N 1
ATOM 2763 C CA . PRO A 1 386 ? 5.723 -2.157 -29.041 1.00 154.36 476 PRO A CA 1
ATOM 2764 C C . PRO A 1 386 ? 7.151 -1.991 -28.536 1.00 150.25 476 PRO A C 1
ATOM 2765 O O . PRO A 1 386 ? 7.893 -2.968 -28.371 1.00 148.02 476 PRO A O 1
ATOM 2769 N N . THR A 1 387 ? 7.548 -0.752 -28.314 1.00 148.52 477 THR A N 1
ATOM 2770 C CA . THR A 1 387 ? 8.942 -0.501 -28.037 1.00 143.97 477 THR A CA 1
ATOM 2771 C C . THR A 1 387 ? 9.157 0.592 -27.025 1.00 139.48 477 THR A C 1
ATOM 2772 O O . THR A 1 387 ? 8.337 1.505 -26.880 1.00 139.82 477 THR A O 1
ATOM 2776 N N . LEU A 1 388 ? 10.276 0.496 -26.325 1.00 134.01 478 LEU A N 1
ATOM 2777 C CA . LEU A 1 388 ? 10.584 1.475 -25.311 1.00 135.16 478 LEU A CA 1
ATOM 2778 C C . LEU A 1 388 ? 11.939 2.075 -25.553 1.00 130.96 478 LEU A C 1
ATOM 2779 O O . LEU A 1 388 ? 12.933 1.372 -25.735 1.00 128.50 478 LEU A O 1
ATOM 2784 N N . VAL A 1 389 ? 11.960 3.396 -25.564 1.00 127.41 479 VAL A N 1
ATOM 2785 C CA . VAL A 1 389 ? 13.203 4.114 -25.601 1.00 127.83 479 VAL A CA 1
ATOM 2786 C C . VAL A 1 389 ? 13.434 4.666 -24.195 1.00 131.30 479 VAL A C 1
ATOM 2787 O O . VAL A 1 389 ? 12.541 5.276 -23.609 1.00 132.65 479 VAL A O 1
ATOM 2791 N N . VAL A 1 390 ? 14.611 4.404 -23.630 1.00 129.61 480 VAL A N 1
ATOM 2792 C CA . VAL A 1 390 ? 14.932 4.896 -22.290 1.00 127.96 480 VAL A CA 1
ATOM 2793 C C . VAL A 1 390 ? 15.953 6.027 -22.416 1.00 125.37 480 VAL A C 1
ATOM 2794 O O . VAL A 1 390 ? 16.994 5.864 -23.066 1.00 122.58 480 VAL A O 1
ATOM 2798 N N . SER A 1 391 ? 15.637 7.181 -21.829 1.00 122.80 481 SER A N 1
ATOM 2799 C CA . SER A 1 391 ? 16.560 8.314 -21.836 1.00 124.89 481 SER A CA 1
ATOM 2800 C C . SER A 1 391 ? 17.173 8.500 -20.456 1.00 129.90 481 SER A C 1
ATOM 2801 O O . SER A 1 391 ? 16.512 8.982 -19.538 1.00 133.40 481 SER A O 1
ATOM 2804 N N . THR A 1 392 ? 18.447 8.152 -20.322 1.00 126.02 482 THR A N 1
ATOM 2805 C CA . THR A 1 392 ? 19.200 8.431 -19.108 1.00 116.16 482 THR A CA 1
ATOM 2806 C C . THR A 1 392 ? 19.935 9.782 -19.227 1.00 119.98 482 THR A C 1
ATOM 2807 O O . THR A 1 392 ? 20.837 10.082 -18.470 1.00 120.78 482 THR A O 1
ATOM 2811 N N . ASP A 1 393 ? 19.601 10.549 -20.258 1.00 133.17 483 ASP A N 1
ATOM 2812 C CA . ASP A 1 393 ? 20.132 11.903 -20.437 1.00 139.59 483 ASP A CA 1
ATOM 2813 C C . ASP A 1 393 ? 19.229 12.927 -19.756 1.00 139.32 483 ASP A C 1
ATOM 2814 O O . ASP A 1 393 ? 18.075 13.112 -20.153 1.00 135.93 483 ASP A O 1
ATOM 2819 N N . PRO A 1 394 ? 19.771 13.601 -18.731 1.00 142.99 484 PRO A N 1
ATOM 2820 C CA . PRO A 1 394 ? 19.124 14.616 -17.889 1.00 143.27 484 PRO A CA 1
ATOM 2821 C C . PRO A 1 394 ? 18.763 15.888 -18.650 1.00 143.64 484 PRO A C 1
ATOM 2822 O O . PRO A 1 394 ? 18.004 16.717 -18.145 1.00 142.38 484 PRO A O 1
ATOM 2826 N N . ALA A 1 395 ? 19.318 16.034 -19.848 1.00 144.10 485 ALA A N 1
ATOM 2827 C CA . ALA A 1 395 ? 19.294 17.294 -20.588 1.00 149.34 485 ALA A CA 1
ATOM 2828 C C . ALA A 1 395 ? 17.908 17.746 -21.047 1.00 149.42 485 ALA A C 1
ATOM 2829 O O . ALA A 1 395 ? 17.751 18.855 -21.585 1.00 145.31 485 ALA A O 1
ATOM 2831 N N . HIS A 1 396 ? 16.919 16.885 -20.813 1.00 149.36 486 HIS A N 1
ATOM 2832 C CA . HIS A 1 396 ? 15.617 16.968 -21.462 1.00 147.38 486 HIS A CA 1
ATOM 2833 C C . HIS A 1 396 ? 15.820 16.669 -22.943 1.00 142.77 486 HIS A C 1
ATOM 2834 O O . HIS A 1 396 ? 15.156 17.243 -23.804 1.00 141.59 486 HIS A O 1
ATOM 2841 N N . SER A 1 397 ? 16.768 15.771 -23.223 1.00 145.06 487 SER A N 1
ATOM 2842 C CA . SER A 1 397 ? 17.080 15.396 -24.602 1.00 141.00 487 SER A CA 1
ATOM 2843 C C . SER A 1 397 ? 15.857 14.803 -25.277 1.00 131.40 487 SER A C 1
ATOM 2844 O O . SER A 1 397 ? 15.259 15.434 -26.147 1.00 130.36 487 SER A O 1
ATOM 2847 N N . LEU A 1 398 ? 15.464 13.614 -24.830 1.00 128.55 488 LEU A N 1
ATOM 2848 C CA . LEU A 1 398 ? 14.350 12.896 -25.426 1.00 121.71 488 LEU A CA 1
ATOM 2849 C C . LEU A 1 398 ? 13.065 13.699 -25.276 1.00 125.96 488 LEU A C 1
ATOM 2850 O O . LEU A 1 398 ? 12.084 13.467 -25.971 1.00 124.31 488 LEU A O 1
ATOM 2855 N N . SER A 1 399 ? 13.078 14.666 -24.372 1.00 133.72 489 SER A N 1
ATOM 2856 C CA . SER A 1 399 ? 11.951 15.572 -24.255 1.00 135.94 489 SER A CA 1
ATOM 2857 C C . SER A 1 399 ? 11.971 16.580 -25.395 1.00 130.51 489 SER A C 1
ATOM 2858 O O . SER A 1 399 ? 10.921 17.024 -25.833 1.00 132.68 489 SER A O 1
ATOM 2861 N N . ASP A 1 400 ? 13.169 16.968 -25.840 1.00 129.24 490 ASP A N 1
ATOM 2862 C CA . ASP A 1 400 ? 13.330 17.863 -26.992 1.00 129.86 490 ASP A CA 1
ATOM 2863 C C . ASP A 1 400 ? 13.272 17.115 -28.311 1.00 129.39 490 ASP A C 1
ATOM 2864 O O . ASP A 1 400 ? 13.035 17.713 -29.365 1.00 125.40 490 ASP A O 1
ATOM 2869 N N . ALA A 1 401 ? 13.512 15.805 -28.230 1.00 128.24 491 ALA A N 1
ATOM 2870 C CA . ALA A 1 401 ? 13.538 14.907 -29.387 1.00 118.91 491 ALA A CA 1
ATOM 2871 C C . ALA A 1 401 ? 12.175 14.636 -29.997 1.00 120.11 491 ALA A C 1
ATOM 2872 O O . ALA A 1 401 ? 11.991 14.856 -31.191 1.00 129.22 491 ALA A O 1
ATOM 2874 N N . PHE A 1 402 ? 11.219 14.141 -29.220 1.00 112.77 492 PHE A N 1
ATOM 2875 C CA . PHE A 1 402 ? 9.905 13.906 -29.797 1.00 106.91 492 PHE A CA 1
ATOM 2876 C C . PHE A 1 402 ? 9.069 15.154 -29.641 1.00 112.72 492 PHE A C 1
ATOM 2877 O O . PHE A 1 402 ? 7.914 15.184 -30.030 1.00 119.00 492 PHE A O 1
ATOM 2885 N N . ASP A 1 403 ? 9.667 16.168 -29.032 1.00 112.83 493 ASP A N 1
ATOM 2886 C CA . ASP A 1 403 ? 9.027 17.442 -28.747 1.00 115.58 493 ASP A CA 1
ATOM 2887 C C . ASP A 1 403 ? 7.752 17.355 -27.886 1.00 130.71 493 ASP A C 1
ATOM 2888 O O . ASP A 1 403 ? 6.947 18.285 -27.873 1.00 134.08 493 ASP A O 1
ATOM 2893 N N . GLN A 1 404 ? 7.591 16.272 -27.128 1.00 131.50 494 GLN A N 1
ATOM 2894 C CA . GLN A 1 404 ? 6.419 16.119 -26.271 1.00 129.56 494 GLN A CA 1
ATOM 2895 C C . GLN A 1 404 ? 6.645 16.514 -24.808 1.00 148.60 494 GLN A C 1
ATOM 2896 O O . GLN A 1 404 ? 5.691 16.496 -24.025 1.00 157.84 494 GLN A O 1
ATOM 2902 N N . ASP A 1 405 ? 7.881 16.877 -24.441 1.00 147.06 495 ASP A N 1
ATOM 2903 C CA . ASP A 1 405 ? 8.277 17.014 -23.021 1.00 152.11 495 ASP A CA 1
ATOM 2904 C C . ASP A 1 405 ? 7.797 15.813 -22.173 1.00 155.20 495 ASP A C 1
ATOM 2905 O O . ASP A 1 405 ? 6.849 15.923 -21.382 1.00 149.23 495 ASP A O 1
ATOM 2910 N N . LEU A 1 406 ? 8.448 14.664 -22.384 1.00 155.41 496 LEU A N 1
ATOM 2911 C CA . LEU A 1 406 ? 8.228 13.471 -21.568 1.00 154.19 496 LEU A CA 1
ATOM 2912 C C . LEU A 1 406 ? 9.017 13.632 -20.245 1.00 158.53 496 LEU A C 1
ATOM 2913 O O . LEU A 1 406 ? 10.252 13.657 -20.223 1.00 157.19 496 LEU A O 1
ATOM 2918 N N . SER A 1 407 ? 8.299 13.706 -19.134 1.00 158.36 497 SER A N 1
ATOM 2919 C CA . SER A 1 407 ? 8.909 14.146 -17.891 1.00 150.52 497 SER A CA 1
ATOM 2920 C C . SER A 1 407 ? 8.578 13.122 -16.819 1.00 153.53 497 SER A C 1
ATOM 2921 O O . SER A 1 407 ? 7.727 12.250 -17.037 1.00 147.69 497 SER A O 1
ATOM 2924 N N . GLY A 1 408 ? 9.267 13.209 -15.681 1.00 156.90 498 GLY A N 1
ATOM 2925 C CA . GLY A 1 408 ? 9.067 12.277 -14.583 1.00 150.99 498 GLY A CA 1
ATOM 2926 C C . GLY A 1 408 ? 9.741 10.956 -14.896 1.00 145.16 498 GLY A C 1
ATOM 2927 O O . GLY A 1 408 ? 10.514 10.879 -15.848 1.00 147.63 498 GLY A O 1
ATOM 2928 N N . GLY A 1 409 ? 9.460 9.921 -14.110 1.00 137.26 499 GLY A N 1
ATOM 2929 C CA . GLY A 1 409 ? 10.079 8.627 -14.334 1.00 133.40 499 GLY A CA 1
ATOM 2930 C C . GLY A 1 409 ? 9.198 7.560 -14.958 1.00 131.04 499 GLY A C 1
ATOM 2931 O O . GLY A 1 409 ? 9.692 6.513 -15.371 1.00 133.21 499 GLY A O 1
ATOM 2932 N N . SER A 1 410 ? 7.898 7.813 -15.045 1.00 128.81 500 SER A N 1
ATOM 2933 C CA . SER A 1 410 ? 6.991 6.805 -15.593 1.00 136.17 500 SER A CA 1
ATOM 2934 C C . SER A 1 410 ? 6.890 6.943 -17.105 1.00 139.30 500 SER A C 1
ATOM 2935 O O . SER A 1 410 ? 6.968 8.057 -17.631 1.00 141.58 500 SER A O 1
ATOM 2938 N N . PRO A 1 411 ? 6.686 5.809 -17.804 1.00 138.20 501 PRO A N 1
ATOM 2939 C CA . PRO A 1 411 ? 6.494 5.816 -19.252 1.00 134.74 501 PRO A CA 1
ATOM 2940 C C . PRO A 1 411 ? 5.486 6.871 -19.712 1.00 137.41 501 PRO A C 1
ATOM 2941 O O . PRO A 1 411 ? 4.538 7.197 -18.999 1.00 134.20 501 PRO A O 1
ATOM 2945 N N . VAL A 1 412 ? 5.753 7.434 -20.888 1.00 145.86 502 VAL A N 1
ATOM 2946 C CA . VAL A 1 412 ? 4.860 8.360 -21.583 1.00 148.38 502 VAL A CA 1
ATOM 2947 C C . VAL A 1 412 ? 4.496 7.769 -22.974 1.00 149.36 502 VAL A C 1
ATOM 2948 O O . VAL A 1 412 ? 5.386 7.410 -23.761 1.00 148.09 502 VAL A O 1
ATOM 2952 N N . LYS A 1 413 ? 3.200 7.628 -23.260 1.00 147.46 503 LYS A N 1
ATOM 2953 C CA . LYS A 1 413 ? 2.774 7.163 -24.580 1.00 147.51 503 LYS A CA 1
ATOM 2954 C C . LYS A 1 413 ? 3.141 8.224 -25.631 1.00 154.50 503 LYS A C 1
ATOM 2955 O O . LYS A 1 413 ? 3.071 9.437 -25.361 1.00 146.50 503 LYS A O 1
ATOM 2961 N N . ILE A 1 414 ? 3.532 7.752 -26.822 1.00 160.67 504 ILE A N 1
ATOM 2962 C CA . ILE A 1 414 ? 4.174 8.599 -27.841 1.00 157.25 504 ILE A CA 1
ATOM 2963 C C . ILE A 1 414 ? 3.214 9.048 -28.970 1.00 157.35 504 ILE A C 1
ATOM 2964 O O . ILE A 1 414 ? 2.804 8.251 -29.835 1.00 154.11 504 ILE A O 1
ATOM 2969 N N . THR A 1 415 ? 2.839 10.326 -28.932 1.00 151.77 505 THR A N 1
ATOM 2970 C CA . THR A 1 415 ? 2.054 10.926 -29.999 1.00 154.21 505 THR A CA 1
ATOM 2971 C C . THR A 1 415 ? 2.472 12.346 -30.342 1.00 158.16 505 THR A C 1
ATOM 2972 O O . THR A 1 415 ? 2.333 13.237 -29.506 1.00 162.10 505 THR A O 1
ATOM 2976 N N . SER A 1 416 ? 2.952 12.582 -31.557 1.00 152.27 506 SER A N 1
ATOM 2977 C CA . SER A 1 416 ? 2.506 13.781 -32.251 1.00 154.39 506 SER A CA 1
ATOM 2978 C C . SER A 1 416 ? 2.317 13.453 -33.744 1.00 161.89 506 SER A C 1
ATOM 2979 O O . SER A 1 416 ? 2.858 14.141 -34.613 1.00 165.73 506 SER A O 1
ATOM 2982 N N . PRO A 1 417 ? 1.504 12.421 -34.055 1.00 159.75 507 PRO A N 1
ATOM 2983 C CA . PRO A 1 417 ? 1.247 12.050 -35.441 1.00 153.61 507 PRO A CA 1
ATOM 2984 C C . PRO A 1 417 ? -0.058 12.663 -35.933 1.00 159.35 507 PRO A C 1
ATOM 2985 O O . PRO A 1 417 ? -0.649 13.517 -35.265 1.00 161.13 507 PRO A O 1
ATOM 2989 N N . LEU A 1 418 ? -0.463 12.279 -37.135 1.00 165.02 508 LEU A N 1
ATOM 2990 C CA . LEU A 1 418 ? -1.885 12.169 -37.444 1.00 167.03 508 LEU A CA 1
ATOM 2991 C C . LEU A 1 418 ? -2.288 10.838 -36.794 1.00 165.78 508 LEU A C 1
ATOM 2992 O O . LEU A 1 418 ? -1.437 9.996 -36.574 1.00 166.88 508 LEU A O 1
ATOM 2997 N N . GLY A 1 419 ? -3.561 10.635 -36.476 1.00 166.49 509 GLY A N 1
ATOM 2998 C CA . GLY A 1 419 ? -3.958 9.407 -35.797 1.00 174.51 509 GLY A CA 1
ATOM 2999 C C . GLY A 1 419 ? -3.580 8.072 -36.442 1.00 180.59 509 GLY A C 1
ATOM 3000 O O . GLY A 1 419 ? -3.947 7.784 -37.598 1.00 181.20 509 GLY A O 1
ATOM 3001 N N . ASP A 1 420 ? -2.853 7.258 -35.663 1.00 184.81 510 ASP A N 1
ATOM 3002 C CA . ASP A 1 420 ? -2.417 5.906 -36.051 1.00 186.96 510 ASP A CA 1
ATOM 3003 C C . ASP A 1 420 ? -1.852 5.108 -34.859 1.00 184.49 510 ASP A C 1
ATOM 3004 O O . ASP A 1 420 ? -1.740 5.637 -33.740 1.00 180.83 510 ASP A O 1
ATOM 3009 N N . GLU A 1 421 ? -1.467 3.855 -35.119 1.00 185.07 511 GLU A N 1
ATOM 3010 C CA . GLU A 1 421 ? -0.942 2.969 -34.076 1.00 182.66 511 GLU A CA 1
ATOM 3011 C C . GLU A 1 421 ? 0.418 3.474 -33.574 1.00 181.62 511 GLU A C 1
ATOM 3012 O O . GLU A 1 421 ? 1.359 3.653 -34.355 1.00 183.43 511 GLU A O 1
ATOM 3018 N N . LEU A 1 422 ? 0.523 3.702 -32.266 1.00 174.93 512 LEU A N 1
ATOM 3019 C CA . LEU A 1 422 ? 1.735 4.299 -31.707 1.00 168.43 512 LEU A CA 1
ATOM 3020 C C . LEU A 1 422 ? 2.405 3.409 -30.650 1.00 162.74 512 LEU A C 1
ATOM 3021 O O . LEU A 1 422 ? 2.460 3.785 -29.476 1.00 162.67 512 LEU A O 1
ATOM 3026 N N . PRO A 1 423 ? 2.946 2.242 -31.065 1.00 159.47 513 PRO A N 1
ATOM 3027 C CA . PRO A 1 423 ? 3.474 1.272 -30.094 1.00 156.86 513 PRO A CA 1
ATOM 3028 C C . PRO A 1 423 ? 4.833 1.664 -29.482 1.00 154.53 513 PRO A C 1
ATOM 3029 O O . PRO A 1 423 ? 5.751 0.842 -29.459 1.00 150.06 513 PRO A O 1
ATOM 3033 N N . LEU A 1 424 ? 4.941 2.886 -28.962 1.00 152.93 514 LEU A N 1
ATOM 3034 C CA . LEU A 1 424 ? 6.207 3.417 -28.467 1.00 146.08 514 LEU A CA 1
ATOM 3035 C C . LEU A 1 424 ? 5.984 4.182 -27.177 1.00 148.90 514 LEU A C 1
ATOM 3036 O O . LEU A 1 424 ? 5.041 4.973 -27.080 1.00 152.49 514 LEU A O 1
ATOM 3041 N N . TRP A 1 425 ? 6.850 3.942 -26.194 1.00 145.40 515 TRP A N 1
ATOM 3042 C CA . TRP A 1 425 ? 6.899 4.765 -24.996 1.00 138.56 515 TRP A CA 1
ATOM 3043 C C . TRP A 1 425 ? 8.314 5.180 -24.716 1.00 135.13 515 TRP A C 1
ATOM 3044 O O . TRP A 1 425 ? 9.257 4.508 -25.128 1.00 136.21 515 TRP A O 1
ATOM 3055 N N . GLY A 1 426 ? 8.471 6.268 -23.980 1.00 133.22 516 GLY A N 1
ATOM 3056 C CA . GLY A 1 426 ? 9.794 6.637 -23.534 1.00 137.88 516 GLY A CA 1
ATOM 3057 C C . GLY A 1 426 ? 9.772 7.378 -22.215 1.00 141.29 516 GLY A C 1
ATOM 3058 O O . GLY A 1 426 ? 8.825 8.099 -21.896 1.00 141.63 516 GLY A O 1
ATOM 3059 N N . LEU A 1 427 ? 10.855 7.225 -21.460 1.00 141.91 517 LEU A N 1
ATOM 3060 C CA . LEU A 1 427 ? 10.902 7.693 -20.086 1.00 134.55 517 LEU A CA 1
ATOM 3061 C C . LEU A 1 427 ? 12.271 8.247 -19.795 1.00 132.66 517 LEU A C 1
ATOM 3062 O O . LEU A 1 427 ? 13.289 7.750 -20.300 1.00 128.88 517 LEU A O 1
ATOM 3067 N N . GLN A 1 428 ? 12.282 9.284 -18.973 1.00 130.20 518 GLN A N 1
ATOM 3068 C CA . GLN A 1 428 ? 13.515 9.936 -18.584 1.00 133.18 518 GLN A CA 1
ATOM 3069 C C . GLN A 1 428 ? 13.952 9.557 -17.134 1.00 140.41 518 GLN A C 1
ATOM 3070 O O . GLN A 1 428 ? 13.246 9.845 -16.160 1.00 142.58 518 GLN A O 1
ATOM 3076 N N . LEU A 1 429 ? 15.092 8.877 -16.988 1.00 133.27 519 LEU A N 1
ATOM 3077 C CA . LEU A 1 429 ? 15.562 8.521 -15.659 1.00 119.64 519 LEU A CA 1
ATOM 3078 C C . LEU A 1 429 ? 16.795 9.314 -15.352 1.00 125.76 519 LEU A C 1
ATOM 3079 O O . LEU A 1 429 ? 17.884 8.933 -15.760 1.00 131.00 519 LEU A O 1
ATOM 3084 N N . ASP A 1 430 ? 16.643 10.348 -14.534 1.00 132.58 520 ASP A N 1
ATOM 3085 C CA . ASP A 1 430 ? 17.781 11.120 -14.063 1.00 130.62 520 ASP A CA 1
ATOM 3086 C C . ASP A 1 430 ? 18.691 10.112 -13.364 1.00 129.47 520 ASP A C 1
ATOM 3087 O O . ASP A 1 430 ? 18.286 9.457 -12.411 1.00 137.22 520 ASP A O 1
ATOM 3092 N N . PRO A 1 431 ? 19.915 9.947 -13.861 1.00 123.53 521 PRO A N 1
ATOM 3093 C CA . PRO A 1 431 ? 20.890 9.083 -13.186 1.00 136.56 521 PRO A CA 1
ATOM 3094 C C . PRO A 1 431 ? 21.239 9.541 -11.744 1.00 141.03 521 PRO A C 1
ATOM 3095 O O . PRO A 1 431 ? 21.595 8.690 -10.920 1.00 136.95 521 PRO A O 1
ATOM 3099 N N . GLU A 1 432 ? 21.161 10.847 -11.465 1.00 137.37 522 GLU A N 1
ATOM 3100 C CA . GLU A 1 432 ? 21.338 11.390 -10.114 1.00 129.75 522 GLU A CA 1
ATOM 3101 C C . GLU A 1 432 ? 20.165 11.066 -9.167 1.00 131.90 522 GLU A C 1
ATOM 3102 O O . GLU A 1 432 ? 20.356 10.511 -8.082 1.00 129.29 522 GLU A O 1
ATOM 3108 N N . GLN A 1 433 ? 18.949 11.416 -9.573 1.00 134.19 523 GLN A N 1
ATOM 3109 C CA . GLN A 1 433 ? 17.779 11.038 -8.796 1.00 133.48 523 GLN A CA 1
ATOM 3110 C C . GLN A 1 433 ? 17.744 9.529 -8.609 1.00 134.57 523 GLN A C 1
ATOM 3111 O O . GLN A 1 433 ? 17.250 9.058 -7.605 1.00 139.76 523 GLN A O 1
ATOM 3117 N N . ALA A 1 434 ? 18.280 8.779 -9.571 1.00 134.08 524 ALA A N 1
ATOM 3118 C CA . ALA A 1 434 ? 18.333 7.313 -9.487 1.00 132.82 524 ALA A CA 1
ATOM 3119 C C . ALA A 1 434 ? 19.350 6.786 -8.478 1.00 132.74 524 ALA A C 1
ATOM 3120 O O . ALA A 1 434 ? 19.190 5.679 -7.970 1.00 131.02 524 ALA A O 1
ATOM 3122 N N . LYS A 1 435 ? 20.420 7.553 -8.252 1.00 137.93 525 LYS A N 1
ATOM 3123 C CA . LYS A 1 435 ? 21.452 7.233 -7.248 1.00 136.00 525 LYS A CA 1
ATOM 3124 C C . LYS A 1 435 ? 20.940 7.520 -5.841 1.00 129.54 525 LYS A C 1
ATOM 3125 O O . LYS A 1 435 ? 20.914 6.635 -4.991 1.00 126.96 525 LYS A O 1
ATOM 3131 N N . ALA A 1 436 ? 20.493 8.751 -5.603 1.00 127.29 526 ALA A N 1
ATOM 3132 C CA . ALA A 1 436 ? 20.038 9.119 -4.266 1.00 129.08 526 ALA A CA 1
ATOM 3133 C C . ALA A 1 436 ? 18.736 8.410 -3.923 1.00 126.25 526 ALA A C 1
ATOM 3134 O O . ALA A 1 436 ? 18.280 8.443 -2.795 1.00 127.61 526 ALA A O 1
ATOM 3136 N N . GLU A 1 437 ? 18.122 7.776 -4.908 1.00 127.91 527 GLU A N 1
ATOM 3137 C CA . GLU A 1 437 ? 16.926 7.003 -4.632 1.00 128.79 527 GLU A CA 1
ATOM 3138 C C . GLU A 1 437 ? 17.447 5.740 -4.029 1.00 126.10 527 GLU A C 1
ATOM 3139 O O . GLU A 1 437 ? 16.847 5.179 -3.135 1.00 133.77 527 GLU A O 1
ATOM 3145 N N . LEU A 1 438 ? 18.582 5.287 -4.531 1.00 122.18 528 LEU A N 1
ATOM 3146 C CA . LEU A 1 438 ? 19.142 4.046 -4.049 1.00 122.91 528 LEU A CA 1
ATOM 3147 C C . LEU A 1 438 ? 19.834 4.301 -2.716 1.00 133.95 528 LEU A C 1
ATOM 3148 O O . LEU A 1 438 ? 19.775 3.459 -1.816 1.00 138.68 528 LEU A O 1
ATOM 3153 N N . ARG A 1 439 ? 20.470 5.465 -2.579 1.00 133.65 529 ARG A N 1
ATOM 3154 C CA . ARG A 1 439 ? 21.177 5.788 -1.338 1.00 134.93 529 ARG A CA 1
ATOM 3155 C C . ARG A 1 439 ? 20.170 5.893 -0.216 1.00 141.18 529 ARG A C 1
ATOM 3156 O O . ARG A 1 439 ? 20.385 5.334 0.856 1.00 152.81 529 ARG A O 1
ATOM 3164 N N . ALA A 1 440 ? 19.063 6.586 -0.475 1.00 141.36 530 ALA A N 1
ATOM 3165 C CA . ALA A 1 440 ? 17.997 6.765 0.517 1.00 146.84 530 ALA A CA 1
ATOM 3166 C C . ALA A 1 440 ? 17.350 5.443 0.968 1.00 145.60 530 ALA A C 1
ATOM 3167 O O . ALA A 1 440 ? 17.008 5.287 2.144 1.00 148.53 530 ALA A O 1
ATOM 3169 N N . VAL A 1 441 ? 17.189 4.502 0.035 1.00 143.93 531 VAL A N 1
ATOM 3170 C CA . VAL A 1 441 ? 16.611 3.184 0.327 1.00 143.23 531 VAL A CA 1
ATOM 3171 C C . VAL A 1 441 ? 17.538 2.372 1.235 1.00 149.17 531 VAL A C 1
ATOM 3172 O O . VAL A 1 441 ? 17.087 1.523 2.011 1.00 163.78 531 VAL A O 1
ATOM 3176 N N . LEU A 1 442 ? 18.830 2.666 1.181 1.00 144.44 532 LEU A N 1
ATOM 3177 C CA . LEU A 1 442 ? 19.774 1.975 2.049 1.00 148.00 532 LEU A CA 1
ATOM 3178 C C . LEU A 1 442 ? 20.059 2.676 3.393 1.00 156.82 532 LEU A C 1
ATOM 3179 O O . LEU A 1 442 ? 20.874 2.192 4.178 1.00 161.85 532 LEU A O 1
ATOM 3184 N N . ALA A 1 443 ? 19.365 3.785 3.661 1.00 156.72 533 ALA A N 1
ATOM 3185 C CA . ALA A 1 443 ? 19.545 4.593 4.883 1.00 162.36 533 ALA A CA 1
ATOM 3186 C C . ALA A 1 443 ? 19.122 3.915 6.206 1.00 168.12 533 ALA A C 1
ATOM 3187 O O . ALA A 1 443 ? 19.350 4.452 7.308 1.00 162.74 533 ALA A O 1
ATOM 3189 N N . THR A 1 453 ? 19.253 -3.264 14.931 1.00 154.22 543 THR A N 1
ATOM 3190 C CA . THR A 1 453 ? 19.878 -4.198 15.866 1.00 154.73 543 THR A CA 1
ATOM 3191 C C . THR A 1 453 ? 21.326 -3.808 16.082 1.00 148.93 543 THR A C 1
ATOM 3192 O O . THR A 1 453 ? 21.659 -3.086 17.021 1.00 147.08 543 THR A O 1
ATOM 3196 N N . LEU A 1 454 ? 22.172 -4.269 15.165 1.00 149.29 544 LEU A N 1
ATOM 3197 C CA . LEU A 1 454 ? 23.606 -4.028 15.173 1.00 145.26 544 LEU A CA 1
ATOM 3198 C C . LEU A 1 454 ? 23.909 -2.540 15.230 1.00 144.64 544 LEU A C 1
ATOM 3199 O O . LEU A 1 454 ? 25.014 -2.128 15.591 1.00 140.21 544 LEU A O 1
ATOM 3204 N N . ASP A 1 455 ? 22.924 -1.738 14.845 1.00 149.63 545 ASP A N 1
ATOM 3205 C CA . ASP A 1 455 ? 22.994 -0.296 15.005 1.00 152.49 545 ASP A CA 1
ATOM 3206 C C . ASP A 1 455 ? 23.388 0.063 16.444 1.00 150.97 545 ASP A C 1
ATOM 3207 O O . ASP A 1 455 ? 24.371 0.772 16.672 1.00 141.35 545 ASP A O 1
ATOM 3212 N N . GLY A 1 456 ? 22.628 -0.459 17.405 1.00 150.00 546 GLY A N 1
ATOM 3213 C CA . GLY A 1 456 ? 22.934 -0.274 18.808 1.00 145.70 546 GLY A CA 1
ATOM 3214 C C . GLY A 1 456 ? 24.292 -0.808 19.247 1.00 142.49 546 GLY A C 1
ATOM 3215 O O . GLY A 1 456 ? 24.940 -0.191 20.097 1.00 143.68 546 GLY A O 1
ATOM 3216 N N . LEU A 1 457 ? 24.729 -1.938 18.686 1.00 136.21 547 LEU A N 1
ATOM 3217 C CA . LEU A 1 457 ? 25.962 -2.585 19.151 1.00 129.53 547 LEU A CA 1
ATOM 3218 C C . LEU A 1 457 ? 27.208 -1.805 18.772 1.00 127.32 547 LEU A C 1
ATOM 3219 O O . LEU A 1 457 ? 28.167 -1.761 19.529 1.00 116.88 547 LEU A O 1
ATOM 3224 N N . GLY A 1 458 ? 27.187 -1.208 17.583 1.00 138.76 548 GLY A N 1
ATOM 3225 C CA . GLY A 1 458 ? 28.290 -0.392 17.105 1.00 138.57 548 GLY A CA 1
ATOM 3226 C C . GLY A 1 458 ? 28.364 0.856 17.958 1.00 140.44 548 GLY A C 1
ATOM 3227 O O . GLY A 1 458 ? 29.435 1.289 18.391 1.00 139.42 548 GLY A O 1
ATOM 3228 N N . LEU A 1 459 ? 27.191 1.411 18.238 1.00 141.43 549 LEU A N 1
ATOM 3229 C CA . LEU A 1 459 ? 27.050 2.506 19.184 1.00 145.26 549 LEU A CA 1
ATOM 3230 C C . LEU A 1 459 ? 27.461 2.091 20.622 1.00 141.49 549 LEU A C 1
ATOM 3231 O O . LEU A 1 459 ? 27.545 2.934 21.530 1.00 138.29 549 LEU A O 1
ATOM 3236 N N . GLY A 1 460 ? 27.726 0.795 20.801 1.00 137.04 550 GLY A N 1
ATOM 3237 C CA . GLY A 1 460 ? 27.976 0.208 22.105 1.00 139.07 550 GLY A CA 1
ATOM 3238 C C . GLY A 1 460 ? 29.055 0.843 22.942 1.00 143.29 550 GLY A C 1
ATOM 3239 O O . GLY A 1 460 ? 28.865 1.112 24.129 1.00 148.94 550 GLY A O 1
ATOM 3240 N N . VAL A 1 461 ? 30.205 1.058 22.333 1.00 142.74 551 VAL A N 1
ATOM 3241 C CA . VAL A 1 461 ? 31.261 1.768 23.034 1.00 146.11 551 VAL A CA 1
ATOM 3242 C C . VAL A 1 461 ? 31.137 3.304 23.017 1.00 151.86 551 VAL A C 1
ATOM 3243 O O . VAL A 1 461 ? 31.474 3.975 24.010 1.00 144.03 551 VAL A O 1
ATOM 3247 N N . ILE A 1 462 ? 30.673 3.831 21.882 1.00 150.98 552 ILE A N 1
ATOM 3248 C CA . ILE A 1 462 ? 30.538 5.254 21.625 1.00 142.00 552 ILE A CA 1
ATOM 3249 C C . ILE A 1 462 ? 29.549 5.297 20.456 1.00 137.71 552 ILE A C 1
ATOM 3250 O O . ILE A 1 462 ? 29.360 4.257 19.811 1.00 138.37 552 ILE A O 1
ATOM 3255 N N . SER A 1 463 ? 28.906 6.439 20.148 1.00 136.99 553 SER A N 1
ATOM 3256 C CA . SER A 1 463 ? 27.977 6.499 18.946 1.00 141.58 553 SER A CA 1
ATOM 3257 C C . SER A 1 463 ? 28.584 6.747 17.560 1.00 134.73 553 SER A C 1
ATOM 3258 O O . SER A 1 463 ? 29.064 7.851 17.263 1.00 127.01 553 SER A O 1
ATOM 3261 N N . ASP A 1 464 ? 28.577 5.689 16.743 1.00 133.93 554 ASP A N 1
ATOM 3262 C CA . ASP A 1 464 ? 29.077 5.730 15.362 1.00 133.79 554 ASP A CA 1
ATOM 3263 C C . ASP A 1 464 ? 28.167 5.607 14.117 1.00 139.44 554 ASP A C 1
ATOM 3264 O O . ASP A 1 464 ? 28.670 5.760 13.001 1.00 138.75 554 ASP A O 1
ATOM 3269 N N . GLN A 1 465 ? 26.880 5.277 14.278 1.00 144.44 555 GLN A N 1
ATOM 3270 C CA . GLN A 1 465 ? 26.023 4.876 13.119 1.00 147.68 555 GLN A CA 1
ATOM 3271 C C . GLN A 1 465 ? 25.928 5.907 11.980 1.00 143.33 555 GLN A C 1
ATOM 3272 O O . GLN A 1 465 ? 26.090 5.557 10.798 1.00 135.52 555 GLN A O 1
ATOM 3278 N N . LEU A 1 466 ? 25.661 7.161 12.343 1.00 141.08 556 LEU A N 1
ATOM 3279 C CA . LEU A 1 466 ? 25.713 8.246 11.384 1.00 141.71 556 LEU A CA 1
ATOM 3280 C C . LEU A 1 466 ? 27.022 8.161 10.568 1.00 141.54 556 LEU A C 1
ATOM 3281 O O . LEU A 1 466 ? 26.980 7.900 9.361 1.00 142.45 556 LEU A O 1
ATOM 3286 N N . LYS A 1 467 ? 28.164 8.318 11.232 1.00 136.65 557 LYS A N 1
ATOM 3287 C CA . LYS A 1 467 ? 29.449 8.415 10.553 1.00 134.49 557 LYS A CA 1
ATOM 3288 C C . LYS A 1 467 ? 29.809 7.211 9.666 1.00 133.78 557 LYS A C 1
ATOM 3289 O O . LYS A 1 467 ? 30.503 7.370 8.654 1.00 134.18 557 LYS A O 1
ATOM 3295 N N . ASP A 1 468 ? 29.379 6.016 10.073 1.00 131.86 558 ASP A N 1
ATOM 3296 C CA . ASP A 1 468 ? 29.666 4.792 9.314 1.00 133.94 558 ASP A CA 1
ATOM 3297 C C . ASP A 1 468 ? 28.691 4.394 8.197 1.00 132.81 558 ASP A C 1
ATOM 3298 O O . ASP A 1 468 ? 29.052 3.627 7.303 1.00 129.22 558 ASP A O 1
ATOM 3303 N N . LEU A 1 469 ? 27.457 4.889 8.258 1.00 134.29 559 LEU A N 1
ATOM 3304 C CA . LEU A 1 469 ? 26.572 4.783 7.100 1.00 132.48 559 LEU A CA 1
ATOM 3305 C C . LEU A 1 469 ? 27.144 5.694 6.011 1.00 130.65 559 LEU A C 1
ATOM 3306 O O . LEU A 1 469 ? 27.548 5.206 4.960 1.00 131.22 559 LEU A O 1
ATOM 3311 N N . GLN A 1 470 ? 27.252 6.994 6.308 1.00 130.10 560 GLN A N 1
ATOM 3312 C CA . GLN A 1 470 ? 27.718 8.009 5.355 1.00 128.38 560 GLN A CA 1
ATOM 3313 C C . GLN A 1 470 ? 29.040 7.615 4.705 1.00 132.69 560 GLN A C 1
ATOM 3314 O O . GLN A 1 470 ? 29.217 7.817 3.504 1.00 137.06 560 GLN A O 1
ATOM 3320 N N . LEU A 1 471 ? 29.954 7.055 5.499 1.00 130.76 561 LEU A N 1
ATOM 3321 C CA . LEU A 1 471 ? 31.219 6.509 4.997 1.00 125.99 561 LEU A CA 1
ATOM 3322 C C . LEU A 1 471 ? 31.059 5.102 4.430 1.00 128.21 561 LEU A C 1
ATOM 3323 O O . LEU A 1 471 ? 31.978 4.577 3.811 1.00 127.44 561 LEU A O 1
ATOM 3328 N N . GLY A 1 472 ? 29.911 4.481 4.684 1.00 129.43 562 GLY A N 1
ATOM 3329 C CA . GLY A 1 472 ? 29.586 3.212 4.067 1.00 128.84 562 GLY A CA 1
ATOM 3330 C C . GLY A 1 472 ? 29.452 3.471 2.580 1.00 141.64 562 GLY A C 1
ATOM 3331 O O . GLY A 1 472 ? 29.867 2.643 1.773 1.00 151.28 562 GLY A O 1
ATOM 3332 N N . GLU A 1 473 ? 28.890 4.629 2.225 1.00 138.09 563 GLU A N 1
ATOM 3333 C CA . GLU A 1 473 ? 28.852 5.092 0.830 1.00 135.69 563 GLU A CA 1
ATOM 3334 C C . GLU A 1 473 ? 30.139 5.727 0.278 1.00 141.67 563 GLU A C 1
ATOM 3335 O O . GLU A 1 473 ? 30.272 5.908 -0.926 1.00 137.04 563 GLU A O 1
ATOM 3341 N N . LEU A 1 474 ? 31.058 6.115 1.161 1.00 150.86 564 LEU A N 1
ATOM 3342 C CA . LEU A 1 474 ? 32.374 6.635 0.748 1.00 148.04 564 LEU A CA 1
ATOM 3343 C C . LEU A 1 474 ? 33.129 5.553 -0.050 1.00 146.24 564 LEU A C 1
ATOM 3344 O O . LEU A 1 474 ? 34.065 5.867 -0.785 1.00 148.18 564 LEU A O 1
ATOM 3349 N N . LEU A 1 475 ? 32.749 4.285 0.155 1.00 149.22 565 LEU A N 1
ATOM 3350 C CA . LEU A 1 475 ? 33.186 3.168 -0.694 1.00 151.71 565 LEU A CA 1
ATOM 3351 C C . LEU A 1 475 ? 32.300 2.958 -1.945 1.00 148.52 565 LEU A C 1
ATOM 3352 O O . LEU A 1 475 ? 32.742 2.366 -2.947 1.00 150.83 565 LEU A O 1
ATOM 3357 N N . ASP A 1 476 ? 31.063 3.464 -1.863 1.00 145.34 566 ASP A N 1
ATOM 3358 C CA . ASP A 1 476 ? 30.017 3.390 -2.921 1.00 147.49 566 ASP A CA 1
ATOM 3359 C C . ASP A 1 476 ? 30.029 4.419 -4.120 1.00 143.51 566 ASP A C 1
ATOM 3360 O O . ASP A 1 476 ? 29.822 4.070 -5.287 1.00 139.91 566 ASP A O 1
ATOM 3365 N N . THR A 1 477 ? 30.237 5.690 -3.809 1.00 141.82 567 THR A N 1
ATOM 3366 C CA . THR A 1 477 ? 30.476 6.725 -4.807 1.00 134.65 567 THR A CA 1
ATOM 3367 C C . THR A 1 477 ? 31.700 6.521 -5.783 1.00 141.18 567 THR A C 1
ATOM 3368 O O . THR A 1 477 ? 31.587 6.886 -6.956 1.00 151.21 567 THR A O 1
ATOM 3372 N N . PRO A 1 478 ? 32.844 5.924 -5.334 1.00 138.11 568 PRO A N 1
ATOM 3373 C CA . PRO A 1 478 ? 34.010 5.687 -6.210 1.00 140.95 568 PRO A CA 1
ATOM 3374 C C . PRO A 1 478 ? 33.812 5.149 -7.640 1.00 137.22 568 PRO A C 1
ATOM 3375 O O . PRO A 1 478 ? 34.645 5.482 -8.492 1.00 132.25 568 PRO A O 1
ATOM 3379 N N . PRO A 1 479 ? 32.788 4.312 -7.895 1.00 136.74 569 PRO A N 1
ATOM 3380 C CA . PRO A 1 479 ? 32.509 4.013 -9.311 1.00 140.60 569 PRO A CA 1
ATOM 3381 C C . PRO A 1 479 ? 32.095 5.233 -10.215 1.00 141.64 569 PRO A C 1
ATOM 3382 O O . PRO A 1 479 ? 31.177 6.011 -9.892 1.00 139.67 569 PRO A O 1
ATOM 3386 N N . PRO A 1 480 ? 32.801 5.379 -11.363 1.00 134.91 570 PRO A N 1
ATOM 3387 C CA . PRO A 1 480 ? 32.862 6.522 -12.303 1.00 134.76 570 PRO A CA 1
ATOM 3388 C C . PRO A 1 480 ? 31.661 6.880 -13.192 1.00 133.29 570 PRO A C 1
ATOM 3389 O O . PRO A 1 480 ? 31.340 8.060 -13.353 1.00 128.28 570 PRO A O 1
ATOM 3393 N N . GLY A 1 481 ? 31.065 5.872 -13.812 1.00 140.66 571 GLY A N 1
ATOM 3394 C CA . GLY A 1 481 ? 29.954 6.070 -14.727 1.00 146.39 571 GLY A CA 1
ATOM 3395 C C . GLY A 1 481 ? 28.614 5.526 -14.257 1.00 146.64 571 GLY A C 1
ATOM 3396 O O . GLY A 1 481 ? 27.721 5.326 -15.079 1.00 144.17 571 GLY A O 1
ATOM 3397 N N . VAL A 1 482 ? 28.471 5.248 -12.963 1.00 144.95 572 VAL A N 1
ATOM 3398 C CA . VAL A 1 482 ? 27.405 4.354 -12.500 1.00 138.61 572 VAL A CA 1
ATOM 3399 C C . VAL A 1 482 ? 26.064 4.988 -12.168 1.00 132.63 572 VAL A C 1
ATOM 3400 O O . VAL A 1 482 ? 25.088 4.282 -11.936 1.00 127.99 572 VAL A O 1
ATOM 3404 N N . ASP A 1 483 ? 26.018 6.308 -12.134 1.00 131.37 573 ASP A N 1
ATOM 3405 C CA . ASP A 1 483 ? 24.773 7.009 -11.879 1.00 129.44 573 ASP A CA 1
ATOM 3406 C C . ASP A 1 483 ? 23.633 6.444 -12.752 1.00 137.92 573 ASP A C 1
ATOM 3407 O O . ASP A 1 483 ? 22.506 6.237 -12.283 1.00 135.76 573 ASP A O 1
ATOM 3412 N N . GLU A 1 484 ? 23.955 6.195 -14.025 1.00 144.71 574 GLU A N 1
ATOM 3413 C CA . GLU A 1 484 ? 23.041 5.617 -15.037 1.00 140.43 574 GLU A CA 1
ATOM 3414 C C . GLU A 1 484 ? 22.919 4.088 -15.060 1.00 137.94 574 GLU A C 1
ATOM 3415 O O . GLU A 1 484 ? 21.854 3.534 -15.393 1.00 138.01 574 GLU A O 1
ATOM 3421 N N . ALA A 1 485 ? 24.031 3.417 -14.763 1.00 132.34 575 ALA A N 1
ATOM 3422 C CA . ALA A 1 485 ? 24.046 1.966 -14.662 1.00 131.43 575 ALA A CA 1
ATOM 3423 C C . ALA A 1 485 ? 23.067 1.516 -13.559 1.00 142.00 575 ALA A C 1
ATOM 3424 O O . ALA A 1 485 ? 22.618 0.365 -13.544 1.00 142.34 575 ALA A O 1
ATOM 3426 N N . ILE A 1 486 ? 22.738 2.434 -12.643 1.00 140.41 576 ILE A N 1
ATOM 3427 C CA . ILE A 1 486 ? 21.545 2.318 -11.805 1.00 136.29 576 ILE A CA 1
ATOM 3428 C C . ILE A 1 486 ? 20.275 2.266 -12.670 1.00 137.22 576 ILE A C 1
ATOM 3429 O O . ILE A 1 486 ? 19.616 1.222 -12.759 1.00 135.27 576 ILE A O 1
ATOM 3434 N N . ALA A 1 487 ? 19.955 3.385 -13.322 1.00 137.04 577 ALA A N 1
ATOM 3435 C CA . ALA A 1 487 ? 18.719 3.504 -14.099 1.00 138.37 577 ALA A CA 1
ATOM 3436 C C . ALA A 1 487 ? 18.499 2.311 -15.031 1.00 132.52 577 ALA A C 1
ATOM 3437 O O . ALA A 1 487 ? 17.397 1.768 -15.106 1.00 132.86 577 ALA A O 1
ATOM 3439 N N . ILE A 1 488 ? 19.562 1.884 -15.707 1.00 127.97 578 ILE A N 1
ATOM 3440 C CA . ILE A 1 488 ? 19.464 0.792 -16.675 1.00 129.70 578 ILE A CA 1
ATOM 3441 C C . ILE A 1 488 ? 19.080 -0.522 -16.024 1.00 133.26 578 ILE A C 1
ATOM 3442 O O . ILE A 1 488 ? 18.279 -1.283 -16.569 1.00 130.20 578 ILE A O 1
ATOM 3447 N N . ALA A 1 489 ? 19.662 -0.785 -14.857 1.00 135.34 579 ALA A N 1
ATOM 3448 C CA . ALA A 1 489 ? 19.466 -2.056 -14.186 1.00 129.51 579 ALA A CA 1
ATOM 3449 C C . ALA A 1 489 ? 18.076 -2.046 -13.570 1.00 128.85 579 ALA A C 1
ATOM 3450 O O . ALA A 1 489 ? 17.445 -3.096 -13.419 1.00 129.11 579 ALA A O 1
ATOM 3452 N N . LYS A 1 490 ? 17.601 -0.843 -13.246 1.00 128.59 580 LYS A N 1
ATOM 3453 C CA . LYS A 1 490 ? 16.252 -0.641 -12.719 1.00 131.59 580 LYS A CA 1
ATOM 3454 C C . LYS A 1 490 ? 15.216 -1.148 -13.715 1.00 136.92 580 LYS A C 1
ATOM 3455 O O . LYS A 1 490 ? 14.368 -2.000 -13.407 1.00 134.66 580 LYS A O 1
ATOM 3461 N N . VAL A 1 491 ? 15.305 -0.613 -14.924 1.00 139.45 581 VAL A N 1
ATOM 3462 C CA . VAL A 1 491 ? 14.374 -0.971 -15.969 1.00 136.98 581 VAL A CA 1
ATOM 3463 C C . VAL A 1 491 ? 14.607 -2.417 -16.428 1.00 138.50 581 VAL A C 1
ATOM 3464 O O . VAL A 1 491 ? 13.662 -3.075 -16.858 1.00 146.58 581 VAL A O 1
ATOM 3468 N N . VAL A 1 492 ? 15.840 -2.921 -16.313 1.00 135.04 582 VAL A N 1
ATOM 3469 C CA . VAL A 1 492 ? 16.111 -4.322 -16.664 1.00 137.09 582 VAL A CA 1
ATOM 3470 C C . VAL A 1 492 ? 15.200 -5.256 -15.855 1.00 143.08 582 VAL A C 1
ATOM 3471 O O . VAL A 1 492 ? 14.664 -6.246 -16.382 1.00 143.94 582 VAL A O 1
ATOM 3475 N N . GLN A 1 493 ? 15.009 -4.910 -14.580 1.00 145.38 583 GLN A N 1
ATOM 3476 C CA . GLN A 1 493 ? 14.150 -5.681 -13.681 1.00 150.45 583 GLN A CA 1
ATOM 3477 C C . GLN A 1 493 ? 12.685 -5.523 -14.102 1.00 149.61 583 GLN A C 1
ATOM 3478 O O . GLN A 1 493 ? 11.894 -6.457 -13.931 1.00 155.47 583 GLN A O 1
ATOM 3484 N N . PHE A 1 494 ? 12.348 -4.382 -14.714 1.00 142.36 584 PHE A N 1
ATOM 3485 C CA . PHE A 1 494 ? 10.948 -4.007 -14.962 1.00 145.95 584 PHE A CA 1
ATOM 3486 C C . PHE A 1 494 ? 10.133 -4.986 -15.814 1.00 158.84 584 PHE A C 1
ATOM 3487 O O . PHE A 1 494 ? 8.921 -4.793 -15.977 1.00 162.85 584 PHE A O 1
ATOM 3495 N N . LEU A 1 495 ? 10.784 -5.997 -16.390 1.00 160.10 585 LEU A N 1
ATOM 3496 C CA . LEU A 1 495 ? 10.056 -7.124 -16.968 1.00 160.28 585 LEU A CA 1
ATOM 3497 C C . LEU A 1 495 ? 9.171 -7.712 -15.881 1.00 157.09 585 LEU A C 1
ATOM 3498 O O . LEU A 1 495 ? 9.659 -8.091 -14.825 1.00 158.13 585 LEU A O 1
ATOM 3503 N N . LYS A 1 496 ? 7.875 -7.804 -16.151 1.00 159.08 586 LYS A N 1
ATOM 3504 C CA . LYS A 1 496 ? 6.869 -8.018 -15.109 1.00 167.41 586 LYS A CA 1
ATOM 3505 C C . LYS A 1 496 ? 5.470 -8.095 -15.720 1.00 171.89 586 LYS A C 1
ATOM 3506 O O . LYS A 1 496 ? 5.315 -8.036 -16.938 1.00 172.25 586 LYS A O 1
ATOM 3512 N N . ALA A 1 497 ? 4.459 -8.279 -14.875 1.00 175.84 587 ALA A N 1
ATOM 3513 C CA . ALA A 1 497 ? 3.067 -8.224 -15.335 1.00 175.90 587 ALA A CA 1
ATOM 3514 C C . ALA A 1 497 ? 2.659 -6.914 -16.059 1.00 174.47 587 ALA A C 1
ATOM 3515 O O . ALA A 1 497 ? 2.113 -6.976 -17.164 1.00 171.69 587 ALA A O 1
ATOM 3517 N N . PRO A 1 498 ? 2.933 -5.729 -15.458 1.00 171.56 588 PRO A N 1
ATOM 3518 C CA . PRO A 1 498 ? 2.515 -4.481 -16.124 1.00 171.13 588 PRO A CA 1
ATOM 3519 C C . PRO A 1 498 ? 3.245 -4.143 -17.450 1.00 171.45 588 PRO A C 1
ATOM 3520 O O . PRO A 1 498 ? 2.719 -3.368 -18.265 1.00 166.30 588 PRO A O 1
ATOM 3524 N N . GLU A 1 499 ? 4.427 -4.723 -17.663 1.00 171.05 589 GLU A N 1
ATOM 3525 C CA . GLU A 1 499 ? 5.318 -4.292 -18.746 1.00 163.82 589 GLU A CA 1
ATOM 3526 C C . GLU A 1 499 ? 5.804 -5.381 -19.716 1.00 166.12 589 GLU A C 1
ATOM 3527 O O . GLU A 1 499 ? 5.507 -5.305 -20.899 1.00 163.63 589 GLU A O 1
ATOM 3533 N N . TYR A 1 500 ? 6.561 -6.370 -19.231 1.00 172.20 590 TYR A N 1
ATOM 3534 C CA . TYR A 1 500 ? 7.118 -7.442 -20.087 1.00 171.99 590 TYR A CA 1
ATOM 3535 C C . TYR A 1 500 ? 6.063 -8.051 -21.014 1.00 169.24 590 TYR A C 1
ATOM 3536 O O . TYR A 1 500 ? 6.348 -8.454 -22.150 1.00 164.73 590 TYR A O 1
ATOM 3545 N N . SER A 1 501 ? 4.841 -8.120 -20.499 1.00 171.97 591 SER A N 1
ATOM 3546 C CA . SER A 1 501 ? 3.699 -8.534 -21.287 1.00 175.74 591 SER A CA 1
ATOM 3547 C C . SER A 1 501 ? 3.514 -7.551 -22.451 1.00 172.14 591 SER A C 1
ATOM 3548 O O . SER A 1 501 ? 3.277 -7.956 -23.594 1.00 171.76 591 SER A O 1
ATOM 3551 N N . HIS A 1 502 ? 3.685 -6.264 -22.156 1.00 168.97 592 HIS A N 1
ATOM 3552 C CA . HIS A 1 502 ? 3.373 -5.192 -23.099 1.00 162.85 592 HIS A CA 1
ATOM 3553 C C . HIS A 1 502 ? 4.422 -4.945 -24.182 1.00 159.56 592 HIS A C 1
ATOM 3554 O O . HIS A 1 502 ? 4.065 -4.574 -25.295 1.00 155.90 592 HIS A O 1
ATOM 3561 N N . PHE A 1 503 ? 5.703 -5.135 -23.857 1.00 160.86 593 PHE A N 1
ATOM 3562 C CA . PHE A 1 503 ? 6.799 -4.682 -24.731 1.00 153.83 593 PHE A CA 1
ATOM 3563 C C . PHE A 1 503 ? 7.550 -5.762 -25.504 1.00 155.88 593 PHE A C 1
ATOM 3564 O O . PHE A 1 503 ? 7.781 -6.851 -24.990 1.00 162.10 593 PHE A O 1
ATOM 3572 N N . LYS A 1 504 ? 7.941 -5.440 -26.736 1.00 154.66 594 LYS A N 1
ATOM 3573 C CA . LYS A 1 504 ? 8.660 -6.382 -27.601 1.00 156.34 594 LYS A CA 1
ATOM 3574 C C . LYS A 1 504 ? 10.141 -6.033 -27.777 1.00 154.18 594 LYS A C 1
ATOM 3575 O O . LYS A 1 504 ? 11.010 -6.820 -27.431 1.00 156.88 594 LYS A O 1
ATOM 3581 N N . ARG A 1 505 ? 10.436 -4.870 -28.341 1.00 148.66 595 ARG A N 1
ATOM 3582 C CA . ARG A 1 505 ? 11.827 -4.437 -28.429 1.00 146.69 595 ARG A CA 1
ATOM 3583 C C . ARG A 1 505 ? 12.043 -3.121 -27.682 1.00 145.22 595 ARG A C 1
ATOM 3584 O O . ARG A 1 505 ? 11.170 -2.266 -27.682 1.00 137.11 595 ARG A O 1
ATOM 3592 N N . ILE A 1 506 ? 13.193 -2.967 -27.021 1.00 147.13 596 ILE A N 1
ATOM 3593 C CA . ILE A 1 506 ? 13.513 -1.705 -26.334 1.00 142.20 596 ILE A CA 1
ATOM 3594 C C . ILE A 1 506 ? 14.945 -1.216 -26.549 1.00 136.53 596 ILE A C 1
ATOM 3595 O O . ILE A 1 506 ? 15.884 -1.997 -26.739 1.00 132.24 596 ILE A O 1
ATOM 3600 N N . VAL A 1 507 ? 15.094 0.100 -26.471 1.00 132.98 597 VAL A N 1
ATOM 3601 C CA . VAL A 1 507 ? 16.317 0.751 -26.889 1.00 130.72 597 VAL A CA 1
ATOM 3602 C C . VAL A 1 507 ? 16.794 1.813 -25.888 1.00 131.45 597 VAL A C 1
ATOM 3603 O O . VAL A 1 507 ? 16.015 2.657 -25.418 1.00 124.88 597 VAL A O 1
ATOM 3607 N N . PHE A 1 508 ? 18.089 1.756 -25.575 1.00 131.10 598 PHE A N 1
ATOM 3608 C CA . PHE A 1 508 ? 18.683 2.607 -24.551 1.00 126.42 598 PHE A CA 1
ATOM 3609 C C . PHE A 1 508 ? 19.531 3.725 -25.101 1.00 123.74 598 PHE A C 1
ATOM 3610 O O . PHE A 1 508 ? 20.631 3.493 -25.618 1.00 124.44 598 PHE A O 1
ATOM 3618 N N . ASP A 1 509 ? 19.044 4.946 -24.950 1.00 117.73 599 ASP A N 1
ATOM 3619 C CA . ASP A 1 509 ? 19.895 6.071 -25.245 1.00 121.64 599 ASP A CA 1
ATOM 3620 C C . ASP A 1 509 ? 20.581 6.483 -23.953 1.00 120.94 599 ASP A C 1
ATOM 3621 O O . ASP A 1 509 ? 19.947 7.040 -23.057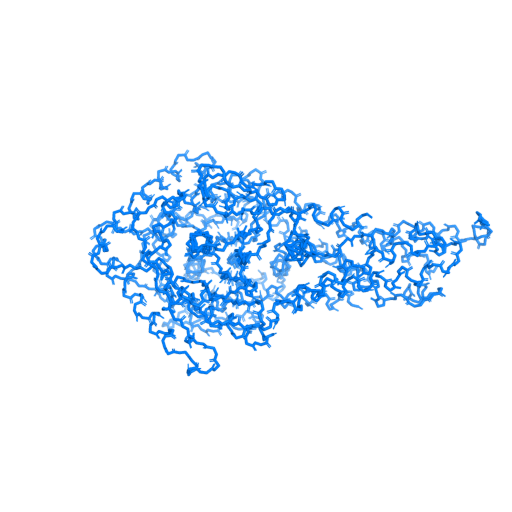 1.00 118.32 599 ASP A O 1
ATOM 3626 N N . THR A 1 510 ? 21.882 6.204 -23.874 1.00 122.36 600 THR A N 1
ATOM 3627 C CA . THR A 1 510 ? 22.703 6.564 -22.722 1.00 119.40 600 THR A CA 1
ATOM 3628 C C . THR A 1 510 ? 23.020 8.040 -22.778 1.00 124.32 600 THR A C 1
ATOM 3629 O O . THR A 1 510 ? 22.935 8.639 -23.842 1.00 134.90 600 THR A O 1
ATOM 3633 N N . ALA A 1 511 ? 23.393 8.627 -21.647 1.00 121.60 601 ALA A N 1
ATOM 3634 C CA . ALA A 1 511 ? 23.808 10.024 -21.602 1.00 121.95 601 ALA A CA 1
ATOM 3635 C C . ALA A 1 511 ? 25.194 10.229 -22.267 1.00 122.19 601 ALA A C 1
ATOM 3636 O O . ALA A 1 511 ? 25.950 9.259 -22.465 1.00 115.56 601 ALA A O 1
ATOM 3638 N N . PRO A 1 512 ? 25.504 11.483 -22.666 1.00 126.28 602 PRO A N 1
ATOM 3639 C CA . PRO A 1 512 ? 26.726 11.835 -23.419 1.00 128.73 602 PRO A CA 1
ATOM 3640 C C . PRO A 1 512 ? 28.017 11.714 -22.606 1.00 129.90 602 PRO A C 1
ATOM 3641 O O . PRO A 1 512 ? 28.685 12.714 -22.342 1.00 129.40 602 PRO A O 1
ATOM 3645 N N . THR A 1 513 ? 28.378 10.500 -22.222 1.00 126.05 603 THR A N 1
ATOM 3646 C CA . THR A 1 513 ? 29.400 10.313 -21.203 1.00 127.18 603 THR A CA 1
ATOM 3647 C C . THR A 1 513 ? 30.070 8.956 -21.350 1.00 128.94 603 THR A C 1
ATOM 3648 O O . THR A 1 513 ? 30.222 8.431 -22.453 1.00 114.73 603 THR A O 1
ATOM 3652 N N . GLY A 1 514 ? 30.592 8.491 -20.221 1.00 139.17 604 GLY A N 1
ATOM 3653 C CA . GLY A 1 514 ? 31.207 7.185 -20.057 1.00 137.25 604 GLY A CA 1
ATOM 3654 C C . GLY A 1 514 ? 30.391 5.952 -19.653 1.00 135.48 604 GLY A C 1
ATOM 3655 O O . GLY A 1 514 ? 30.943 5.089 -18.978 1.00 141.17 604 GLY A O 1
ATOM 3656 N N . HIS A 1 515 ? 29.101 5.857 -19.986 1.00 131.83 605 HIS A N 1
ATOM 3657 C CA . HIS A 1 515 ? 28.370 4.589 -19.763 1.00 130.11 605 HIS A CA 1
ATOM 3658 C C . HIS A 1 515 ? 28.981 3.438 -20.487 1.00 132.71 605 HIS A C 1
ATOM 3659 O O . HIS A 1 515 ? 28.585 2.294 -20.278 1.00 132.28 605 HIS A O 1
ATOM 3666 N N . THR A 1 516 ? 29.880 3.742 -21.407 1.00 133.94 606 THR A N 1
ATOM 3667 C CA . THR A 1 516 ? 30.599 2.684 -22.081 1.00 141.96 606 THR A CA 1
ATOM 3668 C C . THR A 1 516 ? 31.937 2.364 -21.340 1.00 141.40 606 THR A C 1
ATOM 3669 O O . THR A 1 516 ? 32.906 3.155 -21.273 1.00 126.20 606 THR A O 1
ATOM 3673 N N . LEU A 1 517 ? 31.917 1.170 -20.751 1.00 146.33 607 LEU A N 1
ATOM 3674 C CA . LEU A 1 517 ? 32.896 0.725 -19.785 1.00 138.14 607 LEU A CA 1
ATOM 3675 C C . LEU A 1 517 ? 33.574 -0.528 -20.308 1.00 143.39 607 LEU A C 1
ATOM 3676 O O . LEU A 1 517 ? 32.957 -1.597 -20.431 1.00 138.06 607 LEU A O 1
ATOM 3681 N N . ARG A 1 518 ? 34.853 -0.342 -20.631 1.00 144.98 608 ARG A N 1
ATOM 3682 C CA . ARG A 1 518 ? 35.660 -1.264 -21.430 1.00 146.57 608 ARG A CA 1
ATOM 3683 C C . ARG A 1 518 ? 36.650 -2.232 -20.708 1.00 149.97 608 ARG A C 1
ATOM 3684 O O . ARG A 1 518 ? 37.290 -3.065 -21.371 1.00 149.05 608 ARG A O 1
ATOM 3692 N N . LEU A 1 519 ? 36.779 -2.149 -19.381 1.00 150.44 609 LEU A N 1
ATOM 3693 C CA . LEU A 1 519 ? 37.602 -3.137 -18.666 1.00 150.77 609 LEU A CA 1
ATOM 3694 C C . LEU A 1 519 ? 36.677 -4.011 -17.823 1.00 155.37 609 LEU A C 1
ATOM 3695 O O . LEU A 1 519 ? 35.470 -3.749 -17.788 1.00 155.59 609 LEU A O 1
ATOM 3700 N N . LEU A 1 520 ? 37.201 -5.025 -17.126 1.00 155.58 610 LEU A N 1
ATOM 3701 C CA . LEU A 1 520 ? 36.295 -5.902 -16.392 1.00 157.87 610 LEU A CA 1
ATOM 3702 C C . LEU A 1 520 ? 36.104 -5.306 -15.003 1.00 154.92 610 LEU A C 1
ATOM 3703 O O . LEU A 1 520 ? 36.940 -5.499 -14.122 1.00 152.22 610 LEU A O 1
ATOM 3708 N N . SER A 1 521 ? 35.011 -4.551 -14.841 1.00 157.23 611 SER A N 1
ATOM 3709 C CA . SER A 1 521 ? 34.434 -4.180 -13.544 1.00 151.13 611 SER A CA 1
ATOM 3710 C C . SER A 1 521 ? 33.090 -4.873 -13.264 1.00 156.11 611 SER A C 1
ATOM 3711 O O . SER A 1 521 ? 32.533 -4.739 -12.177 1.00 158.48 611 SER A O 1
ATOM 3714 N N . LEU A 1 522 ? 32.558 -5.594 -14.253 1.00 160.50 612 LEU A N 1
ATOM 3715 C CA . LEU A 1 522 ? 31.204 -6.153 -14.126 1.00 160.66 612 LEU A CA 1
ATOM 3716 C C . LEU A 1 522 ? 31.130 -7.274 -13.094 1.00 164.07 612 LEU A C 1
ATOM 3717 O O . LEU A 1 522 ? 30.330 -7.197 -12.152 1.00 164.46 612 LEU A O 1
ATOM 3722 N N . PRO A 1 523 ? 31.972 -8.315 -13.255 1.00 165.46 613 PRO A N 1
ATOM 3723 C CA . PRO A 1 523 ? 31.956 -9.261 -12.137 1.00 170.68 613 PRO A CA 1
ATOM 3724 C C . PRO A 1 523 ? 32.567 -8.663 -10.832 1.00 167.09 613 PRO A C 1
ATOM 3725 O O . PRO A 1 523 ? 32.249 -9.139 -9.738 1.00 165.59 613 PRO A O 1
ATOM 3729 N N . ASP A 1 524 ? 33.430 -7.650 -10.954 1.00 163.69 614 ASP A N 1
ATOM 3730 C CA . ASP A 1 524 ? 34.118 -7.046 -9.801 1.00 160.23 614 ASP A CA 1
ATOM 3731 C C . ASP A 1 524 ? 33.373 -5.948 -9.000 1.00 162.89 614 ASP A C 1
ATOM 3732 O O . ASP A 1 524 ? 33.614 -5.795 -7.796 1.00 165.05 614 ASP A O 1
ATOM 3737 N N . PHE A 1 525 ? 32.503 -5.169 -9.647 1.00 163.31 615 PHE A N 1
ATOM 3738 C CA . PHE A 1 525 ? 31.647 -4.250 -8.887 1.00 163.94 615 PHE A CA 1
ATOM 3739 C C . PHE A 1 525 ? 30.571 -5.067 -8.193 1.00 164.61 615 PHE A C 1
ATOM 3740 O O . PHE A 1 525 ? 30.126 -4.734 -7.086 1.00 164.87 615 PHE A O 1
ATOM 3748 N N . LEU A 1 526 ? 30.159 -6.140 -8.865 1.00 162.79 616 LEU A N 1
ATOM 3749 C CA . LEU A 1 526 ? 29.277 -7.144 -8.279 1.00 164.20 616 LEU A CA 1
ATOM 3750 C C . LEU A 1 526 ? 29.930 -7.841 -7.061 1.00 164.64 616 LEU A C 1
ATOM 3751 O O . LEU A 1 526 ? 29.238 -8.234 -6.115 1.00 161.52 616 LEU A O 1
ATOM 3756 N N . ASP A 1 527 ? 31.258 -7.974 -7.079 1.00 166.79 617 ASP A N 1
ATOM 3757 C CA . ASP A 1 527 ? 31.993 -8.526 -5.942 1.00 160.46 617 ASP A CA 1
ATOM 3758 C C . ASP A 1 527 ? 32.160 -7.506 -4.819 1.00 162.92 617 ASP A C 1
ATOM 3759 O O . ASP A 1 527 ? 32.274 -7.890 -3.654 1.00 168.30 617 ASP A O 1
ATOM 3764 N N . ALA A 1 528 ? 32.206 -6.216 -5.160 1.00 161.70 618 ALA A N 1
ATOM 3765 C CA . ALA A 1 528 ? 32.129 -5.182 -4.135 1.00 155.74 618 ALA A CA 1
ATOM 3766 C C . ALA A 1 528 ? 30.816 -5.403 -3.384 1.00 155.61 618 ALA A C 1
ATOM 3767 O O . ALA A 1 528 ? 30.802 -5.540 -2.161 1.00 155.39 618 ALA A O 1
ATOM 3769 N N . SER A 1 529 ? 29.721 -5.489 -4.131 1.00 153.96 619 SER A N 1
ATOM 3770 C CA . SER A 1 529 ? 28.409 -5.738 -3.542 1.00 151.83 619 SER A CA 1
ATOM 3771 C C . SER A 1 529 ? 28.280 -7.044 -2.739 1.00 153.43 619 SER A C 1
ATOM 3772 O O . SER A 1 529 ? 27.758 -7.037 -1.627 1.00 154.15 619 SER A O 1
ATOM 3775 N N . ILE A 1 530 ? 28.734 -8.162 -3.302 1.00 158.33 620 ILE A N 1
ATOM 3776 C CA . ILE A 1 530 ? 28.642 -9.457 -2.611 1.00 159.38 620 ILE A CA 1
ATOM 3777 C C . ILE A 1 530 ? 29.678 -9.602 -1.481 1.00 158.80 620 ILE A C 1
ATOM 3778 O O . ILE A 1 530 ? 29.451 -10.316 -0.504 1.00 157.14 620 ILE A O 1
ATOM 3783 N N . GLY A 1 531 ? 30.806 -8.909 -1.617 1.00 159.52 621 GLY A N 1
ATOM 3784 C CA . GLY A 1 531 ? 31.818 -8.882 -0.580 1.00 151.58 621 GLY A CA 1
ATOM 3785 C C . GLY A 1 531 ? 31.224 -8.261 0.659 1.00 148.77 621 GLY A C 1
ATOM 3786 O O . GLY A 1 531 ? 31.351 -8.807 1.739 1.00 150.09 621 GLY A O 1
ATOM 3787 N N . LYS A 1 532 ? 30.552 -7.126 0.491 1.00 152.57 622 LYS A N 1
ATOM 3788 C CA . LYS A 1 532 ? 29.952 -6.406 1.619 1.00 152.21 622 LYS A CA 1
ATOM 3789 C C . LYS A 1 532 ? 28.556 -6.863 2.041 1.00 151.90 622 LYS A C 1
ATOM 3790 O O . LYS A 1 532 ? 28.104 -6.498 3.125 1.00 153.00 622 LYS A O 1
ATOM 3796 N N . LEU A 1 533 ? 27.860 -7.618 1.190 1.00 152.49 623 LEU A N 1
ATOM 3797 C CA . LEU A 1 533 ? 26.612 -8.263 1.615 1.00 152.15 623 LEU A CA 1
ATOM 3798 C C . LEU A 1 533 ? 26.906 -9.549 2.383 1.00 158.53 623 LEU A C 1
ATOM 3799 O O . LEU A 1 533 ? 26.083 -9.991 3.188 1.00 157.42 623 LEU A O 1
ATOM 3804 N N . VAL A 1 534 ? 28.075 -10.143 2.112 1.00 161.96 624 VAL A N 1
ATOM 3805 C CA . VAL A 1 534 ? 28.585 -11.311 2.859 1.00 161.36 624 VAL A CA 1
ATOM 3806 C C . VAL A 1 534 ? 29.272 -10.956 4.196 1.00 161.17 624 VAL A C 1
ATOM 3807 O O . VAL A 1 534 ? 29.091 -11.669 5.181 1.00 160.75 624 VAL A O 1
ATOM 3811 N N . ARG A 1 535 ? 30.051 -9.870 4.232 1.00 159.62 625 ARG A N 1
ATOM 3812 C CA . ARG A 1 535 ? 30.556 -9.339 5.503 1.00 155.04 625 ARG A CA 1
ATOM 3813 C C . ARG A 1 535 ? 29.380 -8.945 6.400 1.00 152.91 625 ARG A C 1
ATOM 3814 O O . ARG A 1 535 ? 29.353 -9.272 7.582 1.00 154.46 625 ARG A O 1
ATOM 3822 N N . LEU A 1 536 ? 28.410 -8.238 5.835 1.00 147.42 626 LEU A N 1
ATOM 3823 C CA . LEU A 1 536 ? 27.251 -7.824 6.608 1.00 146.86 626 LEU A CA 1
ATOM 3824 C C . LEU A 1 536 ? 26.388 -9.016 6.998 1.00 158.23 626 LEU A C 1
ATOM 3825 O O . LEU A 1 536 ? 25.727 -8.983 8.038 1.00 163.67 626 LEU A O 1
ATOM 3830 N N . ARG A 1 537 ? 26.377 -10.056 6.159 1.00 163.65 627 ARG A N 1
ATOM 3831 C CA . ARG A 1 537 ? 25.643 -11.295 6.472 1.00 168.91 627 ARG A CA 1
ATOM 3832 C C . ARG A 1 537 ? 26.314 -11.995 7.666 1.00 165.30 627 ARG A C 1
ATOM 3833 O O . ARG A 1 537 ? 25.635 -12.597 8.506 1.00 162.92 627 ARG A O 1
ATOM 3841 N N . GLN A 1 538 ? 27.645 -11.873 7.731 1.00 163.20 628 GLN A N 1
ATOM 3842 C CA . GLN A 1 538 ? 28.468 -12.443 8.801 1.00 161.20 628 GLN A CA 1
ATOM 3843 C C . GLN A 1 538 ? 28.072 -11.909 10.164 1.00 163.36 628 GLN A C 1
ATOM 3844 O O . GLN A 1 538 ? 27.898 -12.670 11.116 1.00 166.42 628 GLN A O 1
ATOM 3850 N N . LYS A 1 539 ? 27.942 -10.590 10.250 1.00 162.80 629 LYS A N 1
ATOM 3851 C CA . LYS A 1 539 ? 27.749 -9.902 11.522 1.00 158.21 629 LYS A CA 1
ATOM 3852 C C . LYS A 1 539 ? 26.275 -9.597 11.859 1.00 160.82 629 LYS A C 1
ATOM 3853 O O . LYS A 1 539 ? 25.969 -9.015 12.899 1.00 160.89 629 LYS A O 1
ATOM 3859 N N . LEU A 1 540 ? 25.352 -10.002 10.996 1.00 163.40 630 LEU A N 1
ATOM 3860 C CA . LEU A 1 540 ? 23.945 -9.978 11.391 1.00 168.82 630 LEU A CA 1
ATOM 3861 C C . LEU A 1 540 ? 23.587 -11.159 12.321 1.00 174.48 630 LEU A C 1
ATOM 3862 O O . LEU A 1 540 ? 22.623 -11.081 13.097 1.00 174.18 630 LEU A O 1
ATOM 3867 N N . SER A 1 541 ? 24.390 -12.228 12.263 1.00 172.51 631 SER A N 1
ATOM 3868 C CA . SER A 1 541 ? 24.174 -13.441 13.068 1.00 171.73 631 SER A CA 1
ATOM 3869 C C . SER A 1 541 ? 24.604 -13.279 14.538 1.00 169.08 631 SER A C 1
ATOM 3870 O O . SER A 1 541 ? 24.001 -13.863 15.455 1.00 169.48 631 SER A O 1
ATOM 3873 N N . ALA A 1 542 ? 25.629 -12.457 14.749 1.00 164.48 632 ALA A N 1
ATOM 3874 C CA . ALA A 1 542 ? 26.270 -12.314 16.049 1.00 163.02 632 ALA A CA 1
ATOM 3875 C C . ALA A 1 542 ? 25.606 -11.246 16.923 1.00 159.67 632 ALA A C 1
ATOM 3876 O O . ALA A 1 542 ? 26.105 -10.903 17.996 1.00 154.47 632 ALA A O 1
ATOM 3878 N N . ALA A 1 543 ? 24.490 -10.710 16.441 1.00 156.57 633 ALA A N 1
ATOM 3879 C CA . ALA A 1 543 ? 23.664 -9.833 17.255 1.00 158.38 633 ALA A CA 1
ATOM 3880 C C . ALA A 1 543 ? 22.507 -10.585 17.947 1.00 168.43 633 ALA A C 1
ATOM 3881 O O . ALA A 1 543 ? 21.718 -9.976 18.681 1.00 165.31 633 ALA A O 1
ATOM 3883 N N . THR A 1 544 ? 22.411 -11.899 17.696 1.00 174.88 634 THR A N 1
ATOM 3884 C CA . THR A 1 544 ? 21.600 -12.824 18.513 1.00 174.65 634 THR A CA 1
ATOM 3885 C C . THR A 1 544 ? 22.296 -14.192 18.709 1.00 172.65 634 THR A C 1
ATOM 3886 O O . THR A 1 544 ? 23.078 -14.402 19.651 1.00 168.19 634 THR A O 1
ATOM 3890 N N . ALA A 1 562 ? 16.626 -5.087 6.098 1.00 151.97 652 ALA A N 1
ATOM 3891 C CA . ALA A 1 562 ? 17.964 -5.574 6.424 1.00 160.74 652 ALA A CA 1
ATOM 3892 C C . ALA A 1 562 ? 18.910 -5.623 5.195 1.00 161.09 652 ALA A C 1
ATOM 3893 O O . ALA A 1 562 ? 19.073 -4.627 4.499 1.00 159.96 652 ALA A O 1
ATOM 3895 N N . VAL A 1 563 ? 19.563 -6.761 4.965 1.00 159.17 653 VAL A N 1
ATOM 3896 C CA . VAL A 1 563 ? 20.517 -6.930 3.861 1.00 151.20 653 VAL A CA 1
ATOM 3897 C C . VAL A 1 563 ? 19.907 -7.665 2.645 1.00 162.03 653 VAL A C 1
ATOM 3898 O O . VAL A 1 563 ? 20.590 -7.923 1.645 1.00 166.12 653 VAL A O 1
ATOM 3902 N N . LYS A 1 564 ? 18.622 -8.017 2.721 1.00 168.30 654 LYS A N 1
ATOM 3903 C CA . LYS A 1 564 ? 17.982 -8.714 1.592 1.00 171.81 654 LYS A CA 1
ATOM 3904 C C . LYS A 1 564 ? 17.897 -7.736 0.439 1.00 168.43 654 LYS A C 1
ATOM 3905 O O . LYS A 1 564 ? 17.880 -8.134 -0.725 1.00 164.78 654 LYS A O 1
ATOM 3911 N N . ARG A 1 565 ? 17.854 -6.449 0.789 1.00 168.57 655 ARG A N 1
ATOM 3912 C CA . ARG A 1 565 ? 17.831 -5.372 -0.182 1.00 163.18 655 ARG A CA 1
ATOM 3913 C C . ARG A 1 565 ? 19.085 -5.469 -1.040 1.00 163.08 655 ARG A C 1
ATOM 3914 O O . ARG A 1 565 ? 19.003 -5.396 -2.269 1.00 166.03 655 ARG A O 1
ATOM 3922 N N . LEU A 1 566 ? 20.240 -5.640 -0.393 1.00 158.16 656 LEU A N 1
ATOM 3923 C CA . LEU A 1 566 ? 21.511 -5.816 -1.098 1.00 153.77 656 LEU A CA 1
ATOM 3924 C C . LEU A 1 566 ? 21.504 -7.075 -1.942 1.00 154.90 656 LEU A C 1
ATOM 3925 O O . LEU A 1 566 ? 22.257 -7.190 -2.907 1.00 152.95 656 LEU A O 1
ATOM 3930 N N . GLU A 1 567 ? 20.674 -8.033 -1.544 1.00 160.72 657 GLU A N 1
ATOM 3931 C CA . GLU A 1 567 ? 20.373 -9.180 -2.397 1.00 167.26 657 GLU A CA 1
ATOM 3932 C C . GLU A 1 567 ? 19.460 -8.791 -3.614 1.00 163.73 657 GLU A C 1
ATOM 3933 O O . GLU A 1 567 ? 19.626 -9.355 -4.703 1.00 161.06 657 GLU A O 1
ATOM 3939 N N . ALA A 1 568 ? 18.533 -7.829 -3.447 1.00 161.00 658 ALA A N 1
ATOM 3940 C CA . ALA A 1 568 ? 17.691 -7.319 -4.564 1.00 157.37 658 ALA A CA 1
ATOM 3941 C C . ALA A 1 568 ? 18.512 -6.594 -5.624 1.00 151.71 658 ALA A C 1
ATOM 3942 O O . ALA A 1 568 ? 18.277 -6.741 -6.832 1.00 147.99 658 ALA A O 1
ATOM 3944 N N . LEU A 1 569 ? 19.455 -5.790 -5.143 1.00 146.54 659 LEU A N 1
ATOM 3945 C CA . LEU A 1 569 ? 20.442 -5.135 -5.985 1.00 139.44 659 LEU A CA 1
ATOM 3946 C C . LEU A 1 569 ? 21.324 -6.145 -6.701 1.00 141.28 659 LEU A C 1
ATOM 3947 O O . LEU A 1 569 ? 21.630 -5.976 -7.875 1.00 148.17 659 LEU A O 1
ATOM 3952 N N . GLN A 1 570 ? 21.747 -7.183 -5.993 1.00 142.57 660 GLN A N 1
ATOM 3953 C CA . GLN A 1 570 ? 22.529 -8.263 -6.593 1.00 148.38 660 GLN A CA 1
ATOM 3954 C C . GLN A 1 570 ? 21.800 -8.891 -7.801 1.00 148.92 660 GLN A C 1
ATOM 3955 O O . GLN A 1 570 ? 22.410 -9.138 -8.843 1.00 147.23 660 GLN A O 1
ATOM 3961 N N . ALA A 1 571 ? 20.496 -9.128 -7.672 1.00 146.97 661 ALA A N 1
ATOM 3962 C CA . ALA A 1 571 ? 19.742 -9.777 -8.743 1.00 144.96 661 ALA A CA 1
ATOM 3963 C C . ALA A 1 571 ? 19.485 -8.817 -9.891 1.00 148.96 661 ALA A C 1
ATOM 3964 O O . ALA A 1 571 ? 19.513 -9.223 -11.056 1.00 149.70 661 ALA A O 1
ATOM 3966 N N . SER A 1 572 ? 19.226 -7.551 -9.554 1.00 147.28 662 SER A N 1
ATOM 3967 C CA . SER A 1 572 ? 19.020 -6.501 -10.554 1.00 144.67 662 SER A CA 1
ATOM 3968 C C . SER A 1 572 ? 20.278 -6.250 -11.403 1.00 144.63 662 SER A C 1
ATOM 3969 O O . SER A 1 572 ? 20.203 -6.226 -12.643 1.00 143.54 662 SER A O 1
ATOM 3972 N N . MET A 1 573 ? 21.416 -6.064 -10.726 1.00 140.41 663 MET A N 1
ATOM 3973 C CA . MET A 1 573 ? 22.724 -5.916 -11.370 1.00 138.93 663 MET A CA 1
ATOM 3974 C C . MET A 1 573 ? 23.080 -7.133 -12.191 1.00 143.97 663 MET A C 1
ATOM 3975 O O . MET A 1 573 ? 23.580 -7.022 -13.306 1.00 148.88 663 MET A O 1
ATOM 3980 N N . GLU A 1 574 ? 22.841 -8.306 -11.630 1.00 144.51 664 GLU A N 1
ATOM 3981 C CA . GLU A 1 574 ? 23.163 -9.526 -12.340 1.00 148.00 664 GLU A CA 1
ATOM 3982 C C . GLU A 1 574 ? 22.223 -9.795 -13.494 1.00 146.94 664 GLU A C 1
ATOM 3983 O O . GLU A 1 574 ? 22.608 -10.463 -14.456 1.00 150.58 664 GLU A O 1
ATOM 3989 N N . ASP A 1 575 ? 20.994 -9.294 -13.389 1.00 141.14 665 ASP A N 1
ATOM 3990 C CA . ASP A 1 575 ? 20.055 -9.371 -14.503 1.00 147.27 665 ASP A CA 1
ATOM 3991 C C . ASP A 1 575 ? 20.336 -8.272 -15.537 1.00 146.13 665 ASP A C 1
ATOM 3992 O O . ASP A 1 575 ? 20.226 -8.503 -16.744 1.00 149.66 665 ASP A O 1
ATOM 3997 N N . ALA A 1 576 ? 20.707 -7.083 -15.077 1.00 137.74 666 ALA A N 1
ATOM 3998 C CA . ALA A 1 576 ? 21.244 -6.103 -16.003 1.00 133.63 666 ALA A CA 1
ATOM 3999 C C . ALA A 1 576 ? 22.453 -6.705 -16.728 1.00 140.39 666 ALA A C 1
ATOM 4000 O O . ALA A 1 576 ? 22.509 -6.675 -17.944 1.00 147.75 666 ALA A O 1
ATOM 4002 N N . LYS A 1 577 ? 23.397 -7.288 -15.994 1.00 142.33 667 LYS A N 1
ATOM 4003 C CA . LYS A 1 577 ? 24.544 -7.954 -16.621 1.00 143.06 667 LYS A CA 1
ATOM 4004 C C . LYS A 1 577 ? 24.134 -9.102 -17.552 1.00 147.27 667 LYS A C 1
ATOM 4005 O O . LYS A 1 577 ? 24.761 -9.317 -18.594 1.00 148.70 667 LYS A O 1
ATOM 4011 N N . ALA A 1 578 ? 23.089 -9.834 -17.166 1.00 147.40 668 ALA A N 1
ATOM 4012 C CA . ALA A 1 578 ? 22.647 -11.021 -17.902 1.00 149.06 668 ALA A CA 1
ATOM 4013 C C . ALA A 1 578 ? 22.206 -10.711 -19.336 1.00 155.18 668 ALA A C 1
ATOM 4014 O O . ALA A 1 578 ? 22.454 -11.509 -20.249 1.00 161.33 668 ALA A O 1
ATOM 4016 N N . MET A 1 579 ? 21.553 -9.568 -19.542 1.00 150.67 669 MET A N 1
ATOM 4017 C CA . MET A 1 579 ? 21.230 -9.133 -20.903 1.00 147.43 669 MET A CA 1
ATOM 4018 C C . MET A 1 579 ? 22.386 -8.441 -21.643 1.00 147.05 669 MET A C 1
ATOM 4019 O O . MET A 1 579 ? 22.576 -8.702 -22.819 1.00 150.90 669 MET A O 1
ATOM 4024 N N . PHE A 1 580 ? 23.146 -7.567 -20.975 1.00 144.80 670 PHE A N 1
ATOM 4025 C CA . PHE A 1 580 ? 24.268 -6.871 -21.619 1.00 142.97 670 PHE A CA 1
ATOM 4026 C C . PHE A 1 580 ? 25.191 -7.810 -22.372 1.00 147.93 670 PHE A C 1
ATOM 4027 O O . PHE A 1 580 ? 25.518 -7.558 -23.523 1.00 147.04 670 PHE A O 1
ATOM 4035 N N . ARG A 1 581 ? 25.617 -8.885 -21.713 1.00 152.19 671 ARG A N 1
ATOM 4036 C CA . ARG A 1 581 ? 26.547 -9.833 -22.321 1.00 154.17 671 ARG A CA 1
ATOM 4037 C C . ARG A 1 581 ? 25.820 -10.865 -23.175 1.00 152.43 671 ARG A C 1
ATOM 4038 O O . ARG A 1 581 ? 26.446 -11.750 -23.750 1.00 155.63 671 ARG A O 1
ATOM 4046 N N . ASN A 1 582 ? 24.500 -10.735 -23.263 1.00 151.02 672 ASN A N 1
ATOM 4047 C CA . ASN A 1 582 ? 23.679 -11.657 -24.045 1.00 158.18 672 ASN A CA 1
ATOM 4048 C C . ASN A 1 582 ? 23.887 -11.501 -25.566 1.00 159.32 672 ASN A C 1
ATOM 4049 O O . ASN A 1 582 ? 23.798 -10.399 -26.121 1.00 154.78 672 ASN A O 1
ATOM 4054 N N . GLN A 1 583 ? 24.177 -12.624 -26.223 1.00 161.23 673 GLN A N 1
ATOM 4055 C CA . GLN A 1 583 ? 24.445 -12.652 -27.657 1.00 158.58 673 GLN A CA 1
ATOM 4056 C C . GLN A 1 583 ? 23.240 -12.292 -28.528 1.00 161.26 673 GLN A C 1
ATOM 4057 O O . GLN A 1 583 ? 23.305 -11.346 -29.310 1.00 163.05 673 GLN A O 1
ATOM 4063 N N . GLN A 1 584 ? 22.140 -13.022 -28.367 1.00 162.49 674 GLN A N 1
ATOM 4064 C CA . GLN A 1 584 ? 20.987 -12.901 -29.263 1.00 165.13 674 GLN A CA 1
ATOM 4065 C C . GLN A 1 584 ? 20.161 -11.630 -29.052 1.00 160.02 674 GLN A C 1
ATOM 4066 O O . GLN A 1 584 ? 20.018 -10.814 -29.956 1.00 163.00 674 GLN A O 1
ATOM 4072 N N . THR A 1 585 ? 19.597 -11.480 -27.865 1.00 157.56 675 THR A N 1
ATOM 4073 C CA . THR A 1 585 ? 18.635 -10.416 -27.619 1.00 160.70 675 THR A CA 1
ATOM 4074 C C . THR A 1 585 ? 19.208 -9.007 -27.764 1.00 155.86 675 THR A C 1
ATOM 4075 O O . THR A 1 585 ? 18.543 -8.109 -28.284 1.00 153.77 675 THR A O 1
ATOM 4079 N N . THR A 1 586 ? 20.447 -8.817 -27.335 1.00 150.95 676 THR A N 1
ATOM 4080 C CA . THR A 1 586 ? 20.962 -7.467 -27.180 1.00 149.38 676 THR A CA 1
ATOM 4081 C C . THR A 1 586 ? 22.121 -7.121 -28.093 1.00 150.82 676 THR A C 1
ATOM 4082 O O . THR A 1 586 ? 22.952 -7.973 -28.428 1.00 153.41 676 THR A O 1
ATOM 4086 N N . GLU A 1 587 ? 22.188 -5.846 -28.457 1.00 146.60 677 GLU A N 1
ATOM 4087 C CA . GLU A 1 587 ? 23.311 -5.336 -29.223 1.00 143.81 677 GLU A CA 1
ATOM 4088 C C . GLU A 1 587 ? 23.537 -3.841 -28.981 1.00 137.71 677 GLU A C 1
ATOM 4089 O O . GLU A 1 587 ? 22.608 -3.092 -28.644 1.00 131.98 677 GLU A O 1
ATOM 4095 N N . PHE A 1 588 ? 24.786 -3.425 -29.177 1.00 136.00 678 PHE A N 1
ATOM 4096 C CA . PHE A 1 588 ? 25.235 -2.079 -28.838 1.00 135.34 678 PHE A CA 1
ATOM 4097 C C . PHE A 1 588 ? 25.626 -1.273 -30.065 1.00 130.58 678 PHE A C 1
ATOM 4098 O O . PHE A 1 588 ? 26.008 -1.824 -31.099 1.00 128.45 678 PHE A O 1
ATOM 4106 N N . ILE A 1 589 ? 25.510 0.044 -29.934 1.00 130.20 679 ILE A N 1
ATOM 4107 C CA . ILE A 1 589 ? 25.773 0.942 -31.043 1.00 127.42 679 ILE A CA 1
ATOM 4108 C C . ILE A 1 589 ? 26.551 2.188 -30.630 1.00 123.26 679 ILE A C 1
ATOM 4109 O O . ILE A 1 589 ? 26.162 2.880 -29.676 1.00 116.91 679 ILE A O 1
ATOM 4114 N N . ILE A 1 590 ? 27.636 2.469 -31.360 1.00 118.93 680 ILE A N 1
ATOM 4115 C CA . ILE A 1 590 ? 28.388 3.707 -31.167 1.00 117.80 680 ILE A CA 1
ATOM 4116 C C . ILE A 1 590 ? 28.051 4.748 -32.200 1.00 112.14 680 ILE A C 1
ATOM 4117 O O . ILE A 1 590 ? 28.237 4.552 -33.393 1.00 113.92 680 ILE A O 1
ATOM 4122 N N . VAL A 1 591 ? 27.578 5.879 -31.728 1.00 110.08 681 VAL A N 1
ATOM 4123 C CA . VAL A 1 591 ? 27.272 6.966 -32.615 1.00 110.39 681 VAL A CA 1
ATOM 4124 C C . VAL A 1 591 ? 28.441 7.893 -32.523 1.00 111.88 681 VAL A C 1
ATOM 4125 O O . VAL A 1 591 ? 28.848 8.277 -31.418 1.00 111.59 681 VAL A O 1
ATOM 4129 N N . THR A 1 592 ? 28.996 8.235 -33.679 1.00 107.45 682 THR A N 1
ATOM 4130 C CA . THR A 1 592 ? 30.127 9.135 -33.696 1.00 108.27 682 THR A CA 1
ATOM 4131 C C . THR A 1 592 ? 30.126 10.011 -34.926 1.00 104.04 682 THR A C 1
ATOM 4132 O O . THR A 1 592 ? 29.268 9.849 -35.784 1.00 104.90 682 THR A O 1
ATOM 4136 N N . ILE A 1 593 ? 31.105 10.921 -35.011 1.00 109.22 683 ILE A N 1
ATOM 4137 C CA . ILE A 1 593 ? 31.250 11.842 -36.168 1.00 119.69 683 ILE A CA 1
ATOM 4138 C C . ILE A 1 593 ? 32.598 11.799 -36.990 1.00 118.97 683 ILE A C 1
ATOM 4139 O O . ILE A 1 593 ? 33.614 11.280 -36.525 1.00 116.01 683 ILE A O 1
ATOM 4144 N N . PRO A 1 594 ? 32.586 12.318 -38.234 1.00 117.66 684 PRO A N 1
ATOM 4145 C CA . PRO A 1 594 ? 33.761 12.357 -39.113 1.00 118.78 684 PRO A CA 1
ATOM 4146 C C . PRO A 1 594 ? 35.030 13.075 -38.643 1.00 126.65 684 PRO A C 1
ATOM 4147 O O . PRO A 1 594 ? 36.012 12.949 -39.376 1.00 131.79 684 PRO A O 1
ATOM 4151 N N . THR A 1 595 ? 35.031 13.851 -37.560 1.00 123.35 685 THR A N 1
ATOM 4152 C CA . THR A 1 595 ? 36.309 14.427 -37.110 1.00 127.26 685 THR A CA 1
ATOM 4153 C C . THR A 1 595 ? 37.251 13.325 -36.571 1.00 130.01 685 THR A C 1
ATOM 4154 O O . THR A 1 595 ? 36.901 12.573 -35.654 1.00 126.44 685 THR A O 1
ATOM 4158 N N . VAL A 1 596 ? 38.447 13.235 -37.152 1.00 133.63 686 VAL A N 1
ATOM 4159 C CA . VAL A 1 596 ? 39.310 12.059 -36.968 1.00 132.07 686 VAL A CA 1
ATOM 4160 C C . VAL A 1 596 ? 39.674 11.757 -35.501 1.00 128.34 686 VAL A C 1
ATOM 4161 O O . VAL A 1 596 ? 40.033 10.633 -35.157 1.00 128.93 686 VAL A O 1
ATOM 4165 N N . MET A 1 597 ? 39.546 12.764 -34.643 1.00 129.27 687 MET A N 1
ATOM 4166 C CA . MET A 1 597 ? 39.716 12.587 -33.201 1.00 130.08 687 MET A CA 1
ATOM 4167 C C . MET A 1 597 ? 38.685 11.607 -32.627 1.00 133.10 687 MET A C 1
ATOM 4168 O O . MET A 1 597 ? 39.073 10.580 -32.062 1.00 135.29 687 MET A O 1
ATOM 4173 N N . ALA A 1 598 ? 37.388 11.885 -32.793 1.00 128.98 688 ALA A N 1
ATOM 4174 C CA . ALA A 1 598 ? 36.360 11.056 -32.148 1.00 130.77 688 ALA A CA 1
ATOM 4175 C C . ALA A 1 598 ? 36.252 9.716 -32.858 1.00 130.82 688 ALA A C 1
ATOM 4176 O O . ALA A 1 598 ? 35.560 8.799 -32.401 1.00 128.24 688 ALA A O 1
ATOM 4178 N N . THR A 1 599 ? 36.967 9.632 -33.979 1.00 133.13 689 THR A N 1
ATOM 4179 C CA . THR A 1 599 ? 36.996 8.472 -34.856 1.00 133.96 689 THR A CA 1
ATOM 4180 C C . THR A 1 599 ? 37.900 7.412 -34.267 1.00 133.39 689 THR A C 1
ATOM 4181 O O . THR A 1 599 ? 37.448 6.330 -33.919 1.00 132.82 689 THR A O 1
ATOM 4185 N N . ALA A 1 600 ? 39.186 7.739 -34.173 1.00 134.81 690 ALA A N 1
ATOM 4186 C CA . ALA A 1 600 ? 40.182 6.880 -33.541 1.00 140.60 690 ALA A CA 1
ATOM 4187 C C . ALA A 1 600 ? 39.893 6.611 -32.041 1.00 146.30 690 ALA A C 1
ATOM 4188 O O . ALA A 1 600 ? 40.268 5.561 -31.499 1.00 148.47 690 ALA A O 1
ATOM 4190 N N . GLU A 1 601 ? 39.231 7.559 -31.379 1.00 140.83 691 GLU A N 1
ATOM 4191 C CA . GLU A 1 601 ? 38.702 7.338 -30.035 1.00 137.33 691 GLU A CA 1
ATOM 4192 C C . GLU A 1 601 ? 37.681 6.192 -30.034 1.00 136.81 691 GLU A C 1
ATOM 4193 O O . GLU A 1 601 ? 37.860 5.182 -29.345 1.00 134.19 691 GLU A O 1
ATOM 4199 N N . SER A 1 602 ? 36.628 6.360 -30.836 1.00 139.43 692 SER A N 1
ATOM 4200 C CA . SER A 1 602 ? 35.602 5.333 -31.051 1.00 138.00 692 SER A CA 1
ATOM 4201 C C . SER A 1 602 ? 36.208 3.984 -31.387 1.00 140.67 692 SER A C 1
ATOM 4202 O O . SER A 1 602 ? 35.750 2.976 -30.874 1.00 140.53 692 SER A O 1
ATOM 4205 N N . CYS A 1 603 ? 37.215 3.970 -32.265 1.00 145.91 693 CYS A N 1
ATOM 4206 C CA . CYS A 1 603 ? 37.947 2.746 -32.594 1.00 145.41 693 CYS A CA 1
ATOM 4207 C C . CYS A 1 603 ? 38.490 2.068 -31.370 1.00 154.69 693 CYS A C 1
ATOM 4208 O O . CYS A 1 603 ? 38.365 0.845 -31.223 1.00 158.24 693 CYS A O 1
ATOM 4211 N N . ARG A 1 604 ? 39.165 2.857 -30.534 1.00 150.52 694 ARG A N 1
ATOM 4212 C CA . ARG A 1 604 ? 39.713 2.337 -29.301 1.00 145.22 694 ARG A CA 1
ATOM 4213 C C . ARG A 1 604 ? 38.574 1.769 -28.477 1.00 146.21 694 ARG A C 1
ATOM 4214 O O . ARG A 1 604 ? 38.504 0.559 -28.282 1.00 148.93 694 ARG A O 1
ATOM 4222 N N . LEU A 1 605 ? 37.657 2.634 -28.050 1.00 145.35 695 LEU A N 1
ATOM 4223 C CA . LEU A 1 605 ? 36.549 2.237 -27.170 1.00 144.59 695 LEU A CA 1
ATOM 4224 C C . LEU A 1 605 ? 35.737 1.037 -27.696 1.00 143.05 695 LEU A C 1
ATOM 4225 O O . LEU A 1 605 ? 35.174 0.274 -26.906 1.00 140.32 695 LEU A O 1
ATOM 4230 N N . ALA A 1 606 ? 35.693 0.887 -29.024 1.00 145.06 696 ALA A N 1
ATOM 4231 C CA . ALA A 1 606 ? 35.068 -0.264 -29.688 1.00 144.19 696 ALA A CA 1
ATOM 4232 C C . ALA A 1 606 ? 35.988 -1.471 -29.679 1.00 144.65 696 ALA A C 1
ATOM 4233 O O . ALA A 1 606 ? 35.532 -2.593 -29.532 1.00 147.89 696 ALA A O 1
ATOM 4235 N N . SER A 1 607 ? 37.283 -1.241 -29.855 1.00 144.95 697 SER A N 1
ATOM 4236 C CA . SER A 1 607 ? 38.252 -2.332 -29.850 1.00 148.42 697 SER A CA 1
ATOM 4237 C C . SER A 1 607 ? 38.318 -2.996 -28.468 1.00 151.43 697 SER A C 1
ATOM 4238 O O . SER A 1 607 ? 38.491 -4.215 -28.357 1.00 152.17 697 SER A O 1
ATOM 4241 N N . ALA A 1 608 ? 38.163 -2.167 -27.431 1.00 154.78 698 ALA A N 1
ATOM 4242 C CA . ALA A 1 608 ? 38.149 -2.573 -26.020 1.00 148.89 698 ALA A CA 1
ATOM 4243 C C . ALA A 1 608 ? 36.818 -3.206 -25.591 1.00 146.80 698 ALA A C 1
ATOM 4244 O O . ALA A 1 608 ? 36.795 -4.263 -24.966 1.00 148.47 698 ALA A O 1
ATOM 4246 N N . LEU A 1 609 ? 35.715 -2.549 -25.933 1.00 144.81 699 LEU A N 1
ATOM 4247 C CA . LEU A 1 609 ? 34.375 -3.129 -25.805 1.00 143.72 699 LEU A CA 1
ATOM 4248 C C . LEU A 1 609 ? 34.194 -4.477 -26.543 1.00 148.90 699 LEU A C 1
ATOM 4249 O O . LEU A 1 609 ? 33.372 -5.302 -26.137 1.00 145.22 699 LEU A O 1
ATOM 4254 N N . GLN A 1 610 ? 34.935 -4.681 -27.636 1.00 153.38 700 GLN A N 1
ATOM 4255 C CA . GLN A 1 610 ? 34.859 -5.922 -28.419 1.00 154.52 700 GLN A CA 1
ATOM 4256 C C . GLN A 1 610 ? 35.390 -7.084 -27.591 1.00 159.54 700 GLN A C 1
ATOM 4257 O O . GLN A 1 610 ? 34.710 -8.101 -27.440 1.00 161.92 700 GLN A O 1
ATOM 4263 N N . HIS A 1 611 ? 36.605 -6.919 -27.058 1.00 161.89 701 HIS A N 1
ATOM 4264 C CA . HIS A 1 611 ? 37.245 -7.936 -26.212 1.00 165.95 701 HIS A CA 1
ATOM 4265 C C . HIS A 1 611 ? 36.702 -7.929 -24.775 1.00 163.43 701 HIS A C 1
ATOM 4266 O O . HIS A 1 611 ? 36.987 -8.837 -23.982 1.00 163.26 701 HIS A O 1
ATOM 4273 N N . GLU A 1 612 ? 35.940 -6.896 -24.431 1.00 159.77 702 GLU A N 1
ATOM 4274 C CA . GLU A 1 612 ? 35.234 -6.873 -23.154 1.00 159.97 702 GLU A CA 1
ATOM 4275 C C . GLU A 1 612 ? 34.095 -7.904 -23.208 1.00 162.35 702 GLU A C 1
ATOM 4276 O O . GLU A 1 612 ? 33.572 -8.342 -22.162 1.00 164.16 702 GLU A O 1
ATOM 4282 N N . GLY A 1 613 ? 33.729 -8.287 -24.437 1.00 157.01 703 GLY A N 1
ATOM 4283 C CA . GLY A 1 613 ? 32.713 -9.296 -24.693 1.00 155.61 703 GLY A CA 1
ATOM 4284 C C . GLY A 1 613 ? 31.318 -8.786 -25.042 1.00 154.99 703 GLY A C 1
ATOM 4285 O O . GLY A 1 613 ? 30.497 -9.537 -25.583 1.00 160.00 703 GLY A O 1
ATOM 4286 N N . ILE A 1 614 ? 31.043 -7.525 -24.715 1.00 148.16 704 ILE A N 1
ATOM 4287 C CA . ILE A 1 614 ? 29.745 -6.908 -24.956 1.00 141.37 704 ILE A CA 1
ATOM 4288 C C . ILE A 1 614 ? 29.411 -7.033 -26.439 1.00 148.86 704 ILE A C 1
ATOM 4289 O O . ILE A 1 614 ? 30.271 -6.762 -27.276 1.00 152.10 704 ILE A O 1
ATOM 4294 N N . PRO A 1 615 ? 28.178 -7.463 -26.778 1.00 150.12 705 PRO A N 1
ATOM 4295 C CA . PRO A 1 615 ? 27.773 -7.527 -28.185 1.00 143.37 705 PRO A CA 1
ATOM 4296 C C . PRO A 1 615 ? 27.507 -6.125 -28.684 1.00 139.13 705 PRO A C 1
ATOM 4297 O O . PRO A 1 615 ? 26.364 -5.670 -28.606 1.00 133.02 705 PRO A O 1
ATOM 4301 N N . LEU A 1 616 ? 28.579 -5.444 -29.101 1.00 139.66 706 LEU A N 1
ATOM 4302 C CA . LEU A 1 616 ? 28.523 -4.194 -29.855 1.00 134.33 706 LEU A CA 1
ATOM 4303 C C . LEU A 1 616 ? 28.576 -4.613 -31.295 1.00 131.86 706 LEU A C 1
ATOM 4304 O O . LEU A 1 616 ? 29.605 -5.069 -31.783 1.00 129.70 706 LEU A O 1
ATOM 4309 N N . LYS A 1 617 ? 27.442 -4.498 -31.964 1.00 133.70 707 LYS A N 1
ATOM 4310 C CA . LYS A 1 617 ? 27.341 -4.953 -33.326 1.00 133.15 707 LYS A CA 1
ATOM 4311 C C . LYS A 1 617 ? 27.388 -3.806 -34.361 1.00 133.36 707 LYS A C 1
ATOM 4312 O O . LYS A 1 617 ? 27.468 -4.054 -35.557 1.00 138.67 707 LYS A O 1
ATOM 4318 N N . THR A 1 618 ? 27.379 -2.554 -33.919 1.00 130.43 708 THR A N 1
ATOM 4319 C CA . THR A 1 618 ? 27.063 -1.472 -34.860 1.00 129.03 708 THR A CA 1
ATOM 4320 C C . THR A 1 618 ? 27.812 -0.161 -34.618 1.00 127.00 708 THR A C 1
ATOM 4321 O O . THR A 1 618 ? 27.847 0.341 -33.495 1.00 131.53 708 THR A O 1
ATOM 4325 N N . ILE A 1 619 ? 28.363 0.444 -35.659 1.00 118.05 709 ILE A N 1
ATOM 4326 C CA . ILE A 1 619 ? 28.829 1.813 -35.489 1.00 117.60 709 ILE A CA 1
ATOM 4327 C C . ILE A 1 619 ? 27.992 2.731 -36.365 1.00 116.89 709 ILE A C 1
ATOM 4328 O O . ILE A 1 619 ? 27.337 2.278 -37.299 1.00 117.09 709 ILE A O 1
ATOM 4333 N N . ILE A 1 620 ? 27.937 4.006 -36.006 1.00 114.83 710 ILE A N 1
ATOM 4334 C CA . ILE A 1 620 ? 27.300 5.007 -36.838 1.00 108.52 710 ILE A CA 1
ATOM 4335 C C . ILE A 1 620 ? 28.151 6.261 -36.856 1.00 108.36 710 ILE A C 1
ATOM 4336 O O . ILE A 1 620 ? 28.403 6.868 -35.804 1.00 108.80 710 ILE A O 1
ATOM 4341 N N . VAL A 1 621 ? 28.601 6.641 -38.051 1.00 104.68 711 VAL A N 1
ATOM 4342 C CA . VAL A 1 621 ? 29.285 7.902 -38.209 1.00 102.91 711 VAL A CA 1
ATOM 4343 C C . VAL A 1 621 ? 28.211 8.852 -38.596 1.00 109.33 711 VAL A C 1
ATOM 4344 O O . VAL A 1 621 ? 27.696 8.756 -39.706 1.00 116.83 711 VAL A O 1
ATOM 4348 N N . ASN A 1 622 ? 27.870 9.781 -37.716 1.00 104.02 712 ASN A N 1
ATOM 4349 C CA . ASN A 1 622 ? 26.610 10.450 -37.910 1.00 103.14 712 ASN A CA 1
ATOM 4350 C C . ASN A 1 622 ? 26.604 11.716 -38.744 1.00 106.77 712 ASN A C 1
ATOM 4351 O O . ASN A 1 622 ? 25.952 11.744 -39.771 1.00 119.42 712 ASN A O 1
ATOM 4356 N N . GLN A 1 623 ? 27.271 12.788 -38.375 1.00 103.28 713 GLN A N 1
ATOM 4357 C CA . GLN A 1 623 ? 27.039 13.906 -39.277 1.00 110.73 713 GLN A CA 1
ATOM 4358 C C . GLN A 1 623 ? 28.142 13.960 -40.279 1.00 113.02 713 GLN A C 1
ATOM 4359 O O . GLN A 1 623 ? 29.214 14.505 -40.004 1.00 118.18 713 GLN A O 1
ATOM 4365 N N . VAL A 1 624 ? 27.852 13.491 -41.484 1.00 105.74 714 VAL A N 1
ATOM 4366 C CA . VAL A 1 624 ? 28.833 13.613 -42.526 1.00 105.47 714 VAL A CA 1
ATOM 4367 C C . VAL A 1 624 ? 28.386 14.776 -43.357 1.00 108.40 714 VAL A C 1
ATOM 4368 O O . VAL A 1 624 ? 27.237 14.817 -43.774 1.00 112.60 714 VAL A O 1
ATOM 4372 N N . VAL A 1 625 ? 29.260 15.752 -43.569 1.00 109.10 715 VAL A N 1
ATOM 4373 C CA . VAL A 1 625 ? 28.913 16.832 -44.466 1.00 106.26 715 VAL A CA 1
ATOM 4374 C C . VAL A 1 625 ? 29.122 16.222 -45.825 1.00 116.03 715 VAL A C 1
ATOM 4375 O O . VAL A 1 625 ? 30.002 15.374 -45.989 1.00 120.79 715 VAL A O 1
ATOM 4379 N N . GLN A 1 626 ? 28.301 16.606 -46.792 1.00 116.40 716 GLN A N 1
ATOM 4380 C CA . GLN A 1 626 ? 28.508 16.138 -48.142 1.00 111.66 716 GLN A CA 1
ATOM 4381 C C . GLN A 1 626 ? 28.943 17.268 -49.071 1.00 116.18 716 GLN A C 1
ATOM 4382 O O . GLN A 1 626 ? 28.397 18.378 -49.040 1.00 108.14 716 GLN A O 1
ATOM 4388 N N . ALA A 1 627 ? 29.947 16.954 -49.887 1.00 121.16 717 ALA A N 1
ATOM 4389 C CA . ALA A 1 627 ? 30.598 17.888 -50.812 1.00 118.13 717 ALA A CA 1
ATOM 4390 C C . ALA A 1 627 ? 29.717 18.700 -51.757 1.00 121.26 717 ALA A C 1
ATOM 4391 O O . ALA A 1 627 ? 29.860 19.925 -51.852 1.00 126.62 717 ALA A O 1
ATOM 4393 N N . ASN A 1 628 ? 28.851 18.026 -52.498 1.00 113.27 718 ASN A N 1
ATOM 4394 C CA . ASN A 1 628 ? 27.908 18.737 -53.331 1.00 113.58 718 ASN A CA 1
ATOM 4395 C C . ASN A 1 628 ? 27.153 19.829 -52.533 1.00 124.36 718 ASN A C 1
ATOM 4396 O O . ASN A 1 628 ? 26.786 20.867 -53.094 1.00 124.78 718 ASN A O 1
ATOM 4401 N N . ALA A 1 629 ? 26.973 19.595 -51.220 1.00 128.61 719 ALA A N 1
ATOM 4402 C CA . ALA A 1 629 ? 26.263 20.500 -50.286 1.00 127.42 719 ALA A CA 1
ATOM 4403 C C . ALA A 1 629 ? 27.161 21.441 -49.461 1.00 117.03 719 ALA A C 1
ATOM 4404 O O . ALA A 1 629 ? 26.677 22.316 -48.746 1.00 115.08 719 ALA A O 1
ATOM 4406 N N . THR A 1 630 ? 28.466 21.281 -49.609 1.00 114.93 720 THR A N 1
ATOM 4407 C CA . THR A 1 630 ? 29.440 22.116 -48.921 1.00 115.35 720 THR A CA 1
ATOM 4408 C C . THR A 1 630 ? 29.129 23.608 -48.955 1.00 116.14 720 THR A C 1
ATOM 4409 O O . THR A 1 630 ? 29.352 24.318 -47.987 1.00 113.96 720 THR A O 1
ATOM 4413 N N . ASP A 1 631 ? 28.635 24.093 -50.086 1.00 131.98 721 ASP A N 1
ATOM 4414 C CA . ASP A 1 631 ? 28.291 25.519 -50.192 1.00 136.93 721 ASP A CA 1
ATOM 4415 C C . ASP A 1 631 ? 27.259 25.868 -49.120 1.00 125.35 721 ASP A C 1
ATOM 4416 O O . ASP A 1 631 ? 27.419 26.823 -48.344 1.00 116.78 721 ASP A O 1
ATOM 4421 N N . LYS A 1 632 ? 26.240 25.019 -49.055 1.00 125.41 722 LYS A N 1
ATOM 4422 C CA . LYS A 1 632 ? 25.094 25.240 -48.200 1.00 124.54 722 LYS A CA 1
ATOM 4423 C C . LYS A 1 632 ? 25.500 25.035 -46.748 1.00 123.90 722 LYS A C 1
ATOM 4424 O O . LYS A 1 632 ? 25.101 25.803 -45.873 1.00 128.17 722 LYS A O 1
ATOM 4430 N N . PHE A 1 633 ? 26.340 24.035 -46.501 1.00 124.84 723 PHE A N 1
ATOM 4431 C CA . PHE A 1 633 ? 26.771 23.711 -45.142 1.00 116.81 723 PHE A CA 1
ATOM 4432 C C . PHE A 1 633 ? 27.581 24.807 -44.465 1.00 111.37 723 PHE A C 1
ATOM 4433 O O . PHE A 1 633 ? 27.370 25.050 -43.300 1.00 112.86 723 PHE A O 1
ATOM 4441 N N . LEU A 1 634 ? 28.522 25.446 -45.157 1.00 115.52 724 LEU A N 1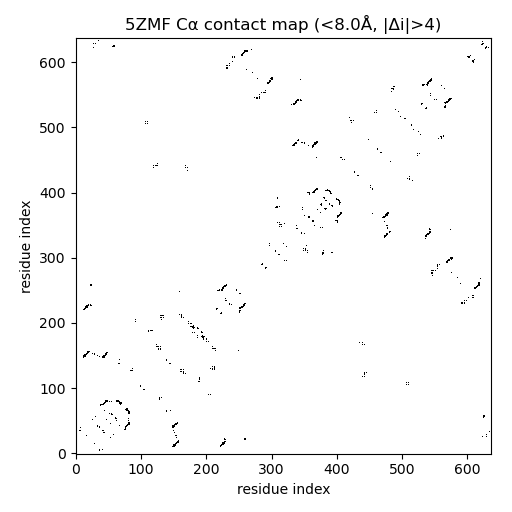
ATOM 4442 C CA . LEU A 1 634 ? 29.182 26.620 -44.575 1.00 114.89 724 LEU A CA 1
ATOM 4443 C C . LEU A 1 634 ? 28.134 27.654 -44.210 1.00 121.89 724 LEU A C 1
ATOM 4444 O O . LEU A 1 634 ? 28.066 28.099 -43.068 1.00 126.77 724 LEU A O 1
ATOM 4449 N N . THR A 1 635 ? 27.325 28.063 -45.176 1.00 123.90 725 THR A N 1
ATOM 4450 C CA . THR A 1 635 ? 26.316 29.066 -44.866 1.00 125.79 725 THR A CA 1
ATOM 4451 C C . THR A 1 635 ? 25.368 28.570 -43.769 1.00 122.13 725 THR A C 1
ATOM 4452 O O . THR A 1 635 ? 24.808 29.366 -43.026 1.00 128.32 725 THR A O 1
ATOM 4456 N N . ALA A 1 636 ? 25.223 27.256 -43.648 1.00 117.87 726 ALA A N 1
ATOM 4457 C CA . ALA A 1 636 ? 24.460 26.681 -42.546 1.00 119.55 726 ALA A CA 1
ATOM 4458 C C . ALA A 1 636 ? 25.139 26.865 -41.176 1.00 128.67 726 ALA A C 1
ATOM 4459 O O . ALA A 1 636 ? 24.545 27.440 -40.261 1.00 130.30 726 ALA A O 1
ATOM 4461 N N . ARG A 1 637 ? 26.379 26.387 -41.026 1.00 131.47 727 ARG A N 1
ATOM 4462 C CA . ARG A 1 637 ? 27.030 26.401 -39.705 1.00 126.44 727 ARG A CA 1
ATOM 4463 C C . ARG A 1 637 ? 27.461 27.811 -39.320 1.00 124.27 727 ARG A C 1
ATOM 4464 O O . ARG A 1 637 ? 27.772 28.067 -38.162 1.00 132.97 727 ARG A O 1
ATOM 4472 N N . ARG A 1 638 ? 27.510 28.710 -40.300 1.00 123.40 728 ARG A N 1
ATOM 4473 C CA . ARG A 1 638 ? 27.761 30.124 -40.030 1.00 125.49 728 ARG A CA 1
ATOM 4474 C C . ARG A 1 638 ? 26.469 30.783 -39.627 1.00 123.63 728 ARG A C 1
ATOM 4475 O O . ARG A 1 638 ? 26.459 31.744 -38.860 1.00 126.88 728 ARG A O 1
ATOM 4483 N N . ALA A 1 639 ? 25.373 30.272 -40.168 1.00 120.24 729 ALA A N 1
ATOM 4484 C CA . ALA A 1 639 ? 24.069 30.759 -39.768 1.00 127.77 729 ALA A CA 1
ATOM 4485 C C . ALA A 1 639 ? 23.823 30.449 -38.291 1.00 131.75 729 ALA A C 1
ATOM 4486 O O . ALA A 1 639 ? 23.408 31.336 -37.543 1.00 134.61 729 ALA A O 1
ATOM 4488 N N . ASP A 1 640 ? 24.101 29.214 -37.867 1.00 128.15 730 ASP A N 1
ATOM 4489 C CA . ASP A 1 640 ? 24.033 28.861 -36.450 1.00 124.56 730 ASP A CA 1
ATOM 4490 C C . ASP A 1 640 ? 24.777 29.896 -35.622 1.00 121.25 730 ASP A C 1
ATOM 4491 O O . ASP A 1 640 ? 24.310 30.306 -34.571 1.00 123.16 730 ASP A O 1
ATOM 4496 N N . GLN A 1 641 ? 25.928 30.330 -36.122 1.00 120.93 731 GLN A N 1
ATOM 4497 C CA . GLN A 1 641 ? 26.805 31.213 -35.368 1.00 117.58 731 GLN A CA 1
ATOM 4498 C C . GLN A 1 641 ? 26.113 32.480 -34.899 1.00 117.09 731 GLN A C 1
ATOM 4499 O O . GLN A 1 641 ? 25.869 32.631 -33.708 1.00 122.64 731 GLN A O 1
ATOM 4505 N N . ALA A 1 642 ? 25.762 33.376 -35.812 1.00 116.28 732 ALA A N 1
ATOM 4506 C CA . ALA A 1 642 ? 25.207 34.665 -35.389 1.00 117.18 732 ALA A CA 1
ATOM 4507 C C . ALA A 1 642 ? 23.833 34.536 -34.743 1.00 117.73 732 ALA A C 1
ATOM 4508 O O . ALA A 1 642 ? 23.301 35.521 -34.221 1.00 115.96 732 ALA A O 1
ATOM 4510 N N . ARG A 1 643 ? 23.258 33.333 -34.823 1.00 118.20 733 ARG A N 1
ATOM 4511 C CA . ARG A 1 643 ? 22.054 32.968 -34.075 1.00 119.73 733 ARG A CA 1
ATOM 4512 C C . ARG A 1 643 ? 22.358 32.774 -32.593 1.00 120.04 733 ARG A C 1
ATOM 4513 O O . ARG A 1 643 ? 21.733 33.391 -31.715 1.00 117.87 733 ARG A O 1
ATOM 4521 N N . ALA A 1 644 ? 23.308 31.879 -32.328 1.00 119.09 734 ALA A N 1
ATOM 4522 C CA . ALA A 1 644 ? 23.660 31.521 -30.967 1.00 115.81 734 ALA A CA 1
ATOM 4523 C C . ALA A 1 644 ? 24.451 32.656 -30.385 1.00 113.57 734 ALA A C 1
ATOM 4524 O O . ALA A 1 644 ? 24.333 32.937 -29.205 1.00 124.90 734 ALA A O 1
ATOM 4526 N N . LEU A 1 645 ? 25.245 33.320 -31.213 1.00 107.75 735 LEU A N 1
ATOM 4527 C CA . LEU A 1 645 ? 25.941 34.519 -30.774 1.00 106.09 735 LEU A CA 1
ATOM 4528 C C . LEU A 1 645 ? 24.917 35.534 -30.311 1.00 111.13 735 LEU A C 1
ATOM 4529 O O . LEU A 1 645 ? 25.148 36.256 -29.364 1.00 110.88 735 LEU A O 1
ATOM 4534 N N . HIS A 1 646 ? 23.773 35.593 -30.977 1.00 120.10 736 HIS A N 1
ATOM 4535 C CA . HIS A 1 646 ? 22.764 36.556 -30.561 1.00 123.97 736 HIS A CA 1
ATOM 4536 C C . HIS A 1 646 ? 22.193 36.048 -29.260 1.00 125.39 736 HIS A C 1
ATOM 4537 O O . HIS A 1 646 ? 22.095 36.795 -28.283 1.00 129.83 736 HIS A O 1
ATOM 4544 N N . HIS A 1 647 ? 21.869 34.753 -29.241 1.00 124.20 737 HIS A N 1
ATOM 4545 C CA . HIS A 1 647 ? 21.208 34.123 -28.096 1.00 124.59 737 HIS A CA 1
ATOM 4546 C C . HIS A 1 647 ? 22.033 34.288 -26.823 1.00 119.44 737 HIS A C 1
ATOM 4547 O O . HIS A 1 647 ? 21.535 34.096 -25.725 1.00 123.69 737 HIS A O 1
ATOM 4554 N N . LEU A 1 648 ? 23.311 34.599 -26.995 1.00 117.09 738 LEU A N 1
ATOM 4555 C CA . LEU A 1 648 ? 24.189 35.060 -25.925 1.00 111.85 738 LEU A CA 1
ATOM 4556 C C . LEU A 1 648 ? 24.130 36.549 -25.649 1.00 115.90 738 LEU A C 1
ATOM 4557 O O . LEU A 1 648 ? 24.201 36.981 -24.510 1.00 122.22 738 LEU A O 1
ATOM 4562 N N . GLU A 1 649 ? 24.099 37.341 -26.709 1.00 122.14 739 GLU A N 1
ATOM 4563 C CA . GLU A 1 649 ? 24.158 38.791 -26.570 1.00 128.57 739 GLU A CA 1
ATOM 4564 C C . GLU A 1 649 ? 22.943 39.275 -25.803 1.00 128.96 739 GLU A C 1
ATOM 4565 O O . GLU A 1 649 ? 22.980 40.313 -25.143 1.00 126.36 739 GLU A O 1
ATOM 4571 N N . GLU A 1 650 ? 21.846 38.546 -25.956 1.00 124.03 740 GLU A N 1
ATOM 4572 C CA . GLU A 1 650 ? 20.709 38.727 -25.100 1.00 126.93 740 GLU A CA 1
ATOM 4573 C C . GLU A 1 650 ? 20.514 37.433 -24.335 1.00 136.71 740 GLU A C 1
ATOM 4574 O O . GLU A 1 650 ? 20.069 36.439 -24.905 1.00 137.90 740 GLU A O 1
ATOM 4580 N N . ASP A 1 651 ? 20.872 37.459 -23.051 1.00 146.17 741 ASP A N 1
ATOM 4581 C CA . ASP A 1 651 ? 20.564 36.410 -22.073 1.00 148.08 741 ASP A CA 1
ATOM 4582 C C . ASP A 1 651 ? 20.299 37.146 -20.748 1.00 154.71 741 ASP A C 1
ATOM 4583 O O . ASP A 1 651 ? 21.089 38.004 -20.407 1.00 149.55 741 ASP A O 1
ATOM 4588 N N . THR A 1 652 ? 19.159 36.915 -20.079 1.00 160.39 742 THR A N 1
ATOM 4589 C CA . THR A 1 652 ? 18.867 37.417 -18.694 1.00 158.74 742 THR A CA 1
ATOM 4590 C C . THR A 1 652 ? 19.467 38.820 -18.370 1.00 157.96 742 THR A C 1
ATOM 4591 O O . THR A 1 652 ? 20.230 38.988 -17.401 1.00 156.20 742 THR A O 1
ATOM 4595 N N . GLY A 1 653 ? 19.090 39.819 -19.169 1.00 153.13 743 GLY A N 1
ATOM 4596 C CA . GLY A 1 653 ? 19.637 41.160 -19.042 1.00 153.79 743 GLY A CA 1
ATOM 4597 C C . GLY A 1 653 ? 21.149 41.263 -19.201 1.00 153.21 743 GLY A C 1
ATOM 4598 O O . GLY A 1 653 ? 21.788 40.354 -19.725 1.00 147.17 743 GLY A O 1
ATOM 4599 N N . PRO A 1 654 ? 21.720 42.421 -18.819 1.00 162.45 744 PRO A N 1
ATOM 4600 C CA . PRO A 1 654 ? 23.159 42.617 -18.592 1.00 157.27 744 PRO A CA 1
ATOM 4601 C C . PRO A 1 654 ? 23.657 42.010 -17.277 1.00 157.01 744 PRO A C 1
ATOM 4602 O O . PRO A 1 654 ? 24.825 41.621 -17.215 1.00 161.32 744 PRO A O 1
ATOM 4606 N N . ASP A 1 655 ? 22.787 41.914 -16.268 1.00 152.06 745 ASP A N 1
ATOM 4607 C CA . ASP A 1 655 ? 23.221 41.873 -14.866 1.00 149.25 745 ASP A CA 1
ATOM 4608 C C . ASP A 1 655 ? 23.514 40.491 -14.273 1.00 140.64 745 ASP A C 1
ATOM 4609 O O . ASP A 1 655 ? 24.666 40.121 -14.045 1.00 132.35 745 ASP A O 1
ATOM 4614 N N . GLY A 1 656 ? 22.470 39.737 -13.976 1.00 141.59 746 GLY A N 1
ATOM 4615 C CA . GLY A 1 656 ? 22.712 38.370 -13.588 1.00 142.94 746 GLY A CA 1
ATOM 4616 C C . GLY A 1 656 ? 23.166 37.699 -14.865 1.00 146.14 746 GLY A C 1
ATOM 4617 O O . GLY A 1 656 ? 22.451 37.759 -15.864 1.00 148.69 746 GLY A O 1
ATOM 4618 N N . LEU A 1 657 ? 24.344 37.080 -14.833 1.00 141.48 747 LEU A N 1
ATOM 4619 C CA . LEU A 1 657 ? 24.871 36.207 -15.913 1.00 133.88 747 LEU A CA 1
ATOM 4620 C C . LEU A 1 657 ? 25.111 36.802 -17.334 1.00 136.77 747 LEU A C 1
ATOM 4621 O O . LEU A 1 657 ? 25.690 37.898 -17.469 1.00 136.16 747 LEU A O 1
ATOM 4626 N N . ALA A 1 658 ? 24.710 36.038 -18.368 1.00 138.26 748 ALA A N 1
ATOM 4627 C CA . ALA A 1 658 ? 24.707 36.452 -19.793 1.00 132.27 748 ALA A CA 1
ATOM 4628 C C . ALA A 1 658 ? 25.990 36.894 -20.484 1.00 120.65 748 ALA A C 1
ATOM 4629 O O . ALA A 1 658 ? 26.891 36.108 -20.815 1.00 105.46 748 ALA A O 1
ATOM 4631 N N . SER A 1 659 ? 25.926 38.179 -20.814 1.00 117.45 749 SER A N 1
ATOM 4632 C CA . SER A 1 659 ? 26.970 38.962 -21.415 1.00 115.89 749 SER A CA 1
ATOM 4633 C C . SER A 1 659 ? 27.767 39.646 -20.325 1.00 127.50 749 SER A C 1
ATOM 4634 O O . SER A 1 659 ? 27.212 40.391 -19.491 1.00 128.95 749 SER A O 1
ATOM 4637 N N . LEU A 1 660 ? 29.077 39.414 -20.358 1.00 127.02 750 LEU A N 1
ATOM 4638 C CA . LEU A 1 660 ? 30.003 40.004 -19.402 1.00 125.42 750 LEU A CA 1
ATOM 4639 C C . LEU A 1 660 ? 31.035 40.821 -20.170 1.00 127.68 750 LEU A C 1
ATOM 4640 O O . LEU A 1 660 ? 30.913 42.044 -20.293 1.00 139.93 750 LEU A O 1
ATOM 4645 N N . GLN A 1 661 ? 32.028 40.138 -20.727 1.00 118.72 751 GLN A N 1
ATOM 4646 C CA . GLN A 1 661 ? 32.919 40.739 -21.701 1.00 110.26 751 GLN A CA 1
ATOM 4647 C C . GLN A 1 661 ? 33.253 39.630 -22.674 1.00 113.30 751 GLN A C 1
ATOM 4648 O O . GLN A 1 661 ? 33.649 38.534 -22.254 1.00 113.55 751 GLN A O 1
ATOM 4654 N N . LEU A 1 662 ? 33.102 39.915 -23.967 1.00 116.47 752 LEU A N 1
ATOM 4655 C CA . LEU A 1 662 ? 33.130 38.880 -24.990 1.00 102.75 752 LEU A CA 1
ATOM 4656 C C . LEU A 1 662 ? 34.455 38.841 -25.725 1.00 96.90 752 LEU A C 1
ATOM 4657 O O . LEU A 1 662 ? 35.031 39.874 -26.056 1.00 95.19 752 LEU A O 1
ATOM 4662 N N . ILE A 1 663 ? 34.943 37.627 -25.938 1.00 99.39 753 ILE A N 1
ATOM 4663 C CA . ILE A 1 663 ? 36.216 37.403 -26.595 1.00 105.01 753 ILE A CA 1
ATOM 4664 C C . ILE A 1 663 ? 36.009 36.429 -27.754 1.00 105.06 753 ILE A C 1
ATOM 4665 O O . ILE A 1 663 ? 35.609 35.286 -27.542 1.00 102.86 753 ILE A O 1
ATOM 4670 N N . LYS A 1 664 ? 36.258 36.892 -28.978 1.00 110.74 754 LYS A N 1
ATOM 4671 C CA . LYS A 1 664 ? 36.070 36.056 -30.165 1.00 117.42 754 LYS A CA 1
ATOM 4672 C C . LYS A 1 664 ? 37.402 35.487 -30.640 1.00 119.17 754 LYS A C 1
ATOM 4673 O O . LYS A 1 664 ? 38.405 36.205 -30.762 1.00 119.89 754 LYS A O 1
ATOM 4679 N N . ALA A 1 665 ? 37.425 34.178 -30.835 1.00 118.09 755 ALA A N 1
ATOM 4680 C CA . ALA A 1 665 ? 38.599 33.517 -31.374 1.00 125.70 755 ALA A CA 1
ATOM 4681 C C . ALA A 1 665 ? 38.302 32.762 -32.695 1.00 135.51 755 ALA A C 1
ATOM 4682 O O . ALA A 1 665 ? 37.506 31.803 -32.692 1.00 131.63 755 ALA A O 1
ATOM 4684 N N . PRO A 1 666 ? 38.926 33.206 -33.820 1.00 135.82 756 PRO A N 1
ATOM 4685 C CA . PRO A 1 666 ? 38.831 32.657 -35.188 1.00 133.40 756 PRO A CA 1
ATOM 4686 C C . PRO A 1 666 ? 39.344 31.223 -35.338 1.00 134.64 756 PRO A C 1
ATOM 4687 O O . PRO A 1 666 ? 40.310 30.847 -34.684 1.00 131.98 756 PRO A O 1
ATOM 4691 N N . LEU A 1 667 ? 38.711 30.455 -36.223 1.00 138.75 757 LEU A N 1
ATOM 4692 C CA . LEU A 1 667 ? 38.868 28.996 -36.266 1.00 143.72 757 LEU A CA 1
ATOM 4693 C C . LEU A 1 667 ? 40.215 28.487 -36.775 1.00 155.92 757 LEU A C 1
ATOM 4694 O O . LEU A 1 667 ? 40.868 27.677 -36.112 1.00 153.03 757 LEU A O 1
ATOM 4699 N N . CYS A 1 668 ? 40.629 28.972 -37.948 1.00 168.28 758 CYS A N 1
ATOM 4700 C CA . CYS A 1 668 ? 41.536 28.208 -38.849 1.00 173.98 758 CYS A CA 1
ATOM 4701 C C . CYS A 1 668 ? 42.752 28.998 -39.472 1.00 169.89 758 CYS A C 1
ATOM 4702 O O . CYS A 1 668 ? 42.672 30.197 -39.678 1.00 170.44 758 CYS A O 1
ATOM 4705 N N . ASP A 1 669 ? 43.858 28.336 -39.815 1.00 163.61 759 ASP A N 1
ATOM 4706 C CA . ASP A 1 669 ? 43.986 26.870 -39.768 1.00 165.34 759 ASP A CA 1
ATOM 4707 C C . ASP A 1 669 ? 45.370 26.523 -39.249 1.00 160.93 759 ASP A C 1
ATOM 4708 O O . ASP A 1 669 ? 46.359 26.805 -39.917 1.00 171.80 759 ASP A O 1
ATOM 4713 N N . LEU A 1 670 ? 45.492 25.906 -38.092 1.00 146.98 760 LEU A N 1
ATOM 4714 C CA . LEU A 1 670 ? 46.827 25.557 -37.670 1.00 142.27 760 LEU A CA 1
ATOM 4715 C C . LEU A 1 670 ? 46.856 24.217 -37.012 1.00 149.40 760 LEU A C 1
ATOM 4716 O O . LEU A 1 670 ? 45.815 23.625 -36.719 1.00 152.38 760 LEU A O 1
ATOM 4721 N N . GLU A 1 671 ? 48.079 23.730 -36.847 1.00 149.12 761 GLU A N 1
ATOM 4722 C CA . GLU A 1 671 ? 48.307 22.570 -36.033 1.00 147.29 761 GLU A CA 1
ATOM 4723 C C . GLU A 1 671 ? 48.131 23.062 -34.629 1.00 148.85 761 GLU A C 1
ATOM 4724 O O . GLU A 1 671 ? 47.605 22.352 -33.773 1.00 153.48 761 GLU A O 1
ATOM 4730 N N . VAL A 1 672 ? 48.564 24.302 -34.403 1.00 143.05 762 VAL A N 1
ATOM 4731 C CA . VAL A 1 672 ? 48.431 24.985 -33.103 1.00 146.11 762 VAL A CA 1
ATOM 4732 C C . VAL A 1 672 ? 49.133 24.265 -31.962 1.00 142.03 762 VAL A C 1
ATOM 4733 O O . VAL A 1 672 ? 48.705 24.373 -30.822 1.00 140.16 762 VAL A O 1
ATOM 4737 N N . ARG A 1 673 ? 50.142 23.468 -32.288 1.00 136.93 763 ARG A N 1
ATOM 4738 C CA . ARG A 1 673 ? 50.910 22.783 -31.270 1.00 128.52 763 ARG A CA 1
ATOM 4739 C C . ARG A 1 673 ? 52.273 23.410 -30.992 1.00 122.86 763 ARG A C 1
ATOM 4740 O O . ARG A 1 673 ? 53.068 22.867 -30.224 1.00 117.80 763 ARG A O 1
ATOM 4748 N N . GLY A 1 674 ? 52.578 24.494 -31.690 1.00 125.37 764 GLY A N 1
ATOM 4749 C CA . GLY A 1 674 ? 53.896 25.073 -31.552 1.00 125.43 764 GLY A CA 1
ATOM 4750 C C . GLY A 1 674 ? 53.911 26.209 -30.562 1.00 118.70 764 GLY A C 1
ATOM 4751 O O . GLY A 1 674 ? 52.901 26.873 -30.410 1.00 121.24 764 GLY A O 1
ATOM 4752 N N . VAL A 1 675 ? 55.044 26.458 -29.909 1.00 114.29 765 VAL A N 1
ATOM 4753 C CA . VAL A 1 675 ? 55.207 27.677 -29.109 1.00 111.21 765 VAL A CA 1
ATOM 4754 C C . VAL A 1 675 ? 54.968 29.008 -29.853 1.00 113.66 765 VAL A C 1
ATOM 4755 O O . VAL A 1 675 ? 54.259 29.882 -29.349 1.00 106.82 765 VAL A O 1
ATOM 4759 N N . PRO A 1 676 ? 55.613 29.207 -31.021 1.00 119.04 766 PRO A N 1
ATOM 4760 C CA . PRO A 1 676 ? 55.387 30.527 -31.624 1.00 120.55 766 PRO A CA 1
ATOM 4761 C C . PRO A 1 676 ? 53.991 30.597 -32.237 1.00 119.06 766 PRO A C 1
ATOM 4762 O O . PRO A 1 676 ? 53.359 31.669 -32.263 1.00 115.05 766 PRO A O 1
ATOM 4766 N N . ALA A 1 677 ? 53.540 29.424 -32.700 1.00 114.40 767 ALA A N 1
ATOM 4767 C CA . ALA A 1 677 ? 52.201 29.178 -33.191 1.00 110.54 767 ALA A CA 1
ATOM 4768 C C . ALA A 1 677 ? 51.265 29.783 -32.181 1.00 121.76 767 ALA A C 1
ATOM 4769 O O . ALA A 1 677 ? 50.372 30.562 -32.546 1.00 119.79 767 ALA A O 1
ATOM 4771 N N . LEU A 1 678 ? 51.516 29.408 -30.913 1.00 122.92 768 LEU A N 1
ATOM 4772 C CA . LEU A 1 678 ? 50.759 29.819 -29.732 1.00 109.04 768 LEU A CA 1
ATOM 4773 C C . LEU A 1 678 ? 50.875 31.316 -29.516 1.00 110.78 768 LEU A C 1
ATOM 4774 O O . LEU A 1 678 ? 49.888 31.943 -29.124 1.00 112.50 768 LEU A O 1
ATOM 4779 N N . SER A 1 679 ? 52.061 31.892 -29.767 1.00 110.62 769 SER A N 1
ATOM 4780 C CA . SER A 1 679 ? 52.224 33.334 -29.557 1.00 113.28 769 SER A CA 1
ATOM 4781 C C . SER A 1 679 ? 51.358 34.015 -30.575 1.00 115.87 769 SER A C 1
ATOM 4782 O O . SER A 1 679 ? 50.804 35.088 -30.317 1.00 117.65 769 SER A O 1
ATOM 4785 N N . TYR A 1 680 ? 51.245 33.362 -31.732 1.00 116.71 770 TYR A N 1
ATOM 4786 C CA . TYR A 1 680 ? 50.421 33.845 -32.830 1.00 119.97 770 TYR A CA 1
ATOM 4787 C C . TYR A 1 680 ? 48.940 33.809 -32.461 1.00 115.26 770 TYR A C 1
ATOM 4788 O O . TYR A 1 680 ? 48.258 34.839 -32.490 1.00 115.32 770 TYR A O 1
ATOM 4797 N N . PHE A 1 681 ? 48.467 32.623 -32.092 1.00 109.43 771 PHE A N 1
ATOM 4798 C CA . PHE A 1 681 ? 47.136 32.457 -31.565 1.00 102.56 771 PHE A CA 1
ATOM 4799 C C . PHE A 1 681 ? 46.946 33.518 -30.494 1.00 108.73 771 PHE A C 1
ATOM 4800 O O . PHE A 1 681 ? 45.961 34.238 -30.508 1.00 112.34 771 PHE A O 1
ATOM 4808 N N . GLY A 1 682 ? 47.933 33.657 -29.611 1.00 108.59 772 GLY A N 1
ATOM 4809 C CA . GLY A 1 682 ? 47.874 34.600 -28.506 1.00 107.09 772 GLY A CA 1
ATOM 4810 C C . GLY A 1 682 ? 47.626 36.050 -28.882 1.00 111.13 772 GLY A C 1
ATOM 4811 O O . GLY A 1 682 ? 46.830 36.735 -28.240 1.00 113.30 772 GLY A O 1
ATOM 4812 N N . ASN A 1 683 ? 48.311 36.535 -29.912 1.00 111.60 773 ASN A N 1
ATOM 4813 C CA . ASN A 1 683 ? 48.191 37.939 -30.291 1.00 111.23 773 ASN A CA 1
ATOM 4814 C C . ASN A 1 683 ? 46.941 38.204 -31.090 1.00 110.62 773 ASN A C 1
ATOM 4815 O O . ASN A 1 683 ? 46.417 39.319 -31.113 1.00 106.49 773 ASN A O 1
ATOM 4820 N N . VAL A 1 684 ? 46.474 37.150 -31.740 1.00 108.51 774 VAL A N 1
ATOM 4821 C CA . VAL A 1 684 ? 45.238 37.168 -32.494 1.00 104.50 774 VAL A CA 1
ATOM 4822 C C . VAL A 1 684 ? 43.967 37.407 -31.656 1.00 111.87 774 VAL A C 1
ATOM 4823 O O . VAL A 1 684 ? 43.074 38.157 -32.112 1.00 107.41 774 VAL A O 1
ATOM 4827 N N . VAL A 1 685 ? 43.890 36.736 -30.478 1.00 119.25 775 VAL A N 1
ATOM 4828 C CA . VAL A 1 685 ? 42.748 36.759 -29.515 1.00 112.16 775 VAL A CA 1
ATOM 4829 C C . VAL A 1 685 ? 42.869 37.799 -28.381 1.00 102.12 775 VAL A C 1
ATOM 4830 O O . VAL A 1 685 ? 42.034 38.699 -28.247 1.00 101.05 775 VAL A O 1
ATOM 4834 N N . TRP A 1 686 ? 43.879 37.659 -27.541 1.00 96.36 776 TRP A N 1
ATOM 4835 C CA . TRP A 1 686 ? 44.116 38.676 -26.538 1.00 102.06 776 TRP A CA 1
ATOM 4836 C C . TRP A 1 686 ? 44.718 39.947 -27.166 1.00 105.79 776 TRP A C 1
ATOM 4837 O O . TRP A 1 686 ? 44.083 41.013 -27.219 1.00 106.94 776 TRP A O 1
#

Organism: Chlamydomonas reinhardtii (NCBI:txid3055)

Secondary structure (DSSP, 8-state):
--STTTS--SS-EEEEEEESTTSSHHHHHHHHHHHHHHTT--EEEEE--TT-HHHHTTTS---SSS-EE-TT-SS-EEEEE--SHHHHHHHH-----HHHHTTTHHHHHHHHTTTHHHHHHSPPTTHHHHHHHHHHHHHHHHTSS---SEEEEEPSP--HHHHHHHHHHHHHHHHHHTTSS--TTHHHHTT--S--HHHHHHHHHHHHHHHHHHHHHT-TTTEEEEEEE-SSHHHHHHHHHHHHHHHHTT--EEEEEEEEE--TTTHHHHHHHHHHHHHHHHHHHHH-TTTTTSB--EEE--SS---SHHHHHHHHIIIIISS--GGG-SSS-EEEEEE--TTS-HHHHHHHHHHHHHTTT--EEEEE--TTTHHHHHSSS---SSS-EE---SSS----EEEEE--HHHHHHHHHHHT--HHHHHTTTS--HHHHHHTTTTTTS--SSHHHHHHHHHHHHT-STTTTTT-SEEEEE--SSS----SS-HHHHHHHHHHHHHHHHHHHGGG---HHHHHHHHHHHHHHHHHT-SSSEEEEEEE-SSHHHHHHHHHHHHHHHHTT--EEEEEEEEE--GGGHHHHHHHHHHHHHHHHHHHHSSS-SSSSS-S-EEEEE-------SHHHHHHHHHHH-

GO terms:
  GO:0005829 cytosol (C, IDA)
  GO:0005515 protein binding (F, IPI)

Sequence (637 aa):
GVFEELAAGQQRKYIMISGKGGVGKTSLSASLAVKLAAAGHTTLVVSTDPAHSLSDSLAQDVSGGRPVLLQGTDLPLWGLEIDPEEAKREFFEQVSDFMNRMGMGFVIDQLKELKLGELLNTPPPGLDEAVAIAKVVQFVQAAEYARFSRIVFDTAPTLALPDFVDASLAKVIRLRKKLNGATSVVRGLFGAGESQDEAVEKLELLQQRVRMVKALFRDKTQTEFIIATIPTYLGVNESSRLLQALRAEQIPCKRIIVNQIVGPQQGDAYLRMKMKDQIAALEMVANDPGLRPLRKVIAPMVDVEVRGVPALSYFGNVVWKDVYDQMNQGADRKFFLLGGKGGVGKTSCSSSLAVHFANDGLPTLVVSTDPAHSLSDAFDQDLSGGSPVKITSPLGDELPLWGLQLDPEQAKAELRAVLATLDGLGLGVISDQLKDLQLGELLDTPPPGVDEAIAIAKVVQFLKAPEYSHFKRIVFDTAPTGHTLRLLSLPDFLDASIGKLVRLRQKLSAATAVKRLEALQASMEDAKAMFRNQQTTEFIIVTIPTVMATAESCRLASALQHEGIPLKTIIVNQVVQANATDKFLTARRADQARALHHLEEDTGPDGLASLQLIKAPLCDLEVRGVPALSYFGNVVW

Solvent-accessible surface area: 31006 Å² total; per-residue (Å²): 90,41,35,122,78,0,32,61,20,159,80,47,27,6,0,5,0,6,3,86,58,60,5,20,12,26,22,0,0,0,0,0,0,7,51,0,0,46,56,54,14,30,0,0,0,0,2,33,35,107,78,80,28,0,10,66,10,4,72,47,105,0,36,38,35,163,7,42,84,20,172,84,61,152,44,46,3,30,0,0,6,7,65,50,140,78,2,50,149,120,42,15,133,181,126,47,57,132,76,78,181,138,47,66,14,121,33,39,84,19,34,114,59,33,100,35,12,73,24,5,70,31,38,0,23,17,0,4,79,1,1,5,30,0,24,3,9,89,34,1,115,65,15,135,68,28,170,2,23,0,1,0,14,7,24,54,73,102,58,74,61,12,55,66,0,26,48,1,0,18,27,0,10,146,9,28,110,70,7,59,63,32,81,52,49,14,45,35,26,30,75,15,36,131,78,14,96,147,40,11,109,95,13,68,104,2,15,90,48,0,121,68,0,56,60,12,31,109,34,176,80,48,3,6,24,2,4,2,4,52,15,47,124,101,2,7,49,37,5,18,158,28,2,84,49,20,91,71,64,115,11,23,0,84,6,5,0,4,7,69,26,11,29,101,150,131,3,103,45,20,16,162,80,25,35,172,48,7,112,42,0,46,113,46,5,59,99,18,105,26,0,187,106,10,86,58,9,81,1,38,56,55,118,111,125,21,166,18,20,96,41,0,32,153,16,0,53,34,0,4,124,122,53,164,38,143,7,22,153,47,53,122,49,16,20,2,7,0,4,8,36,50,63,3,31,11,26,27,0,0,0,0,1,0,10,44,2,9,77,82,42,33,20,0,8,0,0,0,2,12,75,73,79,18,0,4,95,7,1,96,46,92,1,62,52,47,82,55,45,135,8,67,73,63,172,86,87,113,49,22,3,29,0,2,22,10,60,10,131,116,4,53,63,85,53,96,70,85,61,97,111,40,70,41,93,36,67,59,94,75,59,17,64,96,28,36,66,79,2,28,24,5,45,62,42,69,29,127,10,24,39,9,37,23,0,10,2,78,10,10,62,79,103,141,88,108,36,132,81,99,16,90,19,13,0,2,2,9,3,57,85,37,28,26,73,112,127,98,60,50,62,100,59,12,81,37,17,74,22,48,1,69,56,61,118,72,1,65,65,14,23,165,104,10,167,116,35,68,63,30,11,38,18,23,68,59,5,53,52,13,36,84,56,99,134,18,1,13,23,3,7,0,1,30,1,47,48,137,8,3,36,38,1,6,160,29,0,42,23,3,53,127,13,40,29,8,13,88,1,2,0,1,6,42,11,6,85,73,131,34,15,105,88,6,27,87,33,90,91,37,49,20,68,151,2,31,91,68,7,84,123,29,92,48,116,133,24,26,7,41,49,55,59,8,101,0,64,54,34,92,76,160,34,130,22,69,102,23,0,33,137,26,0,87,70,16,36

Radius of gyration: 27.67 Å; Cα contacts (8 Å, |Δi|>4): 1076; chains: 1; bounding box: 68×63×82 Å

InterPro domains:
  IPR016300 Arsenical pump ATPase, ArsA/GET3 [PTHR10803] (95-434)
  IPR016300 Arsenical pump ATPase, ArsA/GET3 [TIGR00345] (106-429)
  IPR016300 Arsenical pump ATPase, ArsA/GET3 [TIGR00345] (450-772)
  IPR025723 ArsA/GET3, Anion-transporting ATPase-like domain [PF02374] (103-432)
  IPR025723 ArsA/GET3, Anion-transporting ATPase-like domain [PF02374] (447-775)
  IPR027417 P-loop containing nucleoside triphosphate hydrolase [G3DSA:3.40.50.300] (89-438)
  IPR027417 P-loop containing nucleoside triphosphate hydrolase [G3DSA:3.40.50.300] (439-777)
  IPR027417 P-loop containing nucleoside triphosphate hydrolase [SSF52540] (102-413)
  IPR027417 P-loop containing nucleoside triphosphate hydrolase [SSF52540] (446-747)

Foldseek 3Di:
DVCCVVLPDQFEAEEEEAADDPLCSLLVLLLSQQLNLVSPFLEEEEEADPPQSNPLLAPHGQQPQAWDADPPDPTRYTYHYHDQVVQCVPQQDQVPVCCVVVVNPQVLVLLLLLQVLCLLSPQFPPLSVLLVLLVVVVNQVVCPPHNGRYYGYHYHHDQCRLVSNLVLLVLSLVVVVVVQPDDSSVCSSNVHDNHCPVVSVRSVVSNVSSVVSLVVQQDDRHYEYEYEFEQFQ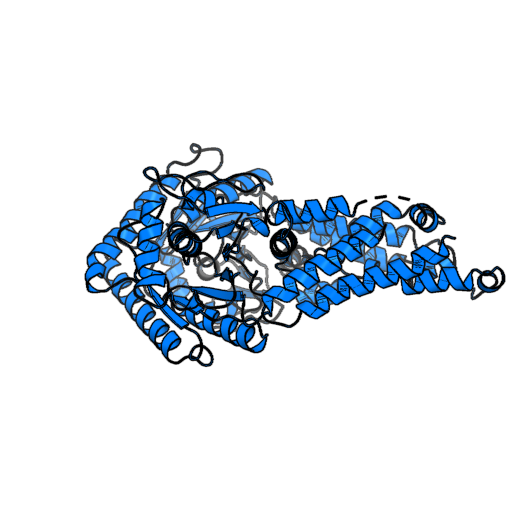VRLVVQLVSLLVCVVSRGHYFYYEYAAAADPVCNVVVLVVLVVLLVVLVVCCPDPVLSVQFAEWEAAADPDDAQALVSLLVVLCGTCNVGPPVLPDFDQEAEEEEAEAPPQPVLSVLVSVQSPQFVVPFQEEEEALAPPCSVCRRNVPSADDADWDFRDDDPDDGGRYTYGYDPLQCLVVVLLVVVQLCCVVVCVRHHDPVSCSVSVCSLVPPDDQCSCVSVLLVVLVVCDDVPVVRGGYYYYYYYNDPPLDQDPCLVVVLCVLVVSLVSCVSNVVVSCHSVVSVVVSVSSVSSVVVQLDDGRYEYEYRAASRNVSSVVCSVSSSRNVVSRGRHRYYYHHHHHDDVCSVVVSVVVSVSRVVSVVVQVDDPPQPSGGCRPYWYHHRDDDPSSHSVSSNVSSVRTD

Nearest PDB structures (foldseek):
  5zmf-assembly1_A  TM=1.002E+00  e=0.000E+00  Chlamydomonas reinhardtii
  5zme-assembly1_A  TM=9.980E-01  e=7.037E-104  Chlamydomonas reinhardtii
  3zq6-assembly2_C  TM=6.836E-01  e=2.214E-14  Methanothermobacter thermautotrophicus
  3b2e-assembly2_C  TM=6.227E-01  e=3.240E-12  Saccharomyces cerevisiae
  3b2e-assembly1_B  TM=6.024E-01  e=4.236E-12  Saccharomyces cerevisiae

B-factor: mean 133.76, std 18.69, range [84.9, 195.02]